Protein AF-0000000086170220 (afdb_homodimer)

Structure (mmCIF, N/CA/C/O backbone):
data_AF-0000000086170220-model_v1
#
loop_
_entity.id
_entity.type
_entity.pdbx_description
1 polymer Haptoglobin
#
loop_
_atom_site.group_PDB
_atom_site.id
_atom_site.type_symbol
_atom_site.label_atom_id
_atom_site.label_alt_id
_atom_site.label_comp_id
_atom_site.label_asym_id
_atom_site.label_entity_id
_atom_site.label_seq_id
_atom_site.pdbx_PDB_ins_code
_atom_site.Cartn_x
_atom_site.Cartn_y
_atom_site.Cartn_z
_atom_site.occupancy
_atom_site.B_iso_or_equiv
_atom_site.auth_seq_id
_atom_site.auth_comp_id
_atom_site.auth_asym_id
_atom_site.auth_atom_id
_atom_site.pdbx_PDB_model_num
ATOM 1 N N . LYS A 1 1 ? 16.344 -13.133 13.492 1 82.88 1 LYS A N 1
ATOM 2 C CA . LYS A 1 1 ? 16.422 -13.148 12.039 1 82.88 1 LYS A CA 1
ATOM 3 C C . LYS A 1 1 ? 15.195 -13.836 11.438 1 82.88 1 LYS A C 1
ATOM 5 O O . LYS A 1 1 ? 14.719 -14.836 11.961 1 82.88 1 LYS A O 1
ATOM 10 N N . PRO A 1 2 ? 14.719 -13.125 10.453 1 91.38 2 PRO A N 1
ATOM 11 C CA . PRO A 1 2 ? 13.547 -13.766 9.852 1 91.38 2 PRO A CA 1
ATOM 12 C C . PRO A 1 2 ? 13.867 -15.141 9.258 1 91.38 2 PRO A C 1
ATOM 14 O O . PRO A 1 2 ? 15.008 -15.398 8.875 1 91.38 2 PRO A O 1
ATOM 17 N N . ALA A 1 3 ? 12.961 -15.977 9.352 1 92.06 3 ALA A N 1
ATOM 18 C CA . ALA A 1 3 ? 13.117 -17.312 8.773 1 92.06 3 ALA A CA 1
ATOM 19 C C . ALA A 1 3 ? 13.281 -17.234 7.258 1 92.06 3 ALA A C 1
ATOM 21 O O . ALA A 1 3 ? 12.656 -16.406 6.602 1 92.06 3 ALA A O 1
ATOM 22 N N . GLU A 1 4 ? 14.148 -18.125 6.777 1 94 4 GLU A N 1
ATOM 23 C CA . GLU A 1 4 ? 14.266 -18.25 5.328 1 94 4 GLU A CA 1
ATOM 24 C C . GLU A 1 4 ? 13.125 -19.078 4.754 1 94 4 GLU A C 1
ATOM 26 O O . GLU A 1 4 ? 12.555 -19.922 5.453 1 94 4 GLU A O 1
ATOM 31 N N . ILE A 1 5 ? 12.781 -18.781 3.543 1 94.25 5 ILE A N 1
ATOM 32 C CA . ILE A 1 5 ? 11.727 -19.562 2.9 1 94.25 5 ILE A CA 1
ATOM 33 C C . ILE A 1 5 ? 12.242 -20.141 1.583 1 94.25 5 ILE A C 1
ATOM 35 O O . ILE A 1 5 ? 13.094 -19.531 0.925 1 94.25 5 ILE A O 1
ATOM 39 N N . GLU A 1 6 ? 11.766 -21.281 1.252 1 94.88 6 GLU A N 1
ATOM 40 C CA . GLU A 1 6 ? 12.117 -21.891 -0.026 1 94.88 6 GLU A CA 1
ATOM 41 C C . GLU A 1 6 ? 11.508 -21.125 -1.193 1 94.88 6 GLU A C 1
ATOM 43 O O . GLU A 1 6 ? 10.336 -20.734 -1.141 1 94.88 6 GLU A O 1
ATOM 48 N N . HIS A 1 7 ? 12.391 -20.875 -2.26 1 96.81 7 HIS A N 1
ATOM 49 C CA . HIS A 1 7 ? 11.969 -20.234 -3.5 1 96.81 7 HIS A CA 1
ATOM 50 C C . HIS A 1 7 ? 11.531 -18.781 -3.256 1 96.81 7 HIS A C 1
ATOM 52 O O . HIS A 1 7 ? 10.594 -18.297 -3.893 1 96.81 7 HIS A O 1
ATOM 58 N N . GLY A 1 8 ? 12.117 -18.25 -2.287 1 96.75 8 GLY A N 1
ATOM 59 C CA . GLY A 1 8 ? 11.828 -16.859 -1.966 1 96.75 8 GLY A CA 1
ATOM 60 C C . GLY A 1 8 ? 12.938 -16.172 -1.187 1 96.75 8 GLY A C 1
ATOM 61 O O . GLY A 1 8 ? 14 -16.766 -0.979 1 96.75 8 GLY A O 1
ATOM 62 N N . TYR A 1 9 ? 12.734 -14.867 -0.809 1 96.06 9 TYR A N 1
ATOM 63 C CA . TYR A 1 9 ? 13.695 -14.078 -0.049 1 96.06 9 TYR A CA 1
ATOM 64 C C . TYR A 1 9 ? 12.992 -13.062 0.843 1 96.06 9 TYR A C 1
ATOM 66 O O . TYR A 1 9 ? 11.773 -12.883 0.747 1 96.06 9 TYR A O 1
ATOM 74 N N . VAL A 1 10 ? 13.789 -12.438 1.655 1 95.25 10 VAL A N 1
ATOM 75 C CA . VAL A 1 10 ? 13.242 -11.492 2.621 1 95.25 10 VAL A CA 1
ATOM 76 C C . VAL A 1 10 ? 13.805 -10.094 2.359 1 95.25 10 VAL A C 1
ATOM 78 O O . VAL A 1 10 ? 15.008 -9.938 2.139 1 95.25 10 VAL A O 1
ATOM 81 N N . GLU A 1 11 ? 12.906 -9.148 2.281 1 94.88 11 GLU A N 1
ATOM 82 C CA . GLU A 1 11 ? 13.297 -7.742 2.26 1 94.88 11 GLU A CA 1
ATOM 83 C C . GLU A 1 11 ? 13.172 -7.113 3.645 1 94.88 11 GLU A C 1
ATOM 85 O O . GLU A 1 11 ? 12.195 -7.348 4.352 1 94.88 11 GLU A O 1
ATOM 90 N N . HIS A 1 12 ? 14.164 -6.426 3.994 1 95.19 12 HIS A N 1
ATOM 91 C CA . HIS A 1 12 ? 14.102 -5.691 5.254 1 95.19 12 HIS A CA 1
ATOM 92 C C . HIS A 1 12 ? 13.602 -4.266 5.035 1 95.19 12 HIS A C 1
ATOM 94 O O . HIS A 1 12 ? 14.164 -3.525 4.223 1 95.19 12 HIS A O 1
ATOM 100 N N . LEU A 1 13 ? 12.555 -3.918 5.758 1 95.94 13 LEU A N 1
ATOM 101 C CA . LEU A 1 13 ? 11.906 -2.619 5.609 1 95.94 13 LEU A CA 1
ATOM 102 C C . LEU A 1 13 ? 11.773 -1.919 6.957 1 95.94 13 LEU A C 1
ATOM 104 O O . LEU A 1 13 ? 11.812 -2.566 8 1 95.94 13 LEU A O 1
ATOM 108 N N . ILE A 1 14 ? 11.75 -0.675 6.867 1 95.81 14 ILE A N 1
ATOM 109 C CA . ILE A 1 14 ? 11.305 0.123 8.008 1 95.81 14 ILE A CA 1
ATOM 110 C C . ILE A 1 14 ? 10.203 1.085 7.562 1 95.81 14 ILE A C 1
ATOM 112 O O . ILE A 1 14 ? 10.109 1.429 6.383 1 95.81 14 ILE A O 1
ATOM 116 N N . LYS A 1 15 ? 9.359 1.415 8.508 1 96.12 15 LYS A N 1
ATOM 117 C CA . LYS A 1 15 ? 8.305 2.391 8.25 1 96.12 15 LYS A CA 1
ATOM 118 C C . LYS A 1 15 ? 8.25 3.453 9.344 1 96.12 15 LYS A C 1
ATOM 120 O O . LYS A 1 15 ? 8.055 3.133 10.516 1 96.12 15 LYS A O 1
ATOM 125 N N . TYR A 1 16 ? 8.484 4.648 8.922 1 96.19 16 TYR A N 1
ATOM 126 C CA . TYR A 1 16 ? 8.359 5.758 9.859 1 96.19 16 TYR A CA 1
ATOM 127 C C . TYR A 1 16 ? 6.895 6.113 10.094 1 96.19 16 TYR A C 1
ATOM 129 O O . TYR A 1 16 ? 6.098 6.133 9.156 1 96.19 16 TYR A O 1
ATOM 137 N N . ARG A 1 17 ? 6.602 6.375 11.336 1 96 17 ARG A N 1
ATOM 138 C CA . ARG A 1 17 ? 5.285 6.828 11.773 1 96 17 ARG A CA 1
ATOM 139 C C . ARG A 1 17 ? 5.391 8.086 12.625 1 96 17 ARG A C 1
ATOM 141 O O . ARG A 1 17 ? 6.375 8.273 13.344 1 96 17 ARG A O 1
ATOM 148 N N . CYS A 1 18 ? 4.391 8.859 12.5 1 97.62 18 CYS A N 1
ATOM 149 C CA . CYS A 1 18 ? 4.367 10.062 13.328 1 97.62 18 CYS A CA 1
ATOM 150 C C . CYS A 1 18 ? 3.441 9.891 14.523 1 97.62 18 CYS A C 1
ATOM 152 O O . CYS A 1 18 ? 2.49 9.109 14.469 1 97.62 18 CYS A O 1
ATOM 154 N N . ASN A 1 19 ? 3.781 10.648 15.578 1 97.56 19 ASN A N 1
ATOM 155 C CA . ASN A 1 19 ? 2.896 10.703 16.734 1 97.56 19 ASN A CA 1
ATOM 156 C C . ASN A 1 19 ? 1.54 11.305 16.375 1 97.56 19 ASN A C 1
ATOM 158 O O . ASN A 1 19 ? 1.398 11.953 15.344 1 97.56 19 ASN A O 1
ATOM 162 N N . PRO A 1 20 ? 0.573 11.016 17.281 1 97.44 20 PRO A N 1
ATOM 163 C CA . PRO A 1 20 ? -0.735 11.617 17.031 1 97.44 20 PRO A CA 1
ATOM 164 C C . PRO A 1 20 ? -0.653 13.133 16.812 1 97.44 20 PRO A C 1
ATOM 166 O O . PRO A 1 20 ? 0.122 13.812 17.5 1 97.44 20 PRO A O 1
ATOM 169 N N . TYR A 1 21 ? -1.327 13.609 15.812 1 97.94 21 TYR A N 1
ATOM 170 C CA . TYR A 1 21 ? -1.461 15.023 15.469 1 97.94 21 TYR A CA 1
ATOM 171 C C . TYR A 1 21 ? -0.218 15.523 14.742 1 97.94 21 TYR A C 1
ATOM 173 O O . TYR A 1 21 ? -0.007 16.734 14.625 1 97.94 21 TYR A O 1
ATOM 181 N N . TYR A 1 22 ? 0.603 14.648 14.422 1 98 22 TYR A N 1
ATOM 182 C CA . TYR A 1 22 ? 1.67 14.906 13.461 1 98 22 TYR A CA 1
ATOM 183 C C . TYR A 1 22 ? 1.476 14.078 12.195 1 98 22 TYR A C 1
ATOM 185 O O . TYR A 1 22 ? 0.776 13.062 12.219 1 98 22 TYR A O 1
ATOM 193 N N . GLN A 1 23 ? 2.07 14.516 11.141 1 96.56 23 GLN A N 1
ATOM 194 C CA . GLN A 1 23 ? 1.972 13.789 9.883 1 96.56 23 GLN A CA 1
ATOM 195 C C . GLN A 1 23 ? 3.291 13.836 9.117 1 96.56 23 GLN A C 1
ATOM 197 O O . GLN A 1 23 ? 4.066 14.781 9.258 1 96.56 23 GLN A O 1
ATOM 202 N N . LEU A 1 24 ? 3.43 12.781 8.312 1 94.94 24 LEU A N 1
ATOM 203 C CA . LEU A 1 24 ? 4.668 12.688 7.551 1 94.94 24 LEU A CA 1
ATOM 204 C C . LEU A 1 24 ? 4.68 13.695 6.402 1 94.94 24 LEU A C 1
ATOM 206 O O . LEU A 1 24 ? 3.67 13.867 5.715 1 94.94 24 LEU A O 1
ATOM 210 N N . ARG A 1 25 ? 5.781 14.281 6.215 1 89.44 25 ARG A N 1
ATOM 211 C CA . ARG A 1 25 ? 6.012 15.133 5.059 1 89.44 25 ARG A CA 1
ATOM 212 C C . ARG A 1 25 ? 7.094 14.547 4.152 1 89.44 25 ARG A C 1
ATOM 214 O O . ARG A 1 25 ? 8.18 14.211 4.617 1 89.44 25 ARG A O 1
ATOM 221 N N . GLY A 1 26 ? 6.855 14.43 2.793 1 74.06 26 GLY A N 1
ATOM 222 C CA . GLY A 1 26 ? 7.875 14.172 1.789 1 74.06 26 GLY A CA 1
ATOM 223 C C . GLY A 1 26 ? 8.195 12.703 1.623 1 74.06 26 GLY A C 1
ATOM 224 O O . GLY A 1 26 ? 9.109 12.336 0.887 1 74.06 26 GLY A O 1
ATOM 225 N N . SER A 1 27 ? 7.652 11.812 2.256 1 69.12 27 SER A N 1
ATOM 226 C CA . SER A 1 27 ? 8.211 10.469 2.143 1 69.12 27 SER A CA 1
ATOM 227 C C . SER A 1 27 ? 7.133 9.445 1.826 1 69.12 27 SER A C 1
ATOM 229 O O . SER A 1 27 ? 7.227 8.289 2.242 1 69.12 27 SER A O 1
ATOM 231 N N . GLY A 1 28 ? 6.188 10.023 1.126 1 83.12 28 GLY A N 1
ATOM 232 C CA . GLY A 1 28 ? 5.164 9.039 0.822 1 83.12 28 GLY A CA 1
ATOM 233 C C . GLY A 1 28 ? 4.527 8.438 2.061 1 83.12 28 GLY A C 1
ATOM 234 O O . GLY A 1 28 ? 4.059 9.164 2.939 1 83.12 28 GLY A O 1
ATOM 235 N N . ASP A 1 29 ? 4.754 7.02 2.127 1 92.06 29 ASP A N 1
ATOM 236 C CA . ASP A 1 29 ? 4.105 6.379 3.27 1 92.06 29 ASP A CA 1
ATOM 237 C C . ASP A 1 29 ? 5.109 6.109 4.391 1 92.06 29 ASP A C 1
ATOM 239 O O . ASP A 1 29 ? 4.785 5.434 5.367 1 92.06 29 ASP A O 1
ATOM 243 N N . GLY A 1 30 ? 6.289 6.602 4.176 1 94.75 30 GLY A N 1
ATOM 244 C CA . GLY A 1 30 ? 7.293 6.484 5.223 1 94.75 30 GLY A CA 1
ATOM 245 C C . GLY A 1 30 ? 8.055 5.176 5.172 1 94.75 30 GLY A C 1
ATOM 246 O O . GLY A 1 30 ? 8.812 4.859 6.09 1 94.75 30 GLY A O 1
ATOM 247 N N . THR A 1 31 ? 7.859 4.41 4.141 1 95 31 THR A N 1
ATOM 248 C CA . THR A 1 31 ? 8.492 3.1 4.059 1 95 31 THR A CA 1
ATOM 249 C C . THR A 1 31 ? 9.867 3.201 3.404 1 95 31 THR A C 1
ATOM 251 O O . THR A 1 31 ? 10.031 3.906 2.406 1 95 31 THR A O 1
ATOM 254 N N . TYR A 1 32 ? 10.828 2.514 3.977 1 95 32 TYR A N 1
ATOM 255 C CA . TYR A 1 32 ? 12.195 2.441 3.471 1 95 32 TYR A CA 1
ATOM 256 C C . TYR A 1 32 ? 12.664 0.995 3.377 1 95 32 TYR A C 1
ATOM 258 O O . TYR A 1 32 ? 12.344 0.173 4.238 1 95 32 TYR A O 1
ATOM 266 N N . LYS A 1 33 ? 13.391 0.715 2.373 1 95 33 LYS A N 1
ATOM 267 C CA . LYS A 1 33 ? 14 -0.599 2.172 1 95 33 LYS A CA 1
ATOM 268 C C . LYS A 1 33 ? 15.5 -0.553 2.412 1 95 33 LYS A C 1
ATOM 270 O O . LYS A 1 33 ? 16.172 0.405 2.018 1 95 33 LYS A O 1
ATOM 275 N N . CYS A 1 34 ? 15.992 -1.575 3.045 1 94.38 34 CYS A N 1
ATOM 276 C CA . CYS A 1 34 ? 17.438 -1.667 3.219 1 94.38 34 CYS A CA 1
ATOM 277 C C . CYS A 1 34 ? 18.125 -2.082 1.92 1 94.38 34 CYS A C 1
ATOM 279 O O . CYS A 1 34 ? 17.812 -3.145 1.369 1 94.38 34 CYS A O 1
ATOM 281 N N . ASP A 1 35 ? 19.016 -1.261 1.48 1 90.62 35 ASP A N 1
ATOM 282 C CA . ASP A 1 35 ? 19.656 -1.586 0.211 1 90.62 35 ASP A CA 1
ATOM 283 C C . ASP A 1 35 ? 20.906 -2.422 0.432 1 90.62 35 ASP A C 1
ATOM 285 O O . ASP A 1 35 ? 21.203 -2.836 1.558 1 90.62 35 ASP A O 1
ATOM 289 N N . GLU A 1 36 ? 21.625 -2.723 -0.574 1 89.5 36 GLU A N 1
ATOM 290 C CA . GLU A 1 36 ? 22.781 -3.602 -0.547 1 89.5 36 GLU A CA 1
ATOM 291 C C . GLU A 1 36 ? 23.906 -3.014 0.311 1 89.5 36 GLU A C 1
ATOM 293 O O . GLU A 1 36 ? 24.719 -3.75 0.862 1 89.5 36 GLU A O 1
ATOM 298 N N . ASP A 1 37 ? 23.938 -1.697 0.451 1 91.25 37 ASP A N 1
ATOM 299 C CA . ASP A 1 37 ? 24.953 -1.018 1.242 1 91.25 37 ASP A CA 1
ATOM 300 C C . ASP A 1 37 ? 24.484 -0.808 2.68 1 91.25 37 ASP A C 1
ATOM 302 O O . ASP A 1 37 ? 25.078 -0.01 3.418 1 91.25 37 ASP A O 1
ATOM 306 N N . HIS A 1 38 ? 23.359 -1.396 2.977 1 91.25 38 HIS A N 1
ATOM 307 C CA . HIS A 1 38 ? 22.812 -1.368 4.332 1 91.25 38 HIS A CA 1
ATOM 308 C C . HIS A 1 38 ? 22.312 0.027 4.699 1 91.25 38 HIS A C 1
ATOM 310 O O . HIS A 1 38 ? 22.469 0.466 5.84 1 91.25 38 HIS A O 1
ATOM 316 N N . MET A 1 39 ? 21.969 0.75 3.615 1 93.25 39 MET A N 1
ATOM 317 C CA . MET A 1 39 ? 21.328 2.047 3.83 1 93.25 39 MET A CA 1
ATOM 318 C C . MET A 1 39 ? 19.828 1.961 3.607 1 93.25 39 MET A C 1
ATOM 320 O O . MET A 1 39 ? 19.359 1.202 2.756 1 93.25 39 MET A O 1
ATOM 324 N N . TRP A 1 40 ? 19.125 2.754 4.355 1 94.56 40 TRP A N 1
ATOM 325 C CA . TRP A 1 40 ? 17.672 2.812 4.176 1 94.56 40 TRP A CA 1
ATOM 326 C C . TRP A 1 40 ? 17.297 3.795 3.072 1 94.56 40 TRP A C 1
ATOM 328 O O . TRP A 1 40 ? 17.656 4.973 3.135 1 94.56 40 TRP A O 1
ATOM 338 N N . VAL A 1 41 ? 16.578 3.301 2.084 1 94.38 41 VAL A N 1
ATOM 339 C CA . VAL A 1 41 ? 16.25 4.125 0.926 1 94.38 41 VAL A CA 1
ATOM 340 C C . VAL A 1 41 ? 14.758 4.047 0.64 1 94.38 41 VAL A C 1
ATOM 342 O O . VAL A 1 41 ? 14.18 2.959 0.647 1 94.38 41 VAL A O 1
ATOM 345 N N . SER A 1 42 ? 14.133 5.164 0.533 1 93.12 42 SER A N 1
ATOM 346 C CA . SER A 1 42 ? 12.727 5.25 0.13 1 93.12 42 SER A CA 1
ATOM 347 C C . SER A 1 42 ? 12.602 5.496 -1.369 1 93.12 42 SER A C 1
ATOM 349 O O . SER A 1 42 ? 13.438 6.172 -1.968 1 93.12 42 SER A O 1
ATOM 351 N N . SER A 1 43 ? 11.555 4.906 -1.953 1 89.81 43 SER A N 1
ATOM 352 C CA . SER A 1 43 ? 11.32 5.129 -3.377 1 89.81 43 SER A CA 1
ATOM 353 C C . SER A 1 43 ? 11.008 6.594 -3.664 1 89.81 43 SER A C 1
ATOM 355 O O . SER A 1 43 ? 11.328 7.102 -4.742 1 89.81 43 SER A O 1
ATOM 357 N N . GLU A 1 44 ? 10.445 7.258 -2.77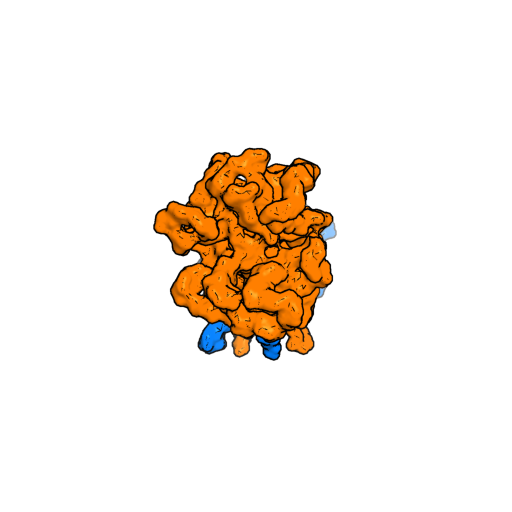7 1 88.88 44 GLU A N 1
ATOM 358 C CA . GLU A 1 44 ? 9.992 8.633 -2.973 1 88.88 44 GLU A CA 1
ATOM 359 C C . GLU A 1 44 ? 11.008 9.633 -2.439 1 88.88 44 GLU A C 1
ATOM 361 O O . GLU A 1 44 ? 11.273 10.656 -3.076 1 88.88 44 GLU A O 1
ATOM 366 N N . ALA A 1 45 ? 11.656 9.312 -1.301 1 90.75 45 ALA A N 1
ATOM 367 C CA . ALA A 1 45 ? 12.461 10.305 -0.598 1 90.75 45 ALA A CA 1
ATOM 368 C C . ALA A 1 45 ? 13.945 9.945 -0.652 1 90.75 45 ALA A C 1
ATOM 370 O O . ALA A 1 45 ? 14.781 10.664 -0.094 1 90.75 45 ALA A O 1
ATOM 371 N N . GLY A 1 46 ? 14.242 8.781 -1.381 1 91.94 46 GLY A N 1
ATOM 372 C CA . GLY A 1 46 ? 15.633 8.344 -1.355 1 91.94 46 GLY A CA 1
ATOM 373 C C . GLY A 1 46 ? 16.141 8.055 0.044 1 91.94 46 GLY A C 1
ATOM 374 O O . GLY A 1 46 ? 15.508 7.305 0.795 1 91.94 46 GLY A O 1
ATOM 375 N N . LYS A 1 47 ? 17.281 8.773 0.442 1 92 47 LYS A N 1
ATOM 376 C CA . LYS A 1 47 ? 17.891 8.484 1.735 1 92 47 LYS A CA 1
ATOM 377 C C . LYS A 1 47 ? 17.484 9.516 2.783 1 92 47 LYS A C 1
ATOM 379 O O . LYS A 1 47 ? 17.859 9.414 3.949 1 92 47 LYS A O 1
ATOM 384 N N . GLU A 1 48 ? 16.719 10.5 2.379 1 92.75 48 GLU A N 1
ATOM 385 C CA . GLU A 1 48 ? 16.297 11.547 3.301 1 92.75 48 GLU A CA 1
ATOM 386 C C . GLU A 1 48 ? 15.328 11.008 4.352 1 92.75 48 GLU A C 1
ATOM 388 O O . GLU A 1 48 ? 14.398 10.266 4.023 1 92.75 48 GLU A O 1
ATOM 393 N N . VAL A 1 49 ? 15.625 11.406 5.559 1 92.88 49 VAL A N 1
ATOM 394 C CA . VAL A 1 49 ? 14.758 10.992 6.656 1 92.88 49 VAL A CA 1
ATOM 395 C C . VAL A 1 49 ? 13.484 11.836 6.656 1 92.88 49 VAL A C 1
ATOM 397 O O . VAL A 1 49 ? 13.547 13.055 6.449 1 92.88 49 VAL A O 1
ATOM 400 N N . PRO A 1 50 ? 12.391 11.195 6.832 1 94 50 PRO A N 1
ATOM 401 C CA . PRO A 1 50 ? 11.148 11.977 6.812 1 94 50 PRO A CA 1
ATOM 402 C C . PRO A 1 50 ? 10.992 12.859 8.047 1 94 50 PRO A C 1
ATOM 404 O O . PRO A 1 50 ? 11.711 12.688 9.031 1 94 50 PRO A O 1
ATOM 407 N N . ILE A 1 51 ? 10.141 13.859 7.895 1 94.12 51 ILE A N 1
ATOM 408 C CA . ILE A 1 51 ? 9.852 14.805 8.969 1 94.12 51 ILE A CA 1
ATOM 409 C C . ILE A 1 51 ? 8.391 14.672 9.391 1 94.12 51 ILE A C 1
ATOM 411 O O . ILE A 1 51 ? 7.504 14.547 8.539 1 94.12 51 ILE A O 1
ATOM 415 N N . CYS A 1 52 ? 8.227 14.672 10.703 1 96.69 52 CYS A N 1
ATOM 416 C CA . CYS A 1 52 ? 6.871 14.758 11.234 1 96.69 52 CYS A CA 1
ATOM 417 C C . CYS A 1 52 ? 6.496 16.203 11.547 1 96.69 52 CYS A C 1
ATOM 419 O O . CYS A 1 52 ? 7.059 16.812 12.461 1 96.69 52 CYS A O 1
ATOM 421 N N . GLU A 1 53 ? 5.555 16.672 10.789 1 96.5 53 GLU A N 1
ATOM 422 C CA . GLU A 1 53 ? 5.094 18.047 11.016 1 96.5 53 GLU A CA 1
ATOM 423 C C . GLU A 1 53 ? 3.705 18.062 11.648 1 96.5 53 GLU A C 1
ATOM 425 O O . GLU A 1 53 ? 2.938 17.109 11.5 1 96.5 53 GLU A O 1
ATOM 430 N N . PRO A 1 54 ? 3.43 19.141 12.375 1 97.94 54 PRO A N 1
ATOM 431 C CA . PRO A 1 54 ? 2.105 19.219 13 1 97.94 54 PRO A CA 1
ATOM 432 C C . PRO A 1 54 ? 0.97 19.188 11.977 1 97.94 54 PRO A C 1
ATOM 434 O O . PRO A 1 54 ? 1.059 19.828 10.93 1 97.94 54 PRO A O 1
ATOM 437 N N . VAL A 1 55 ? -0.033 18.391 12.328 1 98 55 VAL A N 1
ATOM 438 C CA . VAL A 1 55 ? -1.278 18.5 11.578 1 98 55 VAL A CA 1
ATOM 439 C C . VAL A 1 55 ? -1.896 19.875 11.812 1 98 55 VAL A C 1
ATOM 441 O O . VAL A 1 55 ? -1.964 20.344 12.945 1 98 55 VAL A O 1
ATOM 444 N N . CYS A 1 56 ? -2.387 20.469 10.773 1 98.38 56 CYS A N 1
ATOM 445 C CA . CYS A 1 56 ? -2.939 21.812 10.922 1 98.38 56 CYS A CA 1
ATOM 446 C C . CYS A 1 56 ? -4.309 21.922 10.258 1 98.38 56 CYS A C 1
ATOM 448 O O . CYS A 1 56 ? -4.609 21.172 9.328 1 98.38 56 CYS A O 1
ATOM 450 N N . GLY A 1 57 ? -5.145 22.844 10.828 1 98.56 57 GLY A N 1
ATOM 451 C CA . GLY A 1 57 ? -6.395 23.25 10.195 1 98.56 57 GLY A CA 1
ATOM 452 C C . GLY A 1 57 ? -7.402 22.109 10.102 1 98.56 57 GLY A C 1
ATOM 453 O O . GLY A 1 57 ? -8.141 22.016 9.125 1 98.56 57 GLY A O 1
ATOM 454 N N . LYS A 1 58 ? -7.293 21.266 11.039 1 98.19 58 LYS A N 1
ATOM 455 C CA . LYS A 1 58 ? -8.219 20.125 11.047 1 98.19 58 LYS A CA 1
ATOM 456 C C . LYS A 1 58 ? -8.945 20.016 12.383 1 98.19 58 LYS A C 1
ATOM 458 O O . LYS A 1 58 ? -8.781 19.031 13.109 1 98.19 58 LYS A O 1
ATOM 463 N N . PRO A 1 59 ? -9.789 20.984 12.711 1 97.25 59 PRO A N 1
ATOM 464 C CA . PRO A 1 59 ? -10.492 20.906 13.992 1 97.25 59 PRO A CA 1
ATOM 465 C C . PRO A 1 59 ? -11.461 19.734 14.062 1 97.25 59 PRO A C 1
ATOM 467 O O . PRO A 1 59 ? -12.109 19.406 13.07 1 97.25 59 PRO A O 1
ATOM 470 N N . LYS A 1 60 ? -11.547 19.172 15.203 1 95.44 60 LYS A N 1
ATOM 471 C CA . LYS A 1 60 ? -12.445 18.047 15.43 1 95.44 60 LYS A CA 1
ATOM 472 C C . LYS A 1 60 ? -13.906 18.469 15.273 1 95.44 60 LYS A C 1
ATOM 474 O O . LYS A 1 60 ? -14.719 17.703 14.758 1 95.44 60 LYS A O 1
ATOM 479 N N . ASN A 1 61 ? -14.195 19.656 15.727 1 93.31 61 ASN A N 1
ATOM 480 C CA . ASN A 1 61 ? -15.539 20.219 15.664 1 93.31 61 ASN A CA 1
ATOM 481 C C . ASN A 1 61 ? -15.562 21.531 14.898 1 93.31 61 ASN A C 1
ATOM 483 O O . ASN A 1 61 ? -15.695 22.609 15.492 1 93.31 61 ASN A O 1
ATOM 487 N N . PRO A 1 62 ? -15.477 21.422 13.609 1 93.75 62 PRO A N 1
ATOM 488 C CA . PRO A 1 62 ? -15.438 22.656 12.828 1 93.75 62 PRO A CA 1
ATOM 489 C C . PRO A 1 62 ? -16.688 23.531 13.016 1 93.75 62 PRO A C 1
ATOM 491 O O . PRO A 1 62 ? -17.781 23 13.234 1 93.75 62 PRO A O 1
ATOM 494 N N . PRO A 1 63 ? -16.453 24.812 12.953 1 88.69 63 PRO A N 1
ATOM 495 C CA . PRO A 1 63 ? -17.641 25.672 13.094 1 88.69 63 PRO A CA 1
ATOM 496 C C . PRO A 1 63 ? -18.625 25.516 11.93 1 88.69 63 PRO A C 1
ATOM 498 O O . PRO A 1 63 ? -18.203 25.266 10.797 1 88.69 63 PRO A O 1
ATOM 501 N N . ARG A 1 64 ? -19.891 25.516 12.227 1 77.5 64 ARG A N 1
ATOM 502 C CA . ARG A 1 64 ? -20.953 25.344 11.242 1 77.5 64 ARG A CA 1
ATOM 503 C C . ARG A 1 64 ? -21.406 26.688 10.688 1 77.5 64 ARG A C 1
ATOM 505 O O . ARG A 1 64 ? -21.438 27.688 11.406 1 77.5 64 ARG A O 1
ATOM 512 N N . GLN A 1 65 ? -21.469 26.578 9.328 1 69.5 65 GLN A N 1
ATOM 513 C CA . GLN A 1 65 ? -22.016 27.781 8.688 1 69.5 65 GLN A CA 1
ATOM 514 C C . GLN A 1 65 ? -23.516 27.906 8.953 1 69.5 65 GLN A C 1
ATOM 516 O O . GLN A 1 65 ? -24.266 26.969 8.727 1 69.5 65 GLN A O 1
ATOM 521 N N . LEU A 1 66 ? -23.875 28.734 9.805 1 58.44 66 LEU A N 1
ATOM 522 C CA . LEU A 1 66 ? -25.312 28.969 9.914 1 58.44 66 LEU A CA 1
ATOM 523 C C . LEU A 1 66 ? -25.766 30.031 8.922 1 58.44 66 LEU A C 1
ATOM 525 O O . LEU A 1 66 ? -24.953 30.828 8.445 1 58.44 66 LEU A O 1
ATOM 529 N N . GLN A 1 67 ? -26.969 29.844 8.195 1 50.62 67 GLN A N 1
ATOM 530 C CA . GLN A 1 67 ? -27.531 30.672 7.137 1 50.62 67 GLN A CA 1
ATOM 531 C C . GLN A 1 67 ? -27.203 32.156 7.352 1 50.62 67 GLN A C 1
ATOM 533 O O . GLN A 1 67 ? -26.969 32.875 6.391 1 50.62 67 GLN A O 1
ATOM 538 N N . ARG A 1 68 ? -27.562 32.719 8.445 1 48.31 68 ARG A N 1
ATOM 539 C CA . ARG A 1 68 ? -27.438 34.156 8.523 1 48.31 68 ARG A CA 1
ATOM 540 C C . ARG A 1 68 ? -26.219 34.562 9.359 1 48.31 68 ARG A C 1
ATOM 542 O O . ARG A 1 68 ? -25.781 33.812 10.227 1 48.31 68 ARG A O 1
ATOM 549 N N . ILE A 1 69 ? -25.484 35.5 8.758 1 48.88 69 ILE A N 1
ATOM 550 C CA . ILE A 1 69 ? -24.422 36.188 9.484 1 48.88 69 ILE A CA 1
ATOM 551 C C . ILE A 1 69 ? -24.891 36.531 10.906 1 48.88 69 ILE A C 1
ATOM 553 O O . ILE A 1 69 ? -25.844 37.281 11.094 1 48.88 69 ILE A O 1
ATOM 557 N N . ILE A 1 70 ? -25.047 35.438 11.844 1 52.75 70 ILE A N 1
ATOM 558 C CA . ILE A 1 70 ? -25.547 35.75 13.18 1 52.75 70 ILE A CA 1
ATOM 559 C C . ILE A 1 70 ? -24.359 36.062 14.109 1 52.75 70 ILE A C 1
ATOM 561 O O . ILE A 1 70 ? -23.297 35.438 13.984 1 52.75 70 ILE A O 1
ATOM 565 N N . GLY A 1 71 ? -24.219 37.281 14.594 1 57.06 71 GLY A N 1
ATOM 566 C CA . GLY A 1 71 ? -23.328 37.719 15.656 1 57.06 71 GLY A CA 1
ATOM 567 C C . GLY A 1 71 ? -23.234 36.719 16.797 1 57.06 71 GLY A C 1
ATOM 568 O O . GLY A 1 71 ? -24.25 36.188 17.234 1 57.06 71 GLY A O 1
ATOM 569 N N . GLY A 1 72 ? -22.078 36.375 17.25 1 69 72 GLY A N 1
ATOM 570 C CA . GLY A 1 72 ? -21.5 35.844 18.469 1 69 72 GLY A CA 1
ATOM 571 C C . GLY A 1 72 ? -21.984 34.438 18.812 1 69 72 GLY A C 1
ATOM 572 O O . GLY A 1 72 ? -22.625 34.25 19.859 1 69 72 GLY A O 1
ATOM 573 N N . LEU A 1 73 ? -21.797 33.562 17.906 1 77.88 73 LEU A N 1
ATOM 574 C CA . LEU A 1 73 ? -22.141 32.188 18.219 1 77.88 73 LEU A CA 1
ATOM 575 C C . LEU A 1 73 ? -21.109 31.562 19.141 1 77.88 73 LEU A C 1
ATOM 577 O O . LEU A 1 73 ? -19.906 31.859 19.047 1 77.88 73 LEU A O 1
ATOM 581 N N . LEU A 1 74 ? -21.703 30.828 20.047 1 83.25 74 LEU A N 1
ATOM 582 C CA . LEU A 1 74 ? -20.781 30.109 20.922 1 83.25 74 LEU A CA 1
ATOM 583 C C . LEU A 1 74 ? -19.984 29.062 20.141 1 83.25 74 LEU A C 1
ATOM 585 O O . LEU A 1 74 ? -20.562 28.312 19.328 1 83.25 74 LEU A O 1
ATOM 589 N N . ALA A 1 75 ? -18.75 29.109 20.344 1 86.81 75 ALA A N 1
ATOM 590 C CA . ALA A 1 75 ? -17.906 28.109 19.703 1 86.81 75 ALA A CA 1
ATOM 591 C C . ALA A 1 75 ? -17.906 26.797 20.484 1 86.81 75 ALA A C 1
ATOM 593 O O . ALA A 1 75 ? -17.875 26.812 21.719 1 86.81 75 ALA A O 1
ATOM 594 N N . GLY A 1 76 ? -18.016 25.75 19.734 1 85.69 76 GLY A N 1
ATOM 595 C CA . GLY A 1 76 ? -17.844 24.453 20.391 1 85.69 76 GLY A CA 1
ATOM 596 C C . GLY A 1 76 ? -16.406 24.172 20.781 1 85.69 76 GLY A C 1
ATOM 597 O O . GLY A 1 76 ? -15.484 24.812 20.281 1 85.69 76 GLY A O 1
ATOM 598 N N . LYS A 1 77 ? -16.297 23.203 21.719 1 87.75 77 LYS A N 1
ATOM 599 C CA . LYS A 1 77 ? -14.961 22.766 22.094 1 87.75 77 LYS A CA 1
ATOM 600 C C . LYS A 1 77 ? -14.195 22.25 20.875 1 87.75 77 LYS A C 1
ATOM 602 O O . LYS A 1 77 ? -14.711 21.422 20.109 1 87.75 77 LYS A O 1
ATOM 607 N N . GLY A 1 78 ? -13.008 22.844 20.625 1 91.69 78 GLY A N 1
ATOM 608 C CA . GLY A 1 78 ? -12.18 22.344 19.531 1 91.69 78 GLY A CA 1
ATOM 609 C C . GLY A 1 78 ? -12.547 22.938 18.188 1 91.69 78 GLY A C 1
ATOM 610 O O . GLY A 1 78 ? -12.047 22.516 17.156 1 91.69 78 GLY A O 1
ATOM 611 N N . SER A 1 79 ? -13.375 23.922 18.172 1 93.75 79 SER A N 1
ATOM 612 C CA . SER A 1 79 ? -13.773 24.531 16.906 1 93.75 79 SER A CA 1
ATOM 613 C C . SER A 1 79 ? -12.68 25.453 16.359 1 93.75 79 SER A C 1
ATOM 615 O O . SER A 1 79 ? -12.516 25.578 15.148 1 93.75 79 SER A O 1
ATOM 617 N N . PHE A 1 80 ? -12.016 26.062 17.297 1 95.06 80 PHE A N 1
ATOM 618 C CA . PHE A 1 80 ? -10.914 26.953 16.953 1 95.06 80 PHE A CA 1
ATOM 619 C C . PHE A 1 80 ? -9.688 26.656 17.812 1 95.06 80 PHE A C 1
ATOM 621 O O . PHE A 1 80 ? -9.25 27.516 18.594 1 95.06 80 PHE A O 1
ATOM 628 N N . PRO A 1 81 ? -9.148 25.531 17.578 1 96.88 81 PRO A N 1
ATOM 629 C CA . PRO A 1 81 ? -8.07 25.078 18.469 1 96.88 81 PRO A CA 1
ATOM 630 C C . PRO A 1 81 ? -6.789 25.891 18.312 1 96.88 81 PRO A C 1
ATOM 632 O O . PRO A 1 81 ? -5.852 25.734 19.094 1 96.88 81 PRO A O 1
ATOM 635 N N . TRP A 1 82 ? -6.734 26.797 17.359 1 98.12 82 TRP A N 1
ATOM 636 C CA . TRP A 1 82 ? -5.555 27.609 17.109 1 98.12 82 TRP A CA 1
ATOM 637 C C . TRP A 1 82 ? -5.648 28.938 17.859 1 98.12 82 TRP A C 1
ATOM 639 O O . TRP A 1 82 ? -4.691 29.719 17.859 1 98.12 82 TRP A O 1
ATOM 649 N N . GLN A 1 83 ? -6.785 29.25 18.406 1 95.25 83 GLN A N 1
ATOM 650 C CA . GLN A 1 83 ? -7.004 30.516 19.094 1 95.25 83 GLN A CA 1
ATOM 651 C C . GLN A 1 83 ? -6.316 30.531 20.453 1 95.25 83 GLN A C 1
ATOM 653 O O . GLN A 1 83 ? -6.539 29.641 21.281 1 95.25 83 GLN A O 1
ATOM 658 N N . GLY A 1 84 ? -5.488 31.531 20.672 1 94.69 84 GLY A N 1
ATOM 659 C CA . GLY A 1 84 ? -4.809 31.672 21.953 1 94.69 84 GLY A CA 1
ATOM 660 C C . GLY A 1 84 ? -5.156 32.969 22.672 1 94.69 84 GLY A C 1
ATOM 661 O O . GLY A 1 84 ? -5.496 33.969 22.047 1 94.69 84 GLY A O 1
ATOM 662 N N . ARG A 1 85 ? -5.086 32.906 24.016 1 93 85 ARG A N 1
ATOM 663 C CA . ARG A 1 85 ? -5.145 34.062 24.875 1 93 85 ARG A CA 1
ATOM 664 C C . ARG A 1 85 ? -3.748 34.5 25.312 1 93 85 ARG A C 1
ATOM 666 O O . ARG A 1 85 ? -3.068 33.781 26.031 1 93 85 ARG A O 1
ATOM 673 N N . LEU A 1 86 ? -3.422 35.594 24.828 1 94.31 86 LEU A N 1
ATOM 674 C CA . LEU A 1 86 ? -2.133 36.156 25.203 1 94.31 86 LEU A CA 1
ATOM 675 C C . LEU A 1 86 ? -2.297 37.188 26.312 1 94.31 86 LEU A C 1
ATOM 677 O O . LEU A 1 86 ? -2.994 38.219 26.125 1 94.31 86 LEU A O 1
ATOM 681 N N . VAL A 1 87 ? -1.677 36.938 27.40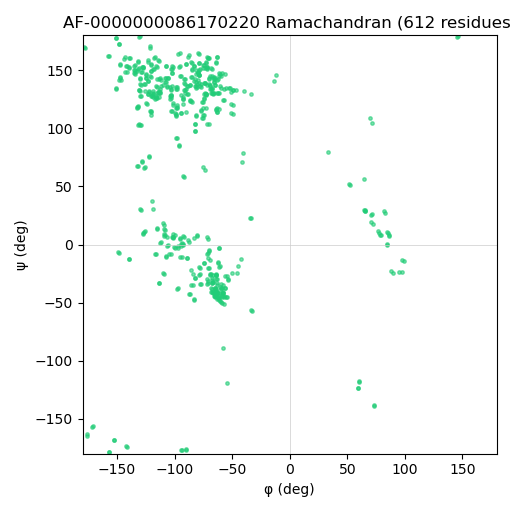6 1 93.62 87 VAL A N 1
ATOM 682 C CA . VAL A 1 87 ? -1.736 37.844 28.531 1 93.62 87 VAL A CA 1
ATOM 683 C C . VAL A 1 87 ? -0.474 38.719 28.562 1 93.62 87 VAL A C 1
ATOM 685 O O . VAL A 1 87 ? 0.641 38.188 28.594 1 93.62 87 VAL A O 1
ATOM 688 N N . THR A 1 88 ? -0.716 40 28.422 1 92.81 88 THR A N 1
ATOM 689 C CA . THR A 1 88 ? 0.385 40.938 28.359 1 92.81 88 THR A CA 1
ATOM 690 C C . THR A 1 88 ? 0.688 41.531 29.75 1 92.81 88 THR A C 1
ATOM 692 O O . THR A 1 88 ? 0.085 41.094 30.734 1 92.81 88 THR A O 1
ATOM 695 N N . ARG A 1 89 ? 1.616 42.406 29.672 1 88.62 89 ARG A N 1
ATOM 696 C CA . ARG A 1 89 ? 1.971 43.094 30.922 1 88.62 89 ARG A CA 1
ATOM 697 C C . ARG A 1 89 ? 0.752 43.75 31.547 1 88.62 89 ARG A C 1
ATOM 699 O O . ARG A 1 89 ? -0.088 44.312 30.844 1 88.62 89 ARG A O 1
ATOM 706 N N . HIS A 1 90 ? 0.476 43.656 32.812 1 90.25 90 HIS A N 1
ATOM 707 C CA . HIS A 1 90 ? -0.624 44.219 33.594 1 90.25 90 HIS A CA 1
ATOM 708 C C . HIS A 1 90 ? -1.911 43.438 33.375 1 90.25 90 HIS A C 1
ATOM 710 O O . HIS A 1 90 ? -3.006 44 33.406 1 90.25 90 HIS A O 1
ATOM 716 N N . ASN A 1 91 ? -1.863 42.344 32.781 1 88.19 91 ASN A N 1
ATOM 717 C CA . ASN A 1 91 ? -2.9 41.312 32.75 1 88.19 91 ASN A CA 1
ATOM 718 C C . ASN A 1 91 ? -3.984 41.625 31.719 1 88.19 91 ASN A C 1
ATOM 720 O O . ASN A 1 91 ? -5.16 41.344 31.953 1 88.19 91 ASN A O 1
ATOM 724 N N . LEU A 1 92 ? -3.541 42.344 30.688 1 87.88 92 LEU A N 1
ATOM 725 C CA . LEU A 1 92 ? -4.465 42.531 29.578 1 87.88 92 LEU A CA 1
ATOM 726 C C . LEU A 1 92 ? -4.426 41.312 28.656 1 87.88 92 LEU A C 1
ATOM 728 O O . LEU A 1 92 ? -3.354 40.781 28.375 1 87.88 92 LEU A O 1
ATOM 732 N N . THR A 1 93 ? -5.621 40.906 28.266 1 88.88 93 THR A N 1
ATOM 733 C CA . THR A 1 93 ? -5.715 39.719 27.422 1 88.88 93 THR A CA 1
ATOM 734 C C . THR A 1 93 ? -5.973 40.125 25.969 1 88.88 93 THR A C 1
ATOM 736 O O . THR A 1 93 ? -6.871 40.906 25.672 1 88.88 93 THR A O 1
ATOM 739 N N . VAL A 1 94 ? -5.145 39.594 25.094 1 90.88 94 VAL A N 1
ATOM 740 C CA . VAL A 1 94 ? -5.285 39.844 23.672 1 90.88 94 VAL A CA 1
ATOM 741 C C . VAL A 1 94 ? -5.23 38.5 22.922 1 90.88 94 VAL A C 1
ATOM 743 O O . VAL A 1 94 ? -5.121 37.438 23.531 1 90.88 94 VAL A O 1
ATOM 746 N N . GLY A 1 95 ? -5.371 38.562 21.562 1 93.5 95 GLY A N 1
ATOM 747 C CA . GLY A 1 95 ? -5.426 37.344 20.781 1 93.5 95 GLY A CA 1
ATOM 748 C C . GLY A 1 95 ? -4.082 36.938 20.203 1 93.5 95 GLY A C 1
ATOM 749 O O . GLY A 1 95 ? -3.209 37.812 20 1 93.5 95 GLY A O 1
ATOM 750 N N . ALA A 1 96 ? -3.926 35.719 19.984 1 97.06 96 ALA A N 1
ATOM 751 C CA . ALA A 1 96 ? -2.811 35.125 19.25 1 97.06 96 ALA A CA 1
ATOM 752 C C . ALA A 1 96 ? -3.256 33.875 18.5 1 97.06 96 ALA A C 1
ATOM 754 O O . ALA A 1 96 ? -4.242 33.25 18.875 1 97.06 96 ALA A O 1
ATOM 755 N N . THR A 1 97 ? -2.555 33.531 17.438 1 98.44 97 THR A N 1
ATOM 756 C CA . THR A 1 97 ? -2.936 32.406 16.562 1 98.44 97 THR A CA 1
ATOM 757 C C . THR A 1 97 ? -1.795 31.406 16.438 1 98.44 97 THR A C 1
ATOM 759 O O . THR A 1 97 ? -0.702 31.75 15.984 1 98.44 97 THR A O 1
ATOM 762 N N . LEU A 1 98 ? -2.1 30.203 16.828 1 98.75 98 LEU A N 1
ATOM 763 C CA . LEU A 1 98 ? -1.107 29.141 16.719 1 98.75 98 LEU A CA 1
ATOM 764 C C . LEU A 1 98 ? -0.919 28.703 15.273 1 98.75 98 LEU A C 1
ATOM 766 O O . LEU A 1 98 ? -1.892 28.391 14.586 1 98.75 98 LEU A O 1
ATOM 770 N N . ILE A 1 99 ? 0.378 28.625 14.758 1 98.88 99 ILE A N 1
ATOM 771 C CA . ILE A 1 99 ? 0.609 28.297 13.352 1 98.88 99 ILE A CA 1
ATOM 772 C C . ILE A 1 99 ? 1.587 27.125 13.25 1 98.88 99 ILE A C 1
ATOM 774 O O . ILE A 1 99 ? 2.059 26.797 12.164 1 98.88 99 ILE A O 1
ATOM 778 N N . GLY A 1 100 ? 1.891 26.531 14.258 1 98.19 100 GLY A N 1
ATOM 779 C CA . GLY A 1 100 ? 2.746 25.359 14.438 1 98.19 100 GLY A CA 1
ATOM 780 C C . GLY A 1 100 ? 2.684 24.797 15.844 1 98.19 100 GLY A C 1
ATOM 781 O O . GLY A 1 100 ? 1.692 24.984 16.547 1 98.19 100 GLY A O 1
ATOM 782 N N . ASP A 1 101 ? 3.738 24.109 16.188 1 98.12 101 ASP A N 1
ATOM 783 C CA . ASP A 1 101 ? 3.705 23.578 17.547 1 98.12 101 ASP A CA 1
ATOM 784 C C . ASP A 1 101 ? 4.555 24.438 18.484 1 98.12 101 ASP A C 1
ATOM 786 O O . ASP A 1 101 ? 4.723 24.094 19.656 1 98.12 101 ASP A O 1
ATOM 790 N N . GLN A 1 102 ? 5.059 25.547 17.938 1 98.31 102 GLN A N 1
ATOM 791 C CA . GLN A 1 102 ? 5.871 26.375 18.828 1 98.31 102 GLN A CA 1
ATOM 792 C C . GLN A 1 102 ? 5.758 27.844 18.469 1 98.31 102 GLN A C 1
ATOM 794 O O . GLN A 1 102 ? 6.242 28.703 19.203 1 98.31 102 GLN A O 1
ATOM 799 N N . TRP A 1 103 ? 5.113 28.141 17.391 1 98.75 103 TRP A N 1
ATOM 800 C CA . TRP A 1 103 ? 5.074 29.516 16.891 1 98.75 103 TRP A CA 1
ATOM 801 C C . TRP A 1 103 ? 3.641 30.031 16.812 1 98.75 103 TRP A C 1
ATOM 803 O O . TRP A 1 103 ? 2.725 29.281 16.469 1 98.75 103 TRP A O 1
ATOM 813 N N . LEU A 1 104 ? 3.492 31.297 17.094 1 98.81 104 LEU A N 1
ATOM 814 C CA . LEU A 1 104 ? 2.205 31.984 17 1 98.81 104 LEU A CA 1
ATOM 815 C C . LEU A 1 104 ? 2.34 33.312 16.234 1 98.81 104 LEU A C 1
ATOM 817 O O . LEU A 1 104 ? 3.426 33.875 16.172 1 98.81 104 LEU A O 1
ATOM 821 N N . LEU A 1 105 ? 1.189 33.719 15.719 1 98.88 105 LEU A N 1
ATOM 822 C CA . LEU A 1 105 ? 1.053 35.062 15.195 1 98.88 105 LEU A CA 1
ATOM 823 C C . LEU A 1 105 ? 0.237 35.938 16.141 1 98.88 105 LEU A C 1
ATOM 825 O O . LEU A 1 105 ? -0.729 35.469 16.75 1 98.88 105 LEU A O 1
ATOM 829 N N . THR A 1 106 ? 0.56 37.156 16.281 1 98.19 106 THR A N 1
ATOM 830 C CA . THR A 1 106 ? -0.177 38.25 16.938 1 98.19 106 THR A CA 1
ATOM 831 C C . THR A 1 106 ? 0.197 39.594 16.344 1 98.19 106 THR A C 1
ATOM 833 O O . THR A 1 106 ? 0.74 39.656 15.242 1 98.19 106 THR A O 1
ATOM 836 N N . THR A 1 107 ? -0.206 40.75 17 1 97.25 107 THR A N 1
ATOM 837 C CA . THR A 1 107 ? 0.158 42.062 16.469 1 97.25 107 THR A CA 1
ATOM 838 C C . THR A 1 107 ? 1.31 42.656 17.266 1 97.25 107 THR A C 1
ATOM 840 O O . THR A 1 107 ? 1.505 42.344 18.438 1 97.25 107 THR A O 1
ATOM 843 N N . GLY A 1 108 ? 2.107 43.5 16.547 1 96.88 108 GLY A N 1
ATOM 844 C CA . GLY A 1 108 ? 3.105 44.281 17.266 1 96.88 108 GLY A CA 1
ATOM 845 C C . GLY A 1 108 ? 2.512 45.125 18.375 1 96.88 108 GLY A C 1
ATOM 846 O O . GLY A 1 108 ? 3.076 45.219 19.469 1 96.88 108 GLY A O 1
ATOM 847 N N . ARG A 1 109 ? 1.361 45.656 18.156 1 93.81 109 ARG A N 1
ATOM 848 C CA . ARG A 1 109 ? 0.68 46.5 19.125 1 93.81 109 ARG A CA 1
ATOM 849 C C . ARG A 1 109 ? 0.325 45.719 20.375 1 93.81 109 ARG A C 1
ATOM 851 O O . ARG A 1 109 ? 0.437 46.219 21.5 1 93.81 109 ARG A O 1
ATOM 858 N N . ASN A 1 110 ? -0.138 44.5 20.219 1 94.69 110 ASN A N 1
ATOM 859 C CA . ASN A 1 110 ? -0.397 43.625 21.359 1 94.69 110 ASN A CA 1
ATOM 860 C C . ASN A 1 110 ? 0.86 43.406 22.203 1 94.69 110 ASN A C 1
ATOM 862 O O . ASN A 1 110 ? 0.812 43.5 23.422 1 94.69 110 ASN A O 1
ATOM 866 N N . VAL A 1 111 ? 1.984 43.219 21.531 1 96.31 111 VAL A N 1
ATOM 867 C CA . VAL A 1 111 ? 3.262 42.938 22.188 1 96.31 111 VAL A CA 1
ATOM 868 C C . VAL A 1 111 ? 3.682 44.156 23.016 1 96.31 111 VAL A C 1
ATOM 870 O O . VAL A 1 111 ? 4.133 44.031 24.156 1 96.31 111 VAL A O 1
ATOM 873 N N . TYR A 1 112 ? 3.43 45.312 22.531 1 95.25 112 TYR A N 1
ATOM 874 C CA . TYR A 1 112 ? 3.949 46.531 23.156 1 95.25 112 TYR A CA 1
ATOM 875 C C . TYR A 1 112 ? 2.918 47.125 24.109 1 95.25 112 TYR A C 1
ATOM 877 O O . TYR A 1 112 ? 3.137 48.219 24.672 1 95.25 112 TYR A O 1
ATOM 885 N N . LEU A 1 113 ? 1.744 46.469 24.188 1 92.5 113 LEU A N 1
ATOM 886 C CA . LEU A 1 113 ? 0.755 46.969 25.141 1 92.5 113 LEU A CA 1
ATOM 887 C C . LEU A 1 113 ? 1.373 47.188 26.516 1 92.5 113 LEU A C 1
ATOM 889 O O . LEU A 1 113 ? 1.997 46.25 27.062 1 92.5 113 LEU A O 1
ATOM 893 N N . ASN A 1 114 ? 1.336 48.406 27.031 1 91.69 114 ASN A N 1
ATOM 894 C CA . ASN A 1 114 ? 1.818 48.781 28.344 1 91.69 114 ASN A CA 1
ATOM 895 C C . ASN A 1 114 ? 3.344 48.781 28.422 1 91.69 114 ASN A C 1
ATOM 897 O O . ASN A 1 114 ? 3.922 48.5 29.469 1 91.69 114 ASN A O 1
ATOM 901 N N . HIS A 1 115 ? 3.971 48.812 27.344 1 94.75 115 HIS A N 1
ATOM 902 C CA . HIS A 1 115 ? 5.41 49.031 27.25 1 94.75 115 HIS A CA 1
ATOM 903 C C . HIS A 1 115 ? 5.734 50.344 26.516 1 94.75 115 HIS A C 1
ATOM 905 O O . HIS A 1 115 ? 4.926 50.812 25.719 1 94.75 115 HIS A O 1
ATOM 911 N N . SER A 1 116 ? 6.859 50.844 26.875 1 93.06 116 SER A N 1
ATOM 912 C CA . SER A 1 116 ? 7.344 51.969 26.078 1 93.06 116 SER A CA 1
ATOM 913 C C . SER A 1 116 ? 7.711 51.531 24.672 1 93.06 116 SER A C 1
ATOM 915 O O . SER A 1 116 ? 8.078 50.406 24.438 1 93.06 116 SER A O 1
ATOM 917 N N . GLU A 1 117 ? 7.57 52.469 23.797 1 89.38 117 GLU A N 1
ATOM 918 C CA . GLU A 1 117 ? 7.879 52.219 22.391 1 89.38 117 GLU A CA 1
ATOM 919 C C . GLU A 1 117 ? 9.344 51.844 22.219 1 89.38 117 GLU A C 1
ATOM 921 O O . GLU A 1 117 ? 9.703 51.188 21.234 1 89.38 117 GLU A O 1
ATOM 926 N N . ASN A 1 118 ? 10.133 52.156 23.172 1 93.19 118 ASN A N 1
ATOM 927 C CA . ASN A 1 118 ? 11.57 51.938 23.047 1 93.19 118 ASN A CA 1
ATOM 928 C C . ASN A 1 118 ? 12 50.625 23.703 1 93.19 118 ASN A C 1
ATOM 930 O O . ASN A 1 118 ? 13.172 50.25 23.641 1 93.19 118 ASN A O 1
ATOM 934 N N . THR A 1 119 ? 11.047 49.938 24.281 1 96.44 119 THR A N 1
ATOM 935 C CA . THR A 1 119 ? 11.383 48.656 24.922 1 96.44 119 THR A CA 1
ATOM 936 C C . THR A 1 119 ? 11.758 47.625 23.859 1 96.44 119 THR A C 1
ATOM 938 O O . THR A 1 119 ? 11.109 47.5 22.828 1 96.44 119 THR A O 1
ATOM 941 N N . LYS A 1 120 ? 12.844 46.844 24.156 1 96.94 120 LYS A N 1
ATOM 942 C CA . LYS A 1 120 ? 13.281 45.844 23.203 1 96.94 120 LYS A CA 1
ATOM 943 C C . LYS A 1 120 ? 12.43 44.562 23.328 1 96.94 120 LYS A C 1
ATOM 945 O O . LYS A 1 120 ? 12.016 44.188 24.422 1 96.94 120 LYS A O 1
ATOM 950 N N . PRO A 1 121 ? 12.227 43.906 22.172 1 96.88 121 PRO A N 1
ATOM 951 C CA . PRO A 1 121 ? 11.43 42.688 22.172 1 96.88 121 PRO A CA 1
ATOM 952 C C . PRO A 1 121 ? 11.93 41.656 23.188 1 96.88 121 PRO A C 1
ATOM 954 O O . PRO A 1 121 ? 11.133 40.938 23.812 1 96.88 121 PRO A O 1
ATOM 957 N N . GLU A 1 122 ? 13.227 41.625 23.469 1 97.31 122 GLU A N 1
ATOM 958 C CA . GLU A 1 122 ? 13.828 40.656 24.391 1 97.31 122 GLU A CA 1
ATOM 959 C C . GLU A 1 122 ? 13.406 40.938 25.828 1 97.31 122 GLU A C 1
ATOM 961 O O . GLU A 1 122 ? 13.336 40.031 26.656 1 97.31 122 GLU A O 1
ATOM 966 N N . GLU A 1 123 ? 13.086 42.156 26.047 1 97.38 123 GLU A N 1
ATOM 967 C CA . GLU A 1 123 ? 12.641 42.531 27.391 1 97.38 123 GLU A CA 1
ATOM 968 C C . GLU A 1 123 ? 11.148 42.281 27.578 1 97.38 123 GLU A C 1
ATOM 970 O O . GLU A 1 123 ? 10.68 42.125 28.703 1 97.38 123 GLU A O 1
ATOM 975 N N . ILE A 1 124 ? 10.445 42.219 26.5 1 97.94 124 ILE A N 1
ATOM 976 C CA . ILE A 1 124 ? 8.992 42.062 26.531 1 97.94 124 ILE A CA 1
ATOM 977 C C . ILE A 1 124 ? 8.648 40.594 26.625 1 97.94 124 ILE A C 1
ATOM 979 O O . ILE A 1 124 ? 7.711 40.188 27.328 1 97.94 124 ILE A O 1
ATOM 983 N N . ALA A 1 125 ? 9.422 39.719 26 1 97.94 125 ALA A N 1
ATOM 984 C CA . ALA A 1 125 ? 9.102 38.312 25.812 1 97.94 125 ALA A CA 1
ATOM 985 C C . ALA A 1 125 ? 8.805 37.625 27.156 1 97.94 125 ALA A C 1
ATOM 987 O O . ALA A 1 125 ? 7.766 37 27.312 1 97.94 125 ALA A O 1
ATOM 988 N N . PRO A 1 126 ? 9.625 37.875 28.172 1 97.44 126 PRO A N 1
ATOM 989 C CA . PRO A 1 126 ? 9.391 37.188 29.438 1 97.44 126 PRO A CA 1
ATOM 990 C C . PRO A 1 126 ? 8.125 37.656 30.156 1 97.44 126 PRO A C 1
ATOM 992 O O . PRO A 1 126 ? 7.656 37 31.094 1 97.44 126 PRO A O 1
ATOM 995 N N . THR A 1 127 ? 7.574 38.75 29.719 1 97.38 127 THR A N 1
ATOM 996 C CA . THR A 1 127 ? 6.41 39.312 30.406 1 97.38 127 THR A CA 1
ATOM 997 C C . THR A 1 127 ? 5.121 38.719 29.812 1 97.38 127 THR A C 1
ATOM 999 O O . THR A 1 127 ? 4.039 38.906 30.375 1 97.38 127 THR A O 1
ATOM 1002 N N . LEU A 1 128 ? 5.207 38.062 28.75 1 97.56 128 LEU A N 1
ATOM 1003 C CA . LEU A 1 128 ? 4.039 37.5 28.047 1 97.56 128 LEU A CA 1
ATOM 1004 C C . LEU A 1 128 ? 3.732 36.094 28.516 1 97.56 128 LEU A C 1
ATOM 1006 O O . LEU A 1 128 ? 4.648 35.312 28.781 1 97.56 128 LEU A O 1
ATOM 1010 N N . GLN A 1 129 ? 2.422 35.812 28.609 1 96.25 129 GLN A N 1
ATOM 1011 C CA . GLN A 1 129 ? 1.941 34.469 28.922 1 96.25 129 GLN A CA 1
ATOM 1012 C C . GLN A 1 129 ? 0.851 34.031 27.953 1 96.25 129 GLN A C 1
ATOM 1014 O O . GLN A 1 129 ? -0.09 34.781 27.688 1 96.25 129 GLN A O 1
ATOM 1019 N N . LEU A 1 130 ? 1.03 32.812 27.484 1 96.25 130 LEU A N 1
ATOM 1020 C CA . LEU A 1 130 ? 0.066 32.281 26.516 1 96.25 130 LEU A CA 1
ATOM 1021 C C . LEU A 1 130 ? -0.758 31.172 27.141 1 96.25 130 LEU A C 1
ATOM 1023 O O . LEU A 1 130 ? -0.217 30.312 27.828 1 96.25 130 LEU A O 1
ATOM 1027 N N . PHE A 1 131 ? -2.033 31.234 26.844 1 94.19 131 PHE A N 1
ATOM 1028 C CA . PHE A 1 131 ? -2.943 30.156 27.188 1 94.19 131 PHE A CA 1
ATOM 1029 C C . PHE A 1 131 ? -3.609 29.578 25.953 1 94.19 131 PHE A C 1
ATOM 1031 O O . PHE A 1 131 ? -4.137 30.328 25.125 1 94.19 131 PHE A O 1
ATOM 1038 N N . LEU A 1 132 ? -3.52 28.297 25.828 1 94.5 132 LEU A N 1
ATOM 1039 C CA . LEU A 1 132 ? -4.156 27.578 24.734 1 94.5 132 LEU A CA 1
ATOM 1040 C C . LEU A 1 132 ? -5.148 26.547 25.266 1 94.5 132 LEU A C 1
ATOM 1042 O O . LEU A 1 132 ? -4.914 25.938 26.312 1 94.5 132 LEU A O 1
ATOM 1046 N N . GLY A 1 133 ? -6.207 26.328 24.422 1 88.88 133 GLY A N 1
ATOM 1047 C CA . GLY A 1 133 ? -7.172 25.312 24.797 1 88.88 133 GLY A CA 1
ATOM 1048 C C . GLY A 1 133 ? -8.07 25.734 25.938 1 88.88 133 GLY A C 1
ATOM 1049 O O . GLY A 1 133 ? -8.555 26.859 25.969 1 88.88 133 GLY A O 1
ATOM 1050 N N . SER A 1 134 ? -8.297 24.75 26.859 1 77.44 134 SER A N 1
ATOM 1051 C CA . SER A 1 134 ? -9.203 25.016 27.969 1 77.44 134 SER A CA 1
ATOM 1052 C C . SER A 1 134 ? -8.523 25.844 29.062 1 77.44 134 SER A C 1
ATOM 1054 O O . SER A 1 134 ? -7.293 25.891 29.125 1 77.44 134 SER A O 1
ATOM 1056 N N . ARG A 1 135 ? -9.211 26.516 29.812 1 67.19 135 ARG A N 1
ATOM 1057 C CA . ARG A 1 135 ? -8.75 27.469 30.812 1 67.19 135 ARG A CA 1
ATOM 1058 C C . ARG A 1 135 ? -7.902 26.766 31.875 1 67.19 135 ARG A C 1
ATOM 1060 O O . ARG A 1 135 ? -7.098 27.391 32.562 1 67.19 135 ARG A O 1
ATOM 1067 N N . GLU A 1 136 ? -8.023 25.5 31.875 1 74.31 136 GLU A N 1
ATOM 1068 C CA . GLU A 1 136 ? -7.316 24.781 32.938 1 74.31 136 GLU A CA 1
ATOM 1069 C C . GLU A 1 136 ? -5.887 24.453 32.531 1 74.31 136 GLU A C 1
ATOM 1071 O O . GLU A 1 136 ? -5.094 23.969 33.344 1 74.31 136 GLU A O 1
ATOM 1076 N N . GLN A 1 137 ? -5.535 24.891 31.375 1 81.31 137 GLN A N 1
ATOM 1077 C CA . GLN A 1 137 ? -4.191 24.578 30.906 1 81.31 137 GLN A CA 1
ATOM 1078 C C . GLN A 1 137 ? -3.172 25.578 31.438 1 81.31 137 GLN A C 1
ATOM 1080 O O . GLN A 1 137 ? -3.492 26.766 31.625 1 81.31 137 GLN A O 1
ATOM 1085 N N . PRO A 1 138 ? -2.043 25.094 31.719 1 89.38 138 PRO A N 1
ATOM 1086 C CA . PRO A 1 138 ? -1.014 26 32.219 1 89.38 138 PRO A CA 1
ATOM 1087 C C . PRO A 1 138 ? -0.583 27.047 31.219 1 89.38 138 PRO A C 1
ATOM 1089 O O . PRO A 1 138 ? -0.719 26.844 30 1 89.38 138 PRO A O 1
ATOM 1092 N N . ALA A 1 139 ? -0.047 28.109 31.797 1 94.38 139 ALA A N 1
ATOM 1093 C CA . ALA A 1 139 ? 0.492 29.188 30.953 1 94.38 139 ALA A CA 1
ATOM 1094 C C . ALA A 1 139 ? 1.768 28.734 30.25 1 94.38 139 ALA A C 1
ATOM 1096 O O . ALA A 1 139 ? 2.578 28 30.828 1 94.38 139 ALA A O 1
ATOM 1097 N N . LEU A 1 140 ? 1.882 29.172 29.062 1 97.12 140 LEU A N 1
ATOM 1098 C CA . LEU A 1 140 ? 3.084 28.891 28.281 1 97.12 140 LEU A CA 1
ATOM 1099 C C . LEU A 1 140 ? 3.936 30.156 28.156 1 97.12 140 LEU A C 1
ATOM 1101 O O . LEU A 1 140 ? 3.416 31.234 27.844 1 97.12 140 LEU A O 1
ATOM 1105 N N . GLY A 1 141 ? 5.23 30 28.328 1 97.75 141 GLY A N 1
ATOM 1106 C CA . GLY A 1 141 ? 6.133 31.141 28.234 1 97.75 141 GLY A CA 1
ATOM 1107 C C . GLY A 1 141 ? 6.578 31.438 26.828 1 97.75 141 GLY A C 1
ATOM 1108 O O . GLY A 1 141 ? 6.57 30.547 25.969 1 97.75 141 GLY A O 1
ATOM 1109 N N . ILE A 1 142 ? 6.965 32.656 26.688 1 98.56 142 ILE A N 1
ATOM 1110 C CA . ILE A 1 142 ? 7.457 33.125 25.391 1 98.56 142 ILE A CA 1
ATOM 1111 C C . ILE A 1 142 ? 8.977 33.219 25.422 1 98.56 142 ILE A C 1
ATOM 1113 O O . ILE A 1 142 ? 9.539 33.844 26.328 1 98.56 142 ILE A O 1
ATOM 1117 N N . GLU A 1 143 ? 9.57 32.625 24.469 1 98.38 143 GLU A N 1
ATOM 1118 C CA . GLU A 1 143 ? 11.023 32.656 24.344 1 98.38 143 GLU A CA 1
ATOM 1119 C C . GLU A 1 143 ? 11.484 33.875 23.547 1 98.38 143 GLU A C 1
ATOM 1121 O O . GLU A 1 143 ? 12.477 34.531 23.891 1 98.38 143 GLU A O 1
ATOM 1126 N N . ARG A 1 144 ? 10.719 34.125 22.438 1 98.25 144 ARG A N 1
ATOM 1127 C CA . ARG A 1 144 ? 11.172 35.125 21.484 1 98.25 144 ARG A CA 1
ATOM 1128 C C . ARG A 1 144 ? 9.992 35.844 20.844 1 98.25 144 ARG A C 1
ATOM 1130 O O . ARG A 1 144 ? 8.961 35.219 20.578 1 98.25 144 ARG A O 1
ATOM 1137 N N . VAL A 1 145 ? 10.242 37.188 20.672 1 98.5 145 VAL A N 1
ATOM 1138 C CA . VAL A 1 145 ? 9.32 38 19.906 1 98.5 145 VAL A CA 1
ATOM 1139 C C . VAL A 1 145 ? 10.008 38.531 18.656 1 98.5 145 VAL A C 1
ATOM 1141 O O . VAL A 1 145 ? 11.117 39.062 18.719 1 98.5 145 VAL A O 1
ATOM 1144 N N . VAL A 1 146 ? 9.391 38.312 17.531 1 98.75 146 VAL A N 1
ATOM 1145 C CA . VAL A 1 146 ? 9.922 38.844 16.281 1 98.75 146 VAL A CA 1
ATOM 1146 C C . VAL A 1 146 ? 8.898 39.781 15.617 1 98.75 146 VAL A C 1
ATOM 1148 O O . VAL A 1 146 ? 7.828 39.312 15.195 1 98.75 146 VAL A O 1
ATOM 1151 N N . LEU A 1 147 ? 9.234 41.031 15.516 1 98.25 147 LEU A N 1
ATOM 1152 C CA . LEU A 1 147 ? 8.352 42 14.867 1 98.25 147 LEU A CA 1
ATOM 1153 C C . LEU A 1 147 ? 8.531 41.969 13.352 1 98.25 147 LEU A C 1
ATOM 1155 O O . LEU A 1 147 ? 9.648 41.812 12.859 1 98.25 147 LEU A O 1
ATOM 1159 N N . HIS A 1 148 ? 7.441 42.094 12.664 1 98.25 148 HIS A N 1
ATOM 1160 C CA . HIS A 1 148 ? 7.578 42.25 11.219 1 98.25 148 HIS A CA 1
ATOM 1161 C C . HIS A 1 148 ? 8.469 43.438 10.859 1 98.25 148 HIS A C 1
ATOM 1163 O O . HIS A 1 148 ? 8.398 44.469 11.508 1 98.25 148 HIS A O 1
ATOM 1169 N N . PRO A 1 149 ? 9.195 43.312 9.773 1 97.81 149 PRO A N 1
ATOM 1170 C CA . PRO A 1 149 ? 10.133 44.375 9.43 1 97.81 149 PRO A CA 1
ATOM 1171 C C . PRO A 1 149 ? 9.438 45.688 9.125 1 97.81 149 PRO A C 1
ATOM 1173 O O . PRO A 1 149 ? 10.031 46.75 9.32 1 97.81 149 PRO A O 1
ATOM 1176 N N . SER A 1 150 ? 8.203 45.688 8.68 1 97.19 150 SER A N 1
ATOM 1177 C CA . SER A 1 150 ? 7.484 46.906 8.312 1 97.19 150 SER A CA 1
ATOM 1178 C C . SER A 1 150 ? 6.641 47.406 9.477 1 97.19 150 SER A C 1
ATOM 1180 O O . SER A 1 150 ? 5.762 48.25 9.281 1 97.19 150 SER A O 1
ATOM 1182 N N . TYR A 1 151 ? 6.711 46.844 10.617 1 95.06 151 TYR A N 1
ATOM 1183 C CA . TYR A 1 151 ? 6.051 47.375 11.805 1 95.06 151 TYR A CA 1
ATOM 1184 C C . TYR A 1 151 ? 6.734 48.625 12.297 1 95.06 151 TYR A C 1
ATOM 1186 O O . TYR A 1 151 ? 7.965 48.688 12.367 1 95.06 151 TYR A O 1
ATOM 1194 N N . PRO A 1 152 ? 6.059 49.656 12.695 1 93.5 152 PRO A N 1
ATOM 1195 C CA . PRO A 1 152 ? 4.609 49.75 12.891 1 93.5 152 PRO A CA 1
ATOM 1196 C C . PRO A 1 152 ? 3.91 50.469 11.734 1 93.5 152 PRO A C 1
ATOM 1198 O O . PRO A 1 152 ? 2.689 50.656 11.766 1 93.5 152 PRO A O 1
ATOM 1201 N N . GLU A 1 153 ? 4.527 50.781 10.641 1 92.56 153 GLU A N 1
ATOM 1202 C CA . GLU A 1 153 ? 3.977 51.719 9.648 1 92.56 153 GLU A CA 1
ATOM 1203 C C . GLU A 1 153 ? 3.006 51 8.711 1 92.56 153 GLU A C 1
ATOM 1205 O O . GLU A 1 153 ? 1.88 51.469 8.516 1 92.56 153 GLU A O 1
ATOM 1210 N N . ALA A 1 154 ? 3.471 49.844 8.234 1 95 154 ALA A N 1
ATOM 1211 C CA . ALA A 1 154 ? 2.688 49.25 7.16 1 95 154 ALA A CA 1
ATOM 1212 C C . ALA A 1 154 ? 2.049 47.938 7.609 1 95 154 ALA A C 1
ATOM 1214 O O . ALA A 1 154 ? 0.985 47.562 7.113 1 95 154 ALA A O 1
ATOM 1215 N N . VAL A 1 155 ? 2.74 47.25 8.453 1 97.19 155 VAL A N 1
ATOM 1216 C CA . VAL A 1 155 ? 2.275 45.938 8.867 1 97.19 155 VAL A CA 1
ATOM 1217 C C . VAL A 1 155 ? 2.355 45.812 10.391 1 97.19 155 VAL A C 1
ATOM 1219 O O . VAL A 1 155 ? 3.432 45.938 10.977 1 97.19 155 VAL A O 1
ATOM 1222 N N . ASP A 1 156 ? 1.261 45.625 11.047 1 97.06 156 ASP A N 1
ATOM 1223 C CA . ASP A 1 156 ? 1.211 45.344 12.477 1 97.06 156 ASP A CA 1
ATOM 1224 C C . ASP A 1 156 ? 1.121 43.844 12.75 1 97.06 156 ASP A C 1
ATOM 1226 O O . ASP A 1 156 ? 0.027 43.312 12.93 1 97.06 156 ASP A O 1
ATOM 1230 N N . LEU A 1 157 ? 2.271 43.219 12.773 1 98.38 157 LEU A N 1
ATOM 1231 C CA . LEU A 1 157 ? 2.35 41.781 12.93 1 98.38 157 LEU A CA 1
ATOM 1232 C C . LEU A 1 157 ? 3.609 41.375 13.695 1 98.38 157 LEU A C 1
ATOM 1234 O O . LEU A 1 157 ? 4.664 42 13.523 1 98.38 157 LEU A O 1
ATOM 1238 N N . ALA A 1 158 ? 3.469 40.375 14.484 1 98.75 158 ALA A N 1
ATOM 1239 C CA . ALA A 1 158 ? 4.594 39.812 15.227 1 98.75 158 ALA A CA 1
ATOM 1240 C C . ALA A 1 158 ? 4.484 38.312 15.312 1 98.75 158 ALA A C 1
ATOM 1242 O O . ALA A 1 158 ? 3.381 37.75 15.32 1 98.75 158 ALA A O 1
ATOM 1243 N N . LEU A 1 159 ? 5.637 37.656 15.352 1 98.88 159 LEU A N 1
ATOM 1244 C CA . LEU A 1 159 ? 5.746 36.219 15.633 1 98.88 159 LEU A CA 1
ATOM 1245 C C . LEU A 1 159 ? 6.23 36 17.062 1 98.88 159 LEU A C 1
ATOM 1247 O O . LEU A 1 159 ? 7.113 36.719 17.547 1 98.88 159 LEU A O 1
ATOM 1251 N N . LEU A 1 160 ? 5.582 35.062 17.719 1 98.81 160 LEU A N 1
ATOM 1252 C CA . LEU A 1 160 ? 5.996 34.625 19.047 1 98.81 160 LEU A CA 1
ATOM 1253 C C . LEU A 1 160 ? 6.504 33.188 19.016 1 98.81 160 LEU A C 1
ATOM 1255 O O . LEU A 1 160 ? 5.848 32.312 18.453 1 98.81 160 LEU A O 1
ATOM 1259 N N . LYS A 1 161 ? 7.652 32.969 19.594 1 98.81 161 LYS A N 1
ATOM 1260 C CA . LYS A 1 161 ? 8.156 31.609 19.781 1 98.81 161 LYS A CA 1
ATOM 1261 C C . LYS A 1 161 ? 7.996 31.156 21.234 1 98.81 161 LYS A C 1
ATOM 1263 O O . LYS A 1 161 ? 8.453 31.844 22.156 1 98.81 161 LYS A O 1
ATOM 1268 N N . LEU A 1 162 ? 7.375 30.078 21.406 1 98.62 162 LEU A N 1
ATOM 1269 C CA . LEU A 1 162 ? 7.211 29.531 22.75 1 98.62 162 LEU A CA 1
ATOM 1270 C C . LEU A 1 162 ? 8.516 28.906 23.25 1 98.62 162 LEU A C 1
ATOM 1272 O O . LEU A 1 162 ? 9.344 28.469 22.453 1 98.62 162 LEU A O 1
ATOM 1276 N N . LYS A 1 163 ? 8.641 28.875 24.547 1 98.25 163 LYS A N 1
ATOM 1277 C CA . LYS A 1 163 ? 9.805 28.25 25.156 1 98.25 163 LYS A CA 1
ATOM 1278 C C . LYS A 1 163 ? 9.812 26.75 24.906 1 98.25 163 LYS A C 1
ATOM 1280 O O . LYS A 1 163 ? 10.883 26.141 24.797 1 98.25 163 LYS A O 1
ATOM 1285 N N . GLN A 1 164 ? 8.672 26.203 24.844 1 96.81 164 GLN A N 1
ATOM 1286 C CA . GLN A 1 164 ? 8.516 24.766 24.609 1 96.81 164 GLN A CA 1
ATOM 1287 C C . GLN A 1 164 ? 7.438 24.484 23.562 1 96.81 164 GLN A C 1
ATOM 1289 O O . GLN A 1 164 ? 6.504 25.281 23.406 1 96.81 164 GLN A O 1
ATOM 1294 N N . LYS A 1 165 ? 7.594 23.375 22.953 1 97.12 165 LYS A N 1
ATOM 1295 C CA . LYS A 1 165 ? 6.551 22.953 22.016 1 97.12 165 LYS A CA 1
ATOM 1296 C C . LYS A 1 165 ? 5.27 22.594 22.75 1 97.12 165 LYS A C 1
ATOM 1298 O O . LYS A 1 165 ? 5.312 22.016 23.844 1 97.12 165 LYS A O 1
ATOM 1303 N N . VAL A 1 166 ? 4.23 22.875 22.156 1 97.12 166 VAL A N 1
ATOM 1304 C CA . VAL A 1 166 ? 2.943 22.594 22.781 1 97.12 166 VAL A CA 1
ATOM 1305 C C . VAL A 1 166 ? 2.57 21.125 22.531 1 97.12 166 VAL A C 1
ATOM 1307 O O . VAL A 1 166 ? 3.006 20.531 21.547 1 97.12 166 VAL A O 1
ATOM 1310 N N . LEU A 1 167 ? 1.784 20.625 23.453 1 94.62 167 LEU A N 1
ATOM 1311 C CA . LEU A 1 167 ? 1.176 19.312 23.219 1 94.62 167 LEU A CA 1
ATOM 1312 C C . LEU A 1 167 ? -0.058 19.438 22.328 1 94.62 167 LEU A C 1
ATOM 1314 O O . LEU A 1 167 ? -1.086 19.969 22.75 1 94.62 167 LEU A O 1
ATOM 1318 N N . LEU A 1 168 ? 0.044 18.969 21.172 1 97.19 168 LEU A N 1
ATOM 1319 C CA . LEU A 1 168 ? -1.046 19.078 20.219 1 97.19 168 LEU A CA 1
ATOM 1320 C C . LEU A 1 168 ? -2.18 18.125 20.562 1 97.19 168 LEU A C 1
ATOM 1322 O O . LEU A 1 168 ? -1.951 17.078 21.172 1 97.19 168 LEU A O 1
ATOM 1326 N N . GLY A 1 169 ? -3.365 18.547 20.156 1 96.31 169 GLY A N 1
ATOM 1327 C CA . GLY A 1 169 ? -4.582 17.797 20.406 1 96.31 169 GLY A CA 1
ATOM 1328 C C . GLY A 1 169 ? -5.812 18.422 19.781 1 96.31 169 GLY A C 1
ATOM 1329 O O . GLY A 1 169 ? -5.695 19.297 18.922 1 96.31 169 GLY A O 1
ATOM 1330 N N . GLU A 1 170 ? -6.938 17.938 20.266 1 95.12 170 GLU A N 1
ATOM 1331 C CA . GLU A 1 170 ? -8.203 18.406 19.703 1 95.12 170 GLU A CA 1
ATOM 1332 C C . GLU A 1 170 ? -8.438 19.875 20.031 1 95.12 170 GLU A C 1
ATOM 1334 O O . GLU A 1 170 ? -9.039 20.609 19.25 1 95.12 170 GLU A O 1
ATOM 1339 N N . GLU A 1 171 ? -7.91 20.25 21.109 1 95.06 171 GLU A N 1
ATOM 1340 C CA . GLU A 1 171 ? -8.18 21.625 21.547 1 95.06 171 GLU A CA 1
ATOM 1341 C C . GLU A 1 171 ? -6.977 22.531 21.312 1 95.06 171 GLU A C 1
ATOM 1343 O O . GLU A 1 171 ? -7.039 23.734 21.562 1 95.06 171 GLU A O 1
ATOM 1348 N N . VAL A 1 172 ? -5.91 21.953 20.938 1 96.94 172 VAL A N 1
ATOM 1349 C CA . VAL A 1 172 ? -4.703 22.688 20.594 1 96.94 172 VAL A CA 1
ATOM 1350 C C . VAL A 1 172 ? -4.152 22.188 19.266 1 96.94 172 VAL A C 1
ATOM 1352 O O . VAL A 1 172 ? -3.527 21.125 19.203 1 96.94 172 VAL A O 1
ATOM 1355 N N . MET A 1 173 ? -4.367 22.922 18.266 1 98.25 173 MET A N 1
ATOM 1356 C CA . MET A 1 173 ? -3.936 22.594 16.906 1 98.25 173 MET A CA 1
ATOM 1357 C C . MET A 1 173 ? -3.684 23.875 16.109 1 98.25 173 MET A C 1
ATOM 1359 O O . MET A 1 173 ? -4.469 24.828 16.172 1 98.25 173 MET A O 1
ATOM 1363 N N . PRO A 1 174 ? -2.613 23.891 15.422 1 98.75 174 PRO A N 1
ATOM 1364 C CA . PRO A 1 174 ? -2.369 25.094 14.617 1 98.75 174 PRO A CA 1
ATOM 1365 C C . PRO A 1 174 ? -3.295 25.203 13.406 1 98.75 174 PRO A C 1
ATOM 1367 O O . PRO A 1 174 ? -3.822 24.188 12.945 1 98.75 174 PRO A O 1
ATOM 1370 N N . ILE A 1 175 ? -3.533 26.375 12.992 1 98.81 175 ILE A N 1
ATOM 1371 C CA . ILE A 1 175 ? -4.164 26.625 11.703 1 98.81 175 ILE A CA 1
ATOM 1372 C C . ILE A 1 175 ? -3.107 26.625 10.602 1 98.81 175 ILE A C 1
ATOM 1374 O O . ILE A 1 175 ? -1.938 26.922 10.859 1 98.81 175 ILE A O 1
ATOM 1378 N N . CYS A 1 176 ? -3.5 26.25 9.414 1 98.81 176 CYS A N 1
ATOM 1379 C CA . CYS A 1 176 ? -2.537 26.188 8.32 1 98.81 176 CYS A CA 1
ATOM 1380 C C . CYS A 1 176 ? -2.271 27.578 7.742 1 98.81 176 CYS A C 1
ATOM 1382 O O . CYS A 1 176 ? -3.166 28.422 7.707 1 98.81 176 CYS A O 1
ATOM 1384 N N . LEU A 1 177 ? -1.057 27.766 7.281 1 98.81 177 LEU A N 1
ATOM 1385 C CA . LEU A 1 177 ? -0.731 28.938 6.48 1 98.81 177 LEU A CA 1
ATOM 1386 C C . LEU A 1 177 ? -1.347 28.828 5.09 1 98.81 177 LEU A C 1
ATOM 1388 O O . LEU A 1 177 ? -1.562 27.734 4.582 1 98.81 177 LEU A O 1
ATOM 1392 N N . PRO A 1 178 ? -1.637 29.938 4.508 1 98.69 178 PRO A N 1
ATOM 1393 C CA . PRO A 1 178 ? -2.33 29.891 3.219 1 98.69 178 PRO A CA 1
ATOM 1394 C C . PRO A 1 178 ? -1.477 29.281 2.113 1 98.69 178 PRO A C 1
ATOM 1396 O O . PRO A 1 178 ? -0.261 29.484 2.078 1 98.69 178 PRO A O 1
ATOM 1399 N N . GLN A 1 179 ? -2.158 28.562 1.317 1 97.12 179 GLN A N 1
ATOM 1400 C CA . GLN A 1 179 ? -1.491 27.969 0.156 1 97.12 179 GLN A CA 1
ATOM 1401 C C . GLN A 1 179 ? -1.918 28.672 -1.131 1 97.12 179 GLN A C 1
ATOM 1403 O O . GLN A 1 179 ? -1.336 28.453 -2.191 1 97.12 179 GLN A O 1
ATOM 1408 N N . LYS A 1 180 ? -2.869 29.469 -1.085 1 97.75 180 LYS A N 1
ATOM 1409 C CA . LYS A 1 180 ? -3.359 30.312 -2.164 1 97.75 180 LYS A CA 1
ATOM 1410 C C . LYS A 1 180 ? -3.984 31.594 -1.614 1 97.75 180 LYS A C 1
ATOM 1412 O O . LYS A 1 180 ? -3.965 31.828 -0.404 1 97.75 180 LYS A O 1
ATOM 1417 N N . ASP A 1 181 ? -4.395 32.406 -2.539 1 97.5 181 ASP A N 1
ATOM 1418 C CA . ASP A 1 181 ? -5.035 33.656 -2.109 1 97.5 181 ASP A CA 1
ATOM 1419 C C . ASP A 1 181 ? -6.473 33.406 -1.658 1 97.5 181 ASP A C 1
ATOM 1421 O O . ASP A 1 181 ? -7.332 33.031 -2.469 1 97.5 181 ASP A O 1
ATOM 1425 N N . TYR A 1 182 ? -6.707 33.656 -0.403 1 98.06 182 TYR A N 1
ATOM 1426 C CA . TYR A 1 182 ? -8.039 33.406 0.151 1 98.06 182 TYR A CA 1
ATOM 1427 C C . TYR A 1 182 ? -8.766 34.719 0.392 1 98.06 182 TYR A C 1
ATOM 1429 O O . TYR A 1 182 ? -9.883 34.75 0.917 1 98.06 182 TYR A O 1
ATOM 1437 N N . VAL A 1 183 ? -8.148 35.812 0.113 1 98.06 183 VAL A N 1
ATOM 1438 C CA . VAL A 1 183 ? -8.719 37.125 0.408 1 98.06 183 VAL A CA 1
ATOM 1439 C C . VAL A 1 183 ? -9.359 37.688 -0.849 1 98.06 183 VAL A C 1
ATOM 1441 O O . VAL A 1 183 ? -8.68 38.312 -1.679 1 98.06 183 VAL A O 1
ATOM 1444 N N . ARG A 1 184 ? -10.609 37.438 -1.03 1 96 184 ARG A N 1
ATOM 1445 C CA . ARG A 1 184 ? -11.438 38 -2.102 1 96 184 ARG A CA 1
ATOM 1446 C C . ARG A 1 184 ? -12.719 38.594 -1.549 1 96 184 ARG A C 1
ATOM 1448 O O . ARG A 1 184 ? -13.344 38.031 -0.648 1 96 184 ARG A O 1
ATOM 1455 N N . PRO A 1 185 ? -13 39.75 -2.102 1 95.38 185 PRO A N 1
ATOM 1456 C CA . PRO A 1 185 ? -14.25 40.344 -1.621 1 95.38 185 PRO A CA 1
ATOM 1457 C C . PRO A 1 185 ? -15.422 39.344 -1.651 1 95.38 185 PRO A C 1
ATOM 1459 O O . PRO A 1 185 ? -15.594 38.625 -2.627 1 95.38 185 PRO A O 1
ATOM 1462 N N . GLY A 1 186 ? -16.125 39.344 -0.514 1 92.94 186 GLY A N 1
ATOM 1463 C CA . GLY A 1 186 ? -17.281 38.469 -0.428 1 92.94 186 GLY A CA 1
ATOM 1464 C C . GLY A 1 186 ? -16.984 37.125 0.219 1 92.94 186 GLY A C 1
ATOM 1465 O O . GLY A 1 186 ? -17.906 36.438 0.69 1 92.94 186 GLY A O 1
ATOM 1466 N N . ARG A 1 187 ? -15.781 36.719 0.181 1 94.06 187 ARG A N 1
ATOM 1467 C CA . ARG A 1 187 ? -15.43 35.469 0.816 1 94.06 187 ARG A CA 1
ATOM 1468 C C . ARG A 1 187 ? -15.688 35.5 2.318 1 94.06 187 ARG A C 1
ATOM 1470 O O . ARG A 1 187 ? -15.242 36.438 3 1 94.06 187 ARG A O 1
ATOM 1477 N N . VAL A 1 188 ? -16.344 34.531 2.768 1 91.19 188 VAL A N 1
ATOM 1478 C CA . VAL A 1 188 ? -16.719 34.469 4.18 1 91.19 188 VAL A CA 1
ATOM 1479 C C . VAL A 1 188 ? -15.602 33.781 4.977 1 91.19 188 VAL A C 1
ATOM 1481 O O . VAL A 1 188 ? -15.086 32.75 4.562 1 91.19 188 VAL A O 1
ATOM 1484 N N . GLY A 1 189 ? -15.203 34.438 6.051 1 93.81 189 GLY A N 1
ATOM 1485 C CA . GLY A 1 189 ? -14.289 33.875 7.023 1 93.81 189 GLY A CA 1
ATOM 1486 C C . GLY A 1 189 ? -14.859 33.812 8.43 1 93.81 189 GLY A C 1
ATOM 1487 O O . GLY A 1 189 ? -15.953 34.344 8.672 1 93.81 189 GLY A O 1
ATOM 1488 N N . TYR A 1 190 ? -14.156 33.156 9.266 1 92.31 190 TYR A N 1
ATOM 1489 C CA . TYR A 1 190 ? -14.57 32.938 10.648 1 92.31 190 TYR A CA 1
ATOM 1490 C C . TYR A 1 190 ? -13.609 33.625 11.609 1 92.31 190 TYR A C 1
ATOM 1492 O O . TYR A 1 190 ? -12.398 33.438 11.531 1 92.31 190 TYR A O 1
ATOM 1500 N N . VAL A 1 191 ? -14.219 34.438 12.445 1 90.94 191 VAL A N 1
ATOM 1501 C CA . VAL A 1 191 ? -13.438 35.188 13.43 1 90.94 191 VAL A CA 1
ATOM 1502 C C . VAL A 1 191 ? -13.906 34.812 14.836 1 90.94 191 VAL A C 1
ATOM 1504 O O . VAL A 1 191 ? -15.102 34.875 15.133 1 90.94 191 VAL A O 1
ATOM 1507 N N . SER A 1 192 ? -12.922 34.438 15.656 1 88.94 192 SER A N 1
ATOM 1508 C CA . SER A 1 192 ? -13.281 34.031 17 1 88.94 192 SER A CA 1
ATOM 1509 C C . SER A 1 192 ? -12.617 34.906 18.062 1 88.94 192 SER A C 1
ATOM 1511 O O . SER A 1 192 ? -11.617 35.562 17.766 1 88.94 192 SER A O 1
ATOM 1513 N N . GLY A 1 193 ? -13.242 34.969 19.25 1 86.12 193 GLY A N 1
ATOM 1514 C CA . GLY A 1 193 ? -12.711 35.719 20.375 1 86.12 193 GLY A CA 1
ATOM 1515 C C . GLY A 1 193 ? -13.562 35.625 21.625 1 86.12 193 GLY A C 1
ATOM 1516 O O . GLY A 1 193 ? -14.648 35.062 21.594 1 86.12 193 GLY A O 1
ATOM 1517 N N . TRP A 1 194 ? -13.102 36.062 22.641 1 80.5 194 TRP A N 1
ATOM 1518 C CA . TRP A 1 194 ? -13.789 36 23.938 1 80.5 194 TRP A CA 1
ATOM 1519 C C . TRP A 1 194 ? -14.602 37.281 24.156 1 80.5 194 TRP A C 1
ATOM 1521 O O . TRP A 1 194 ? -15.414 37.344 25.094 1 80.5 194 TRP A O 1
ATOM 1531 N N . GLY A 1 195 ? -14.586 38.281 23.172 1 67.31 195 GLY A N 1
ATOM 1532 C CA . GLY A 1 195 ? -15.398 39.469 23.203 1 67.31 195 GLY A CA 1
ATOM 1533 C C . GLY A 1 195 ? -14.984 40.438 24.297 1 67.31 195 GLY A C 1
ATOM 1534 O O . GLY A 1 195 ? -14.516 40.031 25.359 1 67.31 195 GLY A O 1
ATOM 1535 N N . ARG A 1 196 ? -14.328 41.688 23.875 1 57 196 ARG A N 1
ATOM 1536 C CA . ARG A 1 196 ? -14.117 42.781 24.844 1 57 196 ARG A CA 1
ATOM 1537 C C . ARG A 1 196 ? -15.414 43.5 25.125 1 57 196 ARG A C 1
ATOM 1539 O O . ARG A 1 196 ? -16.156 43.844 24.219 1 57 196 ARG A O 1
ATOM 1546 N N . GLY A 1 197 ? -15.93 43.5 26.344 1 48 197 GLY A N 1
ATOM 1547 C CA . GLY A 1 197 ? -16.969 44.406 26.828 1 48 197 GLY A CA 1
ATOM 1548 C C . GLY A 1 197 ? -18.375 43.906 26.578 1 48 197 GLY A C 1
ATOM 1549 O O . GLY A 1 197 ? -19.344 44.5 27 1 48 197 GLY A O 1
ATOM 1550 N N . ALA A 1 198 ? -18.391 43.031 25.578 1 44.19 198 ALA A N 1
ATOM 1551 C CA . ALA A 1 198 ? -19.812 42.781 25.328 1 44.19 198 ALA A CA 1
ATOM 1552 C C . ALA A 1 198 ? -20.469 42.156 26.531 1 44.19 198 ALA A C 1
ATOM 1554 O O . ALA A 1 198 ? -19.859 41.344 27.234 1 44.19 198 ALA A O 1
ATOM 1555 N N . THR A 1 199 ? -21.297 42.875 27.047 1 42 199 THR A N 1
ATOM 1556 C CA . THR A 1 199 ? -22.25 42.531 28.094 1 42 199 THR A CA 1
ATOM 1557 C C . THR A 1 199 ? -22.703 41.094 27.953 1 42 199 THR A C 1
ATOM 1559 O O . THR A 1 199 ? -23.891 40.812 28.125 1 42 199 THR A O 1
ATOM 1562 N N . PHE A 1 200 ? -21.891 40.375 27.312 1 49.59 200 PHE A N 1
ATOM 1563 C CA . PHE A 1 200 ? -22.547 39.062 27.219 1 49.59 200 PHE A CA 1
ATOM 1564 C C . PHE A 1 200 ? -22.344 38.25 28.5 1 49.59 200 PHE A C 1
ATOM 1566 O O . PHE A 1 200 ? -21.344 38.438 29.188 1 49.59 200 PHE A O 1
ATOM 1573 N N . ALA A 1 201 ? -23.344 37.594 28.891 1 48.31 201 ALA A N 1
ATOM 1574 C CA . ALA A 1 201 ? -23.547 36.75 30.078 1 48.31 201 ALA A CA 1
ATOM 1575 C C . ALA A 1 201 ? -22.375 35.812 30.297 1 48.31 201 ALA A C 1
ATOM 1577 O O . ALA A 1 201 ? -22.109 35.375 31.422 1 48.31 201 ALA A O 1
ATOM 1578 N N . PHE A 1 202 ? -21.609 35.5 29.125 1 49.28 202 PHE A N 1
ATOM 1579 C CA . PHE A 1 202 ? -20.609 34.469 29.375 1 49.28 202 PHE A CA 1
ATOM 1580 C C . PHE A 1 202 ? -19.234 34.906 28.906 1 49.28 202 PHE A C 1
ATOM 1582 O O . PHE A 1 202 ? -18.719 34.406 27.891 1 49.28 202 PHE A O 1
ATOM 1589 N N . PRO A 1 203 ? -18.609 35.844 29.578 1 57.06 203 PRO A N 1
ATOM 1590 C CA . PRO A 1 203 ? -17.344 36.469 29.141 1 57.06 203 PRO A CA 1
ATOM 1591 C C . PRO A 1 203 ? -16.219 35.438 29.031 1 57.06 203 PRO A C 1
ATOM 1593 O O . PRO A 1 203 ? -15.219 35.688 28.359 1 57.06 203 PRO A O 1
ATOM 1596 N N . ASN A 1 204 ? -16.578 34.125 29.422 1 67.25 204 ASN A N 1
ATOM 1597 C CA . ASN A 1 204 ? -15.477 33.188 29.469 1 67.25 204 ASN A CA 1
ATOM 1598 C C . ASN A 1 204 ? -15.562 32.156 28.344 1 67.25 204 ASN A C 1
ATOM 1600 O O . ASN A 1 204 ? -14.703 31.266 28.219 1 67.25 204 ASN A O 1
ATOM 1604 N N . MET A 1 205 ? -16.516 32.438 27.453 1 79.5 205 MET A N 1
ATOM 1605 C CA . MET A 1 205 ? -16.656 31.453 26.391 1 79.5 205 MET A CA 1
ATOM 1606 C C . MET A 1 205 ? -16.234 32.031 25.047 1 79.5 205 MET A C 1
ATOM 1608 O O . MET A 1 205 ? -16.484 33.188 24.75 1 79.5 205 MET A O 1
ATOM 1612 N N . LEU A 1 206 ? -15.633 31.156 24.312 1 86 206 LEU A N 1
ATOM 1613 C CA . LEU A 1 206 ? -15.203 31.562 22.984 1 86 206 LEU A CA 1
ATOM 1614 C C . LEU A 1 206 ? -16.391 31.703 22.047 1 86 206 LEU A C 1
ATOM 1616 O O . LEU A 1 206 ? -17.281 30.828 22.031 1 86 206 LEU A O 1
ATOM 1620 N N . LYS A 1 207 ? -16.469 32.781 21.406 1 84.62 207 LYS A N 1
ATOM 1621 C CA . LYS A 1 207 ? -17.5 33.062 20.406 1 84.62 207 LYS A CA 1
ATOM 1622 C C . LYS A 1 207 ? -16.891 33.281 19.031 1 84.62 207 LYS A C 1
ATOM 1624 O O . LYS A 1 207 ? -15.672 33.469 18.906 1 84.62 207 LYS A O 1
ATOM 1629 N N . TYR A 1 208 ? -17.766 33.125 18.047 1 88.19 208 TYR A N 1
ATOM 1630 C CA . TYR A 1 208 ? -17.266 33.438 16.703 1 88.19 208 TYR A CA 1
ATOM 1631 C C . TYR A 1 208 ? -18.344 34.094 15.859 1 88.19 208 TYR A C 1
ATOM 1633 O O . TYR A 1 208 ? -19.531 34.031 16.203 1 88.19 208 TYR A O 1
ATOM 1641 N N . VAL A 1 209 ? -17.891 34.75 14.812 1 85.5 209 VAL A N 1
ATOM 1642 C CA . VAL A 1 209 ? -18.75 35.344 13.812 1 85.5 209 VAL A CA 1
ATOM 1643 C C . VAL A 1 209 ? -18.25 35.031 12.414 1 85.5 209 VAL A C 1
ATOM 1645 O O . VAL A 1 209 ? -17.062 34.75 12.227 1 85.5 209 VAL A O 1
ATOM 1648 N N . MET A 1 210 ? -19.156 34.969 11.547 1 89.19 210 MET A N 1
ATOM 1649 C CA . MET A 1 210 ? -18.844 34.812 10.125 1 89.19 210 MET A CA 1
ATOM 1650 C C . MET A 1 210 ? -18.969 36.156 9.398 1 89.19 210 MET A C 1
ATOM 1652 O O . MET A 1 210 ? -20.016 36.781 9.438 1 89.19 210 MET A O 1
ATOM 1656 N N . LEU A 1 211 ? -17.875 36.562 8.82 1 88.31 211 LEU A N 1
ATOM 1657 C CA . LEU A 1 211 ? -17.859 37.844 8.164 1 88.31 211 LEU A CA 1
ATOM 1658 C C . LEU A 1 211 ? -17.234 37.75 6.777 1 88.31 211 LEU A C 1
ATOM 1660 O O . LEU A 1 211 ? -16.297 36.969 6.57 1 88.31 211 LEU A O 1
ATOM 1664 N N . PRO A 1 212 ? -17.656 38.562 5.867 1 91.12 212 PRO A N 1
ATOM 1665 C CA . PRO A 1 212 ? -17.078 38.562 4.527 1 91.12 212 PRO A CA 1
ATOM 1666 C C . PRO A 1 212 ? -15.898 39.531 4.398 1 91.12 212 PRO A C 1
ATOM 1668 O O . PRO A 1 212 ? -15.844 40.531 5.113 1 91.12 212 PRO A O 1
ATOM 1671 N N . VAL A 1 213 ? -15.117 39.25 3.529 1 94.44 213 VAL A N 1
ATOM 1672 C CA . VAL A 1 213 ? -14.117 40.219 3.102 1 94.44 213 VAL A CA 1
ATOM 1673 C C . VAL A 1 213 ? -14.805 41.375 2.404 1 94.44 213 VAL A C 1
ATOM 1675 O O . VAL A 1 213 ? -15.664 41.188 1.539 1 94.44 213 VAL A O 1
ATOM 1678 N N . ALA A 1 214 ? -14.461 42.562 2.82 1 93.06 214 ALA A N 1
ATOM 1679 C CA . ALA A 1 214 ? -15.062 43.75 2.244 1 93.06 214 ALA A CA 1
ATOM 1680 C C . ALA A 1 214 ? -14.312 44.219 0.999 1 93.06 214 ALA A C 1
ATOM 1682 O O . ALA A 1 214 ? -13.164 43.812 0.782 1 93.06 214 ALA A O 1
ATOM 1683 N N . GLU A 1 215 ? -15 45.062 0.225 1 94.75 215 GLU A N 1
ATOM 1684 C CA . GLU A 1 215 ? -14.312 45.719 -0.885 1 94.75 215 GLU A CA 1
ATOM 1685 C C . GLU A 1 215 ? -13.281 46.719 -0.38 1 94.75 215 GLU A C 1
ATOM 1687 O O . GLU A 1 215 ? -13.609 47.625 0.419 1 94.75 215 GLU A O 1
ATOM 1692 N N . GLY A 1 216 ? -12.102 46.625 -0.902 1 94.12 216 GLY A N 1
ATOM 1693 C CA . GLY A 1 216 ? -11.008 47.469 -0.433 1 94.12 216 GLY A CA 1
ATOM 1694 C C . GLY A 1 216 ? -11.297 48.938 -0.546 1 94.12 216 GLY A C 1
ATOM 1695 O O . GLY A 1 216 ? -11.008 49.719 0.374 1 94.12 216 GLY A O 1
ATOM 1696 N N . GLU A 1 217 ? -11.883 49.344 -1.621 1 93.56 217 GLU A N 1
ATOM 1697 C CA . GLU A 1 217 ? -12.164 50.75 -1.87 1 93.56 217 GLU A CA 1
ATOM 1698 C C . GLU A 1 217 ? -13.188 51.281 -0.878 1 93.56 217 GLU A C 1
ATOM 1700 O O . GLU A 1 217 ? -13.039 52.406 -0.366 1 93.56 217 GLU A O 1
ATOM 1705 N N . LYS A 1 218 ? -14.156 50.562 -0.606 1 91.31 218 LYS A N 1
ATOM 1706 C CA . LYS A 1 218 ? -15.18 50.969 0.343 1 91.31 218 LYS A CA 1
ATOM 1707 C C . LYS A 1 218 ? -14.602 51.156 1.743 1 91.31 218 LYS A C 1
ATOM 1709 O O . LYS A 1 218 ? -14.945 52.094 2.453 1 91.31 218 LYS A O 1
ATOM 1714 N N . CYS A 1 219 ? -13.797 50.281 2.076 1 91 219 CYS A N 1
ATOM 1715 C CA . CYS A 1 219 ? -13.125 50.344 3.371 1 91 219 CYS A CA 1
ATOM 1716 C C . CYS A 1 219 ? -12.242 51.562 3.471 1 91 219 CYS A C 1
ATOM 1718 O O . CYS A 1 219 ? -12.312 52.312 4.457 1 91 219 CYS A O 1
ATOM 1720 N N . ARG A 1 220 ? -11.484 51.812 2.52 1 91.62 220 ARG A N 1
ATOM 1721 C CA . ARG A 1 220 ? -10.609 52.969 2.5 1 91.62 220 ARG A CA 1
ATOM 1722 C C . ARG A 1 220 ? -11.406 54.281 2.627 1 91.62 220 ARG A C 1
ATOM 1724 O O . ARG A 1 220 ? -11.062 55.156 3.418 1 91.62 220 ARG A O 1
ATOM 1731 N N . GLN A 1 221 ? -12.461 54.344 1.898 1 89.94 221 GLN A N 1
ATOM 1732 C CA . GLN A 1 221 ? -13.312 55.531 1.936 1 89.94 221 GLN A CA 1
ATOM 1733 C C . GLN A 1 221 ? -13.922 55.719 3.32 1 89.94 221 GLN A C 1
ATOM 1735 O O . GLN A 1 221 ? -14.008 56.844 3.814 1 89.94 221 GLN A O 1
ATOM 1740 N N . TYR A 1 222 ? -14.289 54.688 3.848 1 88.25 222 TYR A N 1
ATOM 1741 C CA . TYR A 1 222 ? -14.898 54.719 5.176 1 88.25 222 TYR A CA 1
ATOM 1742 C C . TYR A 1 222 ? -13.93 55.312 6.195 1 88.25 222 TYR A C 1
ATOM 1744 O O . TYR A 1 222 ? -14.289 56.219 6.941 1 88.25 222 TYR A O 1
ATOM 1752 N N . TYR A 1 223 ? -12.727 54.844 6.227 1 88.44 223 TYR A N 1
ATOM 1753 C CA . TYR A 1 223 ? -11.773 55.281 7.234 1 88.44 223 TYR A CA 1
ATOM 1754 C C . TYR A 1 223 ? -11.195 56.656 6.883 1 88.44 223 TYR A C 1
ATOM 1756 O O . TYR A 1 223 ? -10.812 57.438 7.77 1 88.44 223 TYR A O 1
ATOM 1764 N N . GLU A 1 224 ? -11.164 57.031 5.621 1 86.75 224 GLU A N 1
ATOM 1765 C CA . GLU A 1 224 ? -10.742 58.344 5.215 1 86.75 224 GLU A CA 1
ATOM 1766 C C . GLU A 1 224 ? -11.75 59.406 5.66 1 86.75 224 GLU A C 1
ATOM 1768 O O . GLU A 1 224 ? -11.367 60.531 6.027 1 86.75 224 GLU A O 1
ATOM 1773 N N . ALA A 1 225 ? -12.945 59.094 5.535 1 83.75 225 ALA A N 1
ATOM 1774 C CA . ALA A 1 225 ? -14.016 60 5.902 1 83.75 225 ALA A CA 1
ATOM 1775 C C . ALA A 1 225 ? -14.062 60.219 7.414 1 83.75 225 ALA A C 1
ATOM 1777 O O . ALA A 1 225 ? -14.578 61.219 7.887 1 83.75 225 ALA A O 1
ATOM 1778 N N . ARG A 1 226 ? -13.836 59.25 8.078 1 77.62 226 ARG A N 1
ATOM 1779 C CA . ARG A 1 226 ? -13.898 59.312 9.531 1 77.62 226 ARG A CA 1
ATOM 1780 C C . ARG A 1 226 ? -12.688 60.062 10.094 1 77.62 226 ARG A C 1
ATOM 1782 O O . ARG A 1 226 ? -11.547 59.75 9.719 1 77.62 226 ARG A O 1
ATOM 1789 N N . ASN A 1 227 ? -12.555 61.469 9.75 1 58.16 227 ASN A N 1
ATOM 1790 C CA . ASN A 1 227 ? -11.547 62.438 10.164 1 58.16 227 ASN A CA 1
ATOM 1791 C C . ASN A 1 227 ? -10.688 61.906 11.305 1 58.16 227 ASN A C 1
ATOM 1793 O O . ASN A 1 227 ? -11.125 61.062 12.062 1 58.16 227 ASN A O 1
ATOM 1797 N N . ALA A 1 228 ? -9.227 62.344 11.305 1 56.25 228 ALA A N 1
ATOM 1798 C CA . ALA A 1 228 ? -8.078 62.156 12.195 1 56.25 228 ALA A CA 1
ATOM 1799 C C . ALA A 1 228 ? -8.477 62.312 13.656 1 56.25 228 ALA A C 1
ATOM 1801 O O . ALA A 1 228 ? -7.629 62.312 14.547 1 56.25 22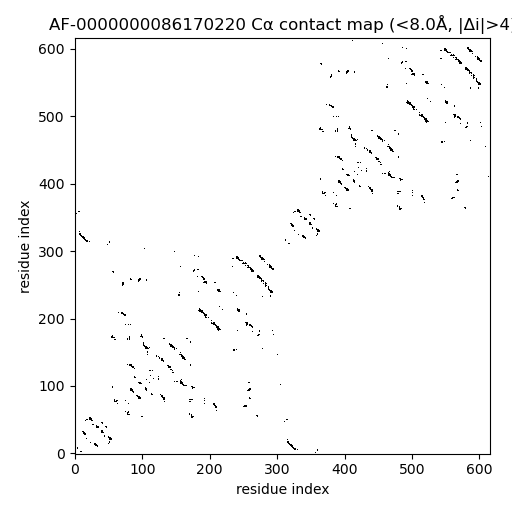8 ALA A O 1
ATOM 1802 N N . SER A 1 229 ? -9.578 62.781 13.758 1 50.56 229 SER A N 1
ATOM 1803 C CA . SER A 1 229 ? -9.594 63.25 15.141 1 50.56 229 SER A CA 1
ATOM 1804 C C . SER A 1 229 ? -9.234 62.125 16.109 1 50.56 229 SER A C 1
ATOM 1806 O O . SER A 1 229 ? -8.211 62.188 16.781 1 50.56 229 SER A O 1
ATOM 1808 N N . TYR A 1 230 ? -10.297 61.75 17.125 1 51.78 230 TYR A N 1
ATOM 1809 C CA . TYR A 1 230 ? -10.109 61.219 18.469 1 51.78 230 TYR A CA 1
ATOM 1810 C C . TYR A 1 230 ? -9.906 59.688 18.438 1 51.78 230 TYR A C 1
ATOM 1812 O O . TYR A 1 230 ? -9.695 59.062 19.469 1 51.78 230 TYR A O 1
ATOM 1820 N N . TRP A 1 231 ? -9.812 59.094 17.125 1 59.16 231 TRP A N 1
ATOM 1821 C CA . TRP A 1 231 ? -9.766 57.625 17.25 1 59.16 231 TRP A CA 1
ATOM 1822 C C . TRP A 1 231 ? -8.547 57.062 16.531 1 59.16 231 TRP A C 1
ATOM 1824 O O . TRP A 1 231 ? -8.07 57.656 15.555 1 59.16 231 TRP A O 1
ATOM 1834 N N . VAL A 1 232 ? -7.867 56.25 17.141 1 69.06 232 VAL A N 1
ATOM 1835 C CA . VAL A 1 232 ? -6.742 55.5 16.562 1 69.06 232 VAL A CA 1
ATOM 1836 C C . VAL A 1 232 ? -7.168 54.875 15.242 1 69.06 232 VAL A C 1
ATOM 1838 O O . VAL A 1 232 ? -8.125 54.094 15.211 1 69.06 232 VAL A O 1
ATOM 1841 N N . GLN A 1 233 ? -6.609 55.344 14.156 1 81.62 233 GLN A N 1
ATOM 1842 C CA . GLN A 1 233 ? -6.906 54.812 12.828 1 81.62 233 GLN A CA 1
ATOM 1843 C C . GLN A 1 233 ? -6.156 53.5 12.57 1 81.62 233 GLN A C 1
ATOM 1845 O O . GLN A 1 233 ? -5.047 53.312 13.07 1 81.62 233 GLN A O 1
ATOM 1850 N N . PRO A 1 234 ? -6.836 52.625 11.812 1 89.12 234 PRO A N 1
ATOM 1851 C CA . PRO A 1 234 ? -6.133 51.406 11.461 1 89.12 234 PRO A CA 1
ATOM 1852 C C . PRO A 1 234 ? -5.035 51.625 10.422 1 89.12 234 PRO A C 1
ATOM 1854 O O . PRO A 1 234 ? -5.031 52.656 9.734 1 89.12 234 PRO A O 1
ATOM 1857 N N . ILE A 1 235 ? -4.109 50.75 10.414 1 91.06 235 ILE A N 1
ATOM 1858 C CA . ILE A 1 235 ? -3.127 50.719 9.336 1 91.06 235 ILE A CA 1
ATOM 1859 C C . ILE A 1 235 ? -3.758 50.125 8.078 1 91.06 235 ILE A C 1
ATOM 1861 O O . ILE A 1 235 ? -4.078 48.938 8.031 1 91.06 235 ILE A O 1
ATOM 1865 N N . LEU A 1 236 ? -3.984 50.969 7.121 1 92.19 236 LEU A N 1
ATOM 1866 C CA . LEU A 1 236 ? -4.426 50.5 5.809 1 92.19 236 LEU A CA 1
ATOM 1867 C C . LEU A 1 236 ? -3.275 50.531 4.809 1 92.19 236 LEU A C 1
ATOM 1869 O O . LEU A 1 236 ? -2.645 51.562 4.602 1 92.19 236 LEU A O 1
ATOM 1873 N N . SER A 1 237 ? -2.898 49.375 4.352 1 94 237 SER A N 1
ATOM 1874 C CA . SER A 1 237 ? -1.804 49.219 3.398 1 94 237 SER A CA 1
ATOM 1875 C C . SER A 1 237 ? -2.104 48.156 2.375 1 94 237 SER A C 1
ATOM 1877 O O . SER A 1 237 ? -3.199 47.562 2.363 1 94 237 SER A O 1
ATOM 1879 N N . ASN A 1 238 ? -1.036 47.875 1.504 1 94.75 238 ASN A N 1
ATOM 1880 C CA . ASN A 1 238 ? -1.176 46.812 0.519 1 94.75 238 ASN A CA 1
ATOM 1881 C C . ASN A 1 238 ? -1.161 45.438 1.179 1 94.75 238 ASN A C 1
ATOM 1883 O O . ASN A 1 238 ? -1.506 44.438 0.546 1 94.75 238 ASN A O 1
ATOM 1887 N N . ASP A 1 239 ? -0.877 45.469 2.426 1 97.56 239 ASP A N 1
ATOM 1888 C CA . ASP A 1 239 ? -0.725 44.188 3.133 1 97.56 239 ASP A CA 1
ATOM 1889 C C . ASP A 1 239 ? -1.899 43.938 4.078 1 97.56 239 ASP A C 1
ATOM 1891 O O . ASP A 1 239 ? -1.837 43.062 4.938 1 97.56 239 ASP A O 1
ATOM 1895 N N . THR A 1 240 ? -2.906 44.812 3.963 1 97.31 240 THR A N 1
ATOM 1896 C CA . THR A 1 240 ? -4.066 44.656 4.832 1 97.31 240 THR A CA 1
ATOM 1897 C C . THR A 1 240 ? -5.344 44.531 4.008 1 97.31 240 THR A C 1
ATOM 1899 O O . THR A 1 240 ? -5.355 44.844 2.814 1 97.31 240 THR A O 1
ATOM 1902 N N . PHE A 1 241 ? -6.344 43.938 4.582 1 96.56 241 PHE A N 1
ATOM 1903 C CA . PHE A 1 241 ? -7.676 43.875 3.996 1 96.56 241 PHE A CA 1
ATOM 1904 C C . PHE A 1 241 ? -8.742 44.094 5.062 1 96.56 241 PHE A C 1
ATOM 1906 O O . PHE A 1 241 ? -8.469 43.969 6.258 1 96.56 241 PHE A O 1
ATOM 1913 N N . CYS A 1 242 ? -9.883 44.438 4.582 1 93.31 242 CYS A N 1
ATOM 1914 C CA . CYS A 1 242 ? -10.969 44.781 5.496 1 93.31 242 CYS A CA 1
ATOM 1915 C C . CYS A 1 242 ? -12.031 43.688 5.496 1 93.31 242 CYS A C 1
ATOM 1917 O O . CYS A 1 242 ? -12.281 43.062 4.461 1 93.31 242 CYS A O 1
ATOM 1919 N N . VAL A 1 243 ? -12.562 43.469 6.66 1 91.56 243 VAL A N 1
ATOM 1920 C CA . VAL A 1 243 ? -13.625 42.5 6.859 1 91.56 243 VAL A CA 1
ATOM 1921 C C . VAL A 1 243 ? -14.812 43.156 7.547 1 91.56 243 VAL A C 1
ATOM 1923 O O . VAL A 1 243 ? -14.641 43.938 8.484 1 91.56 243 VAL A O 1
ATOM 1926 N N . GLY A 1 244 ? -15.977 42.875 7.137 1 87.38 244 GLY A N 1
ATOM 1927 C CA . GLY A 1 244 ? -17.172 43.375 7.781 1 87.38 244 GLY A CA 1
ATOM 1928 C C . GLY A 1 244 ? -18.297 43.656 6.805 1 87.38 244 GLY A C 1
ATOM 1929 O O . GLY A 1 244 ? -18.172 43.406 5.609 1 87.38 244 GLY A O 1
ATOM 1930 N N . MET A 1 245 ? -19.344 44.062 7.449 1 78.56 245 MET A N 1
ATOM 1931 C CA . MET A 1 245 ? -20.547 44.344 6.684 1 78.56 245 MET A CA 1
ATOM 1932 C C . MET A 1 245 ? -20.625 45.844 6.359 1 78.56 245 MET A C 1
ATOM 1934 O O . MET A 1 245 ? -19.922 46.656 6.973 1 78.56 245 MET A O 1
ATOM 1938 N N . SER A 1 246 ? -21.484 46.125 5.438 1 70.25 246 SER A N 1
ATOM 1939 C CA . SER A 1 246 ? -21.656 47.5 5.004 1 70.25 246 SER A CA 1
ATOM 1940 C C . SER A 1 246 ? -22.281 48.344 6.105 1 70.25 246 SER A C 1
ATOM 1942 O O . SER A 1 246 ? -22.109 49.562 6.141 1 70.25 246 SER A O 1
ATOM 1944 N N . GLU A 1 247 ? -23.016 47.656 6.973 1 70 247 GLU A N 1
ATOM 1945 C CA . GLU A 1 247 ? -23.609 48.375 8.102 1 70 247 GLU A CA 1
ATOM 1946 C C . GLU A 1 247 ? -23 47.906 9.422 1 70 247 GLU A C 1
ATOM 1948 O O . GLU A 1 247 ? -22.594 46.75 9.547 1 70 247 GLU A O 1
ATOM 1953 N N . LEU A 1 248 ? -22.844 48.969 10.312 1 63.5 248 LEU A N 1
ATOM 1954 C CA . LEU A 1 248 ? -22.344 48.625 11.641 1 63.5 248 LEU A CA 1
ATOM 1955 C C . LEU A 1 248 ? -23.312 47.719 12.391 1 63.5 248 LEU A C 1
ATOM 1957 O O . LEU A 1 248 ? -24.516 48.031 12.477 1 63.5 248 LEU A O 1
ATOM 1961 N N . ARG A 1 249 ? -22.859 46.531 12.703 1 66.25 249 ARG A N 1
ATOM 1962 C CA . ARG A 1 249 ? -23.625 45.625 13.523 1 66.25 249 ARG A CA 1
ATOM 1963 C C . ARG A 1 249 ? -22.859 45.25 14.789 1 66.25 249 ARG A C 1
ATOM 1965 O O . ARG A 1 249 ? -21.766 44.688 14.711 1 66.25 249 ARG A O 1
ATOM 1972 N N . GLU A 1 250 ? -23.297 45.625 15.969 1 61.69 250 GLU A N 1
ATOM 1973 C CA . GLU A 1 250 ? -22.641 45.438 17.266 1 61.69 250 GLU A CA 1
ATOM 1974 C C . GLU A 1 250 ? -22.344 43.969 17.5 1 61.69 250 GLU A C 1
ATOM 1976 O O . GLU A 1 250 ? -21.375 43.625 18.188 1 61.69 250 GLU A O 1
ATOM 1981 N N . ASP A 1 251 ? -23.141 43.156 16.891 1 59.81 251 ASP A N 1
ATOM 1982 C CA . ASP A 1 251 ? -23.047 41.75 17.188 1 59.81 251 ASP A CA 1
ATOM 1983 C C . ASP A 1 251 ? -21.891 41.094 16.422 1 59.81 251 ASP A C 1
ATOM 1985 O O . ASP A 1 251 ? -21.688 39.875 16.516 1 59.81 251 ASP A O 1
ATOM 1989 N N . THR A 1 252 ? -21.062 41.969 15.758 1 59.5 252 THR A N 1
ATOM 1990 C CA . THR A 1 252 ? -19.984 41.375 14.984 1 59.5 252 THR A CA 1
ATOM 1991 C C . THR A 1 252 ? -18.641 41.656 15.656 1 59.5 252 THR A C 1
ATOM 1993 O O . THR A 1 252 ? -17.578 41.375 15.094 1 59.5 252 THR A O 1
ATOM 1996 N N . CYS A 1 253 ? -18.812 42.125 16.938 1 64.88 253 CYS A N 1
ATOM 1997 C CA . CYS A 1 253 ? -17.594 42.594 17.562 1 64.88 253 CYS A CA 1
ATOM 1998 C C . CYS A 1 253 ? -16.938 41.469 18.359 1 64.88 253 CYS A C 1
ATOM 2000 O O . CYS A 1 253 ? -16.812 41.531 19.578 1 64.88 253 CYS A O 1
ATOM 2002 N N . TYR A 1 254 ? -16.562 40.312 17.719 1 62.94 254 TYR A N 1
ATOM 2003 C CA . TYR A 1 254 ? -16.016 39.188 18.469 1 62.94 254 TYR A CA 1
ATOM 2004 C C . TYR A 1 254 ? -14.609 38.844 18 1 62.94 254 TYR A C 1
ATOM 2006 O O . TYR A 1 254 ? -13.945 37.969 18.594 1 62.94 254 TYR A O 1
ATOM 2014 N N . GLY A 1 255 ? -13.844 39.812 17.672 1 69.38 255 GLY A N 1
ATOM 2015 C CA . GLY A 1 255 ? -12.469 39.5 17.312 1 69.38 255 GLY A CA 1
ATOM 2016 C C . GLY A 1 255 ? -11.453 40.156 18.234 1 69.38 255 GLY A C 1
ATOM 2017 O O . GLY A 1 255 ? -11.664 41.281 18.688 1 69.38 255 GLY A O 1
ATOM 2018 N N . ASP A 1 256 ? -10.523 39.219 18.641 1 81.06 256 ASP A N 1
ATOM 2019 C CA . ASP A 1 256 ? -9.391 39.75 19.391 1 81.06 256 ASP A CA 1
ATOM 2020 C C . ASP A 1 256 ? -8.195 40.031 18.469 1 81.06 256 ASP A C 1
ATOM 2022 O O . ASP A 1 256 ? -7.844 39.156 17.656 1 81.06 256 ASP A O 1
ATOM 2026 N N . ALA A 1 257 ? -7.711 41.281 18.625 1 90.88 257 ALA A N 1
ATOM 2027 C CA . ALA A 1 257 ? -6.5 41.531 17.844 1 90.88 257 ALA A CA 1
ATOM 2028 C C . ALA A 1 257 ? -5.48 40.438 18.031 1 90.88 257 ALA A C 1
ATOM 2030 O O . ALA A 1 257 ? -5.242 39.969 19.156 1 90.88 257 ALA A O 1
ATOM 2031 N N . GLY A 1 258 ? -4.93 39.969 16.922 1 95.81 258 GLY A N 1
ATOM 2032 C CA . GLY A 1 258 ? -4.031 38.812 16.953 1 95.81 258 GLY A CA 1
ATOM 2033 C C . GLY A 1 258 ? -4.711 37.531 16.562 1 95.81 258 GLY A C 1
ATOM 2034 O O . GLY A 1 258 ? -4.039 36.531 16.281 1 95.81 258 GLY A O 1
ATOM 2035 N N . GLY A 1 259 ? -6.047 37.531 16.531 1 95.25 259 GLY A N 1
ATOM 2036 C CA . GLY A 1 259 ? -6.809 36.375 16.125 1 95.25 259 GLY A CA 1
ATOM 2037 C C . GLY A 1 259 ? -6.859 36.188 14.617 1 95.25 259 GLY A C 1
ATOM 2038 O O . GLY A 1 259 ? -6.617 37.125 13.867 1 95.25 259 GLY A O 1
ATOM 2039 N N . ALA A 1 260 ? -7.25 35 14.234 1 97.19 260 ALA A N 1
ATOM 2040 C CA . ALA A 1 260 ? -7.219 34.656 12.82 1 97.19 260 ALA A CA 1
ATOM 2041 C C . ALA A 1 260 ? -8.547 34.969 12.141 1 97.19 260 ALA A C 1
ATOM 2043 O O . ALA A 1 260 ? -9.617 34.781 12.734 1 97.19 260 ALA A O 1
ATOM 2044 N N . PHE A 1 261 ? -8.406 35.5 10.961 1 95.81 261 PHE A N 1
ATOM 2045 C CA . PHE A 1 261 ? -9.469 35.312 9.977 1 95.81 261 PHE A CA 1
ATOM 2046 C C . PHE A 1 261 ? -9.336 33.969 9.289 1 95.81 261 PHE A C 1
ATOM 2048 O O . PHE A 1 261 ? -8.547 33.812 8.359 1 95.81 261 PHE A O 1
ATOM 2055 N N . ALA A 1 262 ? -10.094 33 9.773 1 97.12 262 ALA A N 1
ATOM 2056 C CA . ALA A 1 262 ? -9.969 31.625 9.328 1 97.12 262 ALA A CA 1
ATOM 2057 C C . ALA A 1 262 ? -10.891 31.344 8.148 1 97.12 262 ALA A C 1
ATOM 2059 O O . ALA A 1 262 ? -12.07 31.688 8.188 1 97.12 262 ALA A O 1
ATOM 2060 N N . VAL A 1 263 ? -10.305 30.703 7.172 1 97.56 263 VAL A N 1
ATOM 2061 C CA . VAL A 1 263 ? -11.078 30.328 5.988 1 97.56 263 VAL A CA 1
ATOM 2062 C C . VAL A 1 263 ? -11 28.812 5.785 1 97.56 263 VAL A C 1
ATOM 2064 O O . VAL A 1 263 ? -9.93 28.219 5.879 1 97.56 263 VAL A O 1
ATOM 2067 N N . HIS A 1 264 ? -12.164 28.234 5.578 1 96.81 264 HIS A N 1
ATOM 2068 C CA . HIS A 1 264 ? -12.219 26.812 5.238 1 96.81 264 HIS A CA 1
ATOM 2069 C C . HIS A 1 264 ? -12.078 26.594 3.736 1 96.81 264 HIS A C 1
ATOM 2071 O O . HIS A 1 264 ? -12.773 27.234 2.947 1 96.81 264 HIS A O 1
ATOM 2077 N N . ASP A 1 265 ? -11.148 25.844 3.387 1 97.31 265 ASP A N 1
ATOM 2078 C CA . ASP A 1 265 ? -11.023 25.438 1.99 1 97.31 265 ASP A CA 1
ATOM 2079 C C . ASP A 1 265 ? -11.617 24.047 1.768 1 97.31 265 ASP A C 1
ATOM 2081 O O . ASP A 1 265 ? -11.055 23.047 2.213 1 97.31 265 ASP A O 1
ATOM 2085 N N . PRO A 1 266 ? -12.711 23.938 1.071 1 95 266 PRO A N 1
ATOM 2086 C CA . PRO A 1 266 ? -13.375 22.641 0.901 1 95 266 PRO A CA 1
ATOM 2087 C C . PRO A 1 266 ? -12.578 21.688 0.013 1 95 266 PRO A C 1
ATOM 2089 O O . PRO A 1 266 ? -12.789 20.469 0.065 1 95 266 PRO A O 1
ATOM 2092 N N . ASP A 1 267 ? -11.664 22.203 -0.797 1 96.25 267 ASP A N 1
ATOM 2093 C CA . ASP A 1 267 ? -10.891 21.359 -1.702 1 96.25 267 ASP A CA 1
ATOM 2094 C C . ASP A 1 267 ? -10.094 20.312 -0.929 1 96.25 267 ASP A C 1
ATOM 2096 O O . ASP A 1 267 ? -9.992 19.156 -1.356 1 96.25 267 ASP A O 1
ATOM 2100 N N . ASP A 1 268 ? -9.594 20.672 0.164 1 96.38 268 ASP A N 1
ATOM 2101 C CA . ASP A 1 268 ? -8.812 19.719 0.949 1 96.38 268 ASP A CA 1
ATOM 2102 C C . ASP A 1 268 ? -9.336 19.625 2.381 1 96.38 268 ASP A C 1
ATOM 2104 O O . ASP A 1 268 ? -8.688 19.031 3.248 1 96.38 268 ASP A O 1
ATOM 2108 N N . ASN A 1 269 ? -10.508 20.234 2.549 1 97 269 ASN A N 1
ATOM 2109 C CA . ASN A 1 269 ? -11.172 20.219 3.846 1 97 269 ASN A CA 1
ATOM 2110 C C . ASN A 1 269 ? -10.242 20.672 4.961 1 97 269 ASN A C 1
ATOM 2112 O O . ASN A 1 269 ? -10.102 19.984 5.98 1 97 269 ASN A O 1
ATOM 2116 N N . THR A 1 270 ? -9.625 21.812 4.801 1 98.25 270 THR A N 1
ATOM 2117 C CA . THR A 1 270 ? -8.617 22.344 5.715 1 98.25 270 THR A CA 1
ATOM 2118 C C . THR A 1 270 ? -8.867 23.828 5.992 1 98.25 270 THR A C 1
ATOM 2120 O O . THR A 1 270 ? -9.375 24.547 5.137 1 98.25 270 THR A O 1
ATOM 2123 N N . TRP A 1 271 ? -8.547 24.281 7.184 1 98.5 271 TRP A N 1
ATOM 2124 C CA . TRP A 1 271 ? -8.688 25.672 7.578 1 98.5 271 TRP A CA 1
ATOM 2125 C C . TRP A 1 271 ? -7.355 26.406 7.469 1 98.5 271 TRP A C 1
ATOM 2127 O O . TRP A 1 271 ? -6.32 25.891 7.895 1 98.5 271 TRP A O 1
ATOM 2137 N N . TYR A 1 272 ? -7.457 27.594 6.895 1 98.88 272 TYR A N 1
ATOM 2138 C CA . TYR A 1 272 ? -6.273 28.406 6.648 1 98.88 272 TYR A CA 1
ATOM 2139 C C . TYR A 1 272 ? -6.422 29.797 7.277 1 98.88 272 TYR A C 1
ATOM 2141 O O . TYR A 1 272 ? -7.52 30.359 7.309 1 98.88 272 TYR A O 1
ATOM 2149 N N . VAL A 1 273 ? -5.34 30.297 7.777 1 98.81 273 VAL A N 1
ATOM 2150 C CA . VAL A 1 273 ? -5.328 31.672 8.273 1 98.81 273 VAL A CA 1
ATOM 2151 C C . VAL A 1 273 ? -5.125 32.656 7.117 1 98.81 273 VAL A C 1
ATOM 2153 O O . VAL A 1 273 ? -4 32.812 6.641 1 98.81 273 VAL A O 1
ATOM 2156 N N . ALA A 1 274 ? -6.168 33.281 6.742 1 98.69 274 ALA A N 1
ATOM 2157 C CA . ALA A 1 274 ? -6.078 34.25 5.656 1 98.69 274 ALA A CA 1
ATOM 2158 C C . ALA A 1 274 ? -5.582 35.625 6.168 1 98.69 274 ALA A C 1
ATOM 2160 O O . ALA A 1 274 ? -4.922 36.344 5.438 1 98.69 274 ALA A O 1
ATOM 2161 N N . GLY A 1 275 ? -5.879 35.875 7.398 1 98.44 275 GLY A N 1
ATOM 2162 C CA . GLY A 1 275 ? -5.473 37.156 7.961 1 98.44 275 GLY A CA 1
ATOM 2163 C C . GLY A 1 275 ? -5.383 37.125 9.477 1 98.44 275 GLY A C 1
ATOM 2164 O O . GLY A 1 275 ? -5.918 36.25 10.125 1 98.44 275 GLY A O 1
ATOM 2165 N N . ILE A 1 276 ? -4.699 38.094 10 1 97.94 276 ILE A N 1
ATOM 2166 C CA . ILE A 1 276 ? -4.602 38.344 11.43 1 97.94 276 ILE A CA 1
ATOM 2167 C C . ILE A 1 276 ? -5.219 39.688 11.773 1 97.94 276 ILE A C 1
ATOM 2169 O O . ILE A 1 276 ? -4.855 40.719 11.188 1 97.94 276 ILE A O 1
ATOM 2173 N N . LEU A 1 277 ? -6.16 39.719 12.703 1 94.62 277 LEU A N 1
ATOM 2174 C CA . LEU A 1 277 ? -6.855 40.938 13.086 1 94.62 277 LEU A CA 1
ATOM 2175 C C . LEU A 1 277 ? -5.891 41.938 13.711 1 94.62 277 LEU A C 1
ATOM 2177 O O . LEU A 1 277 ? -5.281 41.656 14.75 1 94.62 277 LEU A O 1
ATOM 2181 N N . SER A 1 278 ? -5.715 43.094 13.062 1 93.88 278 SER A N 1
ATOM 2182 C CA . SER A 1 278 ? -4.77 44.094 13.531 1 93.88 278 SER A CA 1
ATOM 2183 C C . SER A 1 278 ? -5.488 45.312 14.078 1 93.88 278 SER A C 1
ATOM 2185 O O . SER A 1 278 ? -4.902 46.094 14.828 1 93.88 278 SER A O 1
ATOM 2187 N N . TYR A 1 279 ? -6.609 45.562 13.703 1 84 279 TYR A N 1
ATOM 2188 C CA . TYR A 1 279 ? -7.438 46.656 14.188 1 84 279 TYR A CA 1
ATOM 2189 C C . TYR A 1 279 ? -8.82 46.188 14.586 1 84 279 TYR A C 1
ATOM 2191 O O . TYR A 1 279 ? -9.664 45.906 13.734 1 84 279 TYR A O 1
ATOM 2199 N N . ASP A 1 280 ? -9.07 46.062 15.859 1 68 280 ASP A N 1
ATOM 2200 C CA . ASP A 1 280 ? -10.289 45.406 16.328 1 68 280 ASP A CA 1
ATOM 2201 C C . ASP A 1 280 ? -11.25 46.438 16.938 1 68 280 ASP A C 1
ATOM 2203 O O . ASP A 1 280 ? -12.094 46.062 17.766 1 68 280 ASP A O 1
ATOM 2207 N N . LYS A 1 281 ? -11.086 47.688 16.688 1 61.78 281 LYS A N 1
ATOM 2208 C CA . LYS A 1 281 ? -12.008 48.656 17.266 1 61.78 281 LYS A CA 1
ATOM 2209 C C . LYS A 1 281 ? -13.383 48.594 16.609 1 61.78 281 LYS A C 1
ATOM 2211 O O . LYS A 1 281 ? -14.25 49.438 16.844 1 61.78 281 LYS A O 1
ATOM 2216 N N . THR A 1 282 ? -13.594 47.5 15.648 1 53.81 282 THR A N 1
ATOM 2217 C CA . THR A 1 282 ? -14.82 47.344 14.875 1 53.81 282 THR A CA 1
ATOM 2218 C C . THR A 1 282 ? -16.016 47.156 15.797 1 53.81 282 THR A C 1
ATOM 2220 O O . THR A 1 282 ? -17.141 47.5 15.445 1 53.81 282 THR A O 1
ATOM 2223 N N . CYS A 1 283 ? -15.938 46.5 16.875 1 55.19 283 CYS A N 1
ATOM 2224 C CA . CYS A 1 283 ? -17.156 46.031 17.516 1 55.19 283 CYS A CA 1
ATOM 2225 C C . CYS A 1 283 ? -18.047 47.188 17.953 1 55.19 283 CYS A C 1
ATOM 2227 O O . CYS A 1 283 ? -19.266 47.094 17.891 1 55.19 283 CYS A O 1
ATOM 2229 N N . THR A 1 284 ? -17.391 48.188 18.328 1 57.34 284 THR A N 1
ATOM 2230 C CA . THR A 1 284 ? -18.25 49.219 18.906 1 57.34 284 THR A CA 1
ATOM 2231 C C . THR A 1 284 ? -18.203 50.5 18.062 1 57.34 284 THR A C 1
ATOM 2233 O O . THR A 1 284 ? -19.172 51.25 18.031 1 57.34 284 THR A O 1
ATOM 2236 N N . ALA A 1 285 ? -17.266 50.344 17.172 1 61.22 285 ALA A N 1
ATOM 2237 C CA . ALA A 1 285 ? -17.078 51.719 16.719 1 61.22 285 ALA A CA 1
ATOM 2238 C C . ALA A 1 285 ? -16.875 51.781 15.211 1 61.22 285 ALA A C 1
ATOM 2240 O O . ALA A 1 285 ? -16.984 52.844 14.602 1 61.22 285 ALA A O 1
ATOM 2241 N N . SER A 1 286 ? -16.625 50.5 14.641 1 71.5 286 SER A N 1
ATOM 2242 C CA . SER A 1 286 ? -16.312 50.594 13.219 1 71.5 286 SER A CA 1
ATOM 2243 C C . SER A 1 286 ? -16.969 49.469 12.43 1 71.5 286 SER A C 1
ATOM 2245 O O . SER A 1 286 ? -17.172 48.375 12.945 1 71.5 286 SER A O 1
ATOM 2247 N N . LYS A 1 287 ? -17.219 49.812 11.188 1 76.88 287 LYS A N 1
ATOM 2248 C CA . LYS A 1 287 ? -17.859 48.875 10.258 1 76.88 287 LYS A CA 1
ATOM 2249 C C . LYS A 1 287 ? -16.922 47.75 9.875 1 76.88 287 LYS A C 1
ATOM 2251 O O . LYS A 1 287 ? -17.375 46.594 9.688 1 76.88 287 LYS A O 1
ATOM 2256 N N . TYR A 1 288 ? -15.656 48.125 9.82 1 86.06 288 TYR A N 1
ATOM 2257 C CA . TYR A 1 288 ? -14.727 47.156 9.258 1 86.06 288 TYR A CA 1
ATOM 2258 C C . TYR A 1 288 ? -13.602 46.844 10.25 1 86.06 288 TYR A C 1
ATOM 2260 O O . TYR A 1 288 ? -13.047 47.75 10.875 1 86.06 288 TYR A O 1
ATOM 2268 N N . GLY A 1 289 ? -13.43 45.5 10.43 1 89 289 GLY A N 1
ATOM 2269 C CA . GLY A 1 289 ? -12.148 45.125 10.977 1 89 289 GLY A CA 1
ATOM 2270 C C . GLY A 1 289 ? -11.039 45.062 9.938 1 89 289 GLY A C 1
ATOM 2271 O O . GLY A 1 289 ? -11.305 44.844 8.758 1 89 289 GLY A O 1
ATOM 2272 N N . VAL A 1 290 ? -9.789 45.344 10.375 1 92.75 290 VAL A N 1
ATOM 2273 C CA . VAL A 1 290 ? -8.664 45.344 9.445 1 92.75 290 VAL A CA 1
ATOM 2274 C C . VAL A 1 290 ? -7.723 44.188 9.805 1 92.75 290 VAL A C 1
ATOM 2276 O O . VAL A 1 290 ? -7.391 44 10.977 1 92.75 290 VAL A O 1
ATOM 2279 N N . TYR A 1 291 ? -7.363 43.469 8.805 1 96.06 291 TYR A N 1
ATOM 2280 C CA . TYR A 1 291 ? -6.539 42.281 8.977 1 96.06 291 TYR A CA 1
ATOM 2281 C C . TYR A 1 291 ? -5.258 42.375 8.156 1 96.06 291 TYR A C 1
ATOM 2283 O O . TYR A 1 291 ? -5.27 42.906 7.035 1 96.06 291 TYR A O 1
ATOM 2291 N N . VAL A 1 292 ? -4.172 41.906 8.758 1 98.06 292 VAL A N 1
ATOM 2292 C CA . VAL A 1 292 ? -2.973 41.719 7.949 1 98.06 292 VAL A CA 1
ATOM 2293 C C . VAL A 1 292 ? -3.164 40.5 7.035 1 98.06 292 VAL A C 1
ATOM 2295 O O . VAL A 1 292 ? -3.586 39.438 7.484 1 98.06 292 VAL A O 1
ATOM 2298 N N . ASP A 1 293 ? -2.908 40.656 5.781 1 98.56 293 ASP A N 1
ATOM 2299 C CA . ASP A 1 293 ? -3.002 39.594 4.797 1 98.56 293 ASP A CA 1
ATOM 2300 C C . ASP A 1 293 ? -1.82 38.625 4.914 1 98.56 293 ASP A C 1
ATOM 2302 O O . ASP A 1 293 ? -0.704 38.938 4.512 1 98.56 293 ASP A O 1
ATOM 2306 N N . VAL A 1 294 ? -2.092 37.438 5.332 1 98.81 294 VAL A N 1
ATOM 2307 C CA . VAL A 1 294 ? -1.009 36.531 5.645 1 98.81 294 VAL A CA 1
ATOM 2308 C C . VAL A 1 294 ? -0.317 36.062 4.359 1 98.81 294 VAL A C 1
ATOM 2310 O O . VAL A 1 294 ? 0.894 35.844 4.348 1 98.81 294 VAL A O 1
ATOM 2313 N N . GLN A 1 295 ? -1.08 36 3.281 1 98.44 295 GLN A N 1
ATOM 2314 C CA . GLN A 1 295 ? -0.468 35.625 2.006 1 98.44 295 GLN A CA 1
ATOM 2315 C C . GLN A 1 295 ? 0.639 36.625 1.631 1 98.44 295 GLN A C 1
ATOM 2317 O O . GLN A 1 295 ? 1.671 36.219 1.087 1 98.44 295 GLN A O 1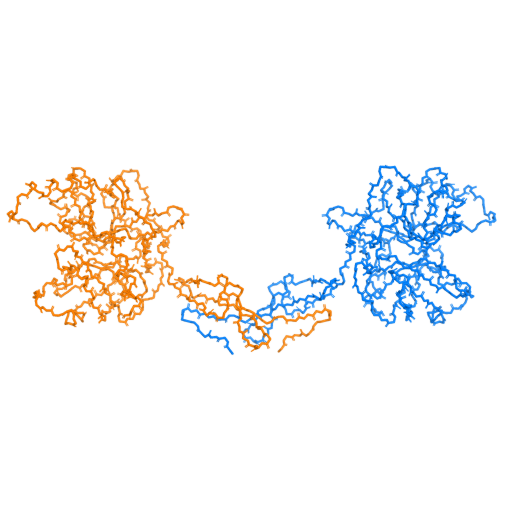
ATOM 2322 N N . HIS A 1 296 ? 0.47 37.844 1.969 1 98.06 296 HIS A N 1
ATOM 2323 C CA . HIS A 1 296 ? 1.408 38.875 1.579 1 98.06 296 HIS A CA 1
ATOM 2324 C C . HIS A 1 296 ? 2.654 38.875 2.457 1 98.06 296 HIS A C 1
ATOM 2326 O O . HIS A 1 296 ? 3.699 39.406 2.074 1 98.06 296 HIS A O 1
ATOM 2332 N N . VAL A 1 297 ? 2.557 38.281 3.594 1 98.38 297 VAL A N 1
ATOM 2333 C CA . VAL A 1 297 ? 3.697 38.25 4.504 1 98.38 297 VAL A CA 1
ATOM 2334 C C . VAL A 1 297 ? 4.188 36.844 4.699 1 98.38 297 VAL A C 1
ATOM 2336 O O . VAL A 1 297 ? 4.973 36.562 5.609 1 98.38 297 VAL A O 1
ATOM 2339 N N . LEU A 1 298 ? 3.758 35.938 3.887 1 98.62 298 LEU A N 1
ATOM 2340 C CA . LEU A 1 298 ? 3.986 34.5 4.039 1 98.62 298 LEU A CA 1
ATOM 2341 C C . LEU A 1 298 ? 5.477 34.188 4.008 1 98.62 298 LEU A C 1
ATOM 2343 O O . LEU A 1 298 ? 5.953 33.344 4.789 1 98.62 298 LEU A O 1
ATOM 2347 N N . ALA A 1 299 ? 6.191 34.781 3.09 1 98.12 299 ALA A N 1
ATOM 2348 C CA . ALA A 1 299 ? 7.625 34.531 2.979 1 98.12 299 ALA A CA 1
ATOM 2349 C C . ALA A 1 299 ? 8.344 34.844 4.285 1 98.12 299 ALA A C 1
ATOM 2351 O O . ALA A 1 299 ? 9.18 34.062 4.754 1 98.12 299 ALA A O 1
ATOM 2352 N N . TRP A 1 300 ? 8.023 35.938 4.855 1 98.56 300 TRP A N 1
ATOM 2353 C CA . TRP A 1 300 ? 8.633 36.344 6.121 1 98.56 300 TRP A CA 1
ATOM 2354 C C . TRP A 1 300 ? 8.305 35.344 7.223 1 98.56 300 TRP A C 1
ATOM 2356 O O . TRP A 1 300 ? 9.172 34.969 8.016 1 98.56 300 TRP A O 1
ATOM 2366 N N . VAL A 1 301 ? 7.051 34.938 7.316 1 98.81 301 VAL A N 1
ATOM 2367 C CA . VAL A 1 301 ? 6.609 33.969 8.328 1 98.81 301 VAL A CA 1
ATOM 2368 C C . VAL A 1 301 ? 7.402 32.688 8.203 1 98.81 301 VAL A C 1
ATOM 2370 O O . VAL A 1 301 ? 7.98 32.188 9.18 1 98.81 301 VAL A O 1
ATOM 2373 N N . LYS A 1 302 ? 7.445 32.188 6.98 1 98.19 302 LYS A N 1
ATOM 2374 C CA . LYS A 1 302 ? 8.102 30.891 6.738 1 98.19 302 LYS A CA 1
ATOM 2375 C C . LYS A 1 302 ? 9.602 30.984 7.031 1 98.19 302 LYS A C 1
ATOM 2377 O O . LYS A 1 302 ? 10.172 30.062 7.637 1 98.19 302 LYS A O 1
ATOM 2382 N N . GLU A 1 303 ? 10.234 32 6.652 1 98.19 303 GLU A N 1
ATOM 2383 C CA . GLU A 1 303 ? 11.664 32.188 6.875 1 98.19 303 GLU A CA 1
ATOM 2384 C C . GLU A 1 303 ? 11.984 32.312 8.359 1 98.19 303 GLU A C 1
ATOM 2386 O O . GLU A 1 303 ? 12.953 31.719 8.844 1 98.19 303 GLU A O 1
ATOM 2391 N N . THR A 1 304 ? 11.195 33.062 9.016 1 98.19 304 THR A N 1
ATOM 2392 C CA . THR A 1 304 ? 11.422 33.281 10.445 1 98.19 304 THR A CA 1
ATOM 2393 C C . THR A 1 304 ? 11.227 31.969 11.211 1 98.19 304 THR A C 1
ATOM 2395 O O . THR A 1 304 ? 12.039 31.625 12.078 1 98.19 304 THR A O 1
ATOM 2398 N N . VAL A 1 305 ? 10.195 31.234 10.898 1 97.31 305 VAL A N 1
ATOM 2399 C CA . VAL A 1 305 ? 9.914 29.969 11.562 1 97.31 305 VAL A CA 1
ATOM 2400 C C . VAL A 1 305 ? 11.031 28.969 11.273 1 97.31 305 VAL A C 1
ATOM 2402 O O . VAL A 1 305 ? 11.477 28.25 12.18 1 97.31 305 VAL A O 1
ATOM 2405 N N . ALA A 1 306 ? 11.484 28.969 10.047 1 94.62 306 ALA A N 1
ATOM 2406 C CA . ALA A 1 306 ? 12.547 28.031 9.648 1 94.62 306 ALA A CA 1
ATOM 2407 C C . ALA A 1 306 ? 13.859 28.375 10.344 1 94.62 306 ALA A C 1
ATOM 2409 O O . ALA A 1 306 ? 14.648 27.484 10.664 1 94.62 306 ALA A O 1
ATOM 2410 N N . ALA A 1 307 ? 14.062 29.656 10.578 1 90.94 307 ALA A N 1
ATOM 2411 C CA . ALA A 1 307 ? 15.297 30.125 11.195 1 90.94 307 ALA A CA 1
ATOM 2412 C C . ALA A 1 307 ? 15.32 29.812 12.688 1 90.94 307 ALA A C 1
ATOM 2414 O O . ALA A 1 307 ? 16.391 29.797 13.305 1 90.94 307 ALA A O 1
ATOM 2415 N N . GLY A 1 308 ? 14.25 29.5 13.25 1 88.94 308 GLY A N 1
ATOM 2416 C CA . GLY A 1 308 ? 14.188 29.172 14.664 1 88.94 308 GLY A CA 1
ATOM 2417 C C . GLY A 1 308 ? 14.109 30.391 15.562 1 88.94 308 GLY A C 1
ATOM 2418 O O . GLY A 1 308 ? 14.18 30.281 16.781 1 88.94 308 GLY A O 1
ATOM 2419 N N . LYS B 1 1 ? 21.234 1.326 11.969 1 81.69 1 LYS B N 1
ATOM 2420 C CA . LYS B 1 1 ? 20 1.686 12.672 1 81.69 1 LYS B CA 1
ATOM 2421 C C . LYS B 1 1 ? 19.328 2.887 12.016 1 81.69 1 LYS B C 1
ATOM 2423 O O . LYS B 1 1 ? 20 3.85 11.633 1 81.69 1 LYS B O 1
ATOM 2428 N N . PRO B 1 2 ? 18.047 2.703 11.82 1 91.81 2 PRO B N 1
ATOM 2429 C CA . PRO B 1 2 ? 17.344 3.84 11.211 1 91.81 2 PRO B CA 1
ATOM 2430 C C . PRO B 1 2 ? 17.438 5.105 12.062 1 91.81 2 PRO B C 1
ATOM 2432 O O . PRO B 1 2 ? 17.562 5.027 13.281 1 91.81 2 PRO B O 1
ATOM 2435 N N . ALA B 1 3 ? 17.516 6.16 11.414 1 92.38 3 ALA B N 1
ATOM 2436 C CA . ALA B 1 3 ? 17.547 7.445 12.109 1 92.38 3 ALA B CA 1
ATOM 2437 C C . ALA B 1 3 ? 16.25 7.68 12.883 1 92.38 3 ALA B C 1
ATOM 2439 O O . ALA B 1 3 ? 15.172 7.305 12.43 1 92.38 3 ALA B O 1
ATOM 2440 N N . GLU B 1 4 ? 16.469 8.273 14.047 1 94.06 4 GLU B N 1
ATOM 2441 C CA . GLU B 1 4 ? 15.297 8.688 14.805 1 94.06 4 GLU B CA 1
ATOM 2442 C C . GLU B 1 4 ? 14.703 9.984 14.25 1 94.06 4 GLU B C 1
ATOM 2444 O O . GLU B 1 4 ? 15.422 10.781 13.633 1 94.06 4 GLU B O 1
ATOM 2449 N N . ILE B 1 5 ? 13.43 10.133 14.406 1 94.25 5 ILE B N 1
ATOM 2450 C CA . ILE B 1 5 ? 12.797 11.359 13.945 1 94.25 5 ILE B CA 1
ATOM 2451 C C . ILE B 1 5 ? 12.023 12.008 15.094 1 94.25 5 ILE B C 1
ATOM 2453 O O . ILE B 1 5 ? 11.516 11.312 15.977 1 94.25 5 ILE B O 1
ATOM 2457 N N . GLU B 1 6 ? 12.008 13.281 15.094 1 94.88 6 GLU B N 1
ATOM 2458 C CA . GLU B 1 6 ? 11.227 14.016 16.094 1 94.88 6 GLU B CA 1
ATOM 2459 C C . GLU B 1 6 ? 9.734 13.812 15.883 1 94.88 6 GLU B C 1
ATOM 2461 O O . GLU B 1 6 ? 9.242 13.867 14.75 1 94.88 6 GLU B O 1
ATOM 2466 N N . HIS B 1 7 ? 9.008 13.516 17.062 1 96.88 7 HIS B N 1
ATOM 2467 C CA . HIS B 1 7 ? 7.555 13.375 17.078 1 96.88 7 HIS B CA 1
ATOM 2468 C C . HIS B 1 7 ? 7.109 12.172 16.266 1 96.88 7 HIS B C 1
ATOM 2470 O O . HIS B 1 7 ? 6.062 12.211 15.617 1 96.88 7 HIS B O 1
ATOM 2476 N N . GLY B 1 8 ? 7.949 11.258 16.234 1 96.81 8 GLY B N 1
ATOM 2477 C CA . GLY B 1 8 ? 7.637 10.023 15.516 1 96.81 8 GLY B CA 1
ATOM 2478 C C . GLY B 1 8 ? 8.445 8.836 15.992 1 96.81 8 GLY B C 1
ATOM 2479 O O . GLY B 1 8 ? 9.188 8.938 16.969 1 96.81 8 GLY B O 1
ATOM 2480 N N . TYR B 1 9 ? 8.219 7.641 15.336 1 96.06 9 TYR B N 1
ATOM 2481 C CA . TYR B 1 9 ? 8.93 6.406 15.672 1 96.06 9 TYR B CA 1
ATOM 2482 C C . TYR B 1 9 ? 9.102 5.527 14.438 1 96.06 9 TYR B C 1
ATOM 2484 O O . TYR B 1 9 ? 8.539 5.816 13.375 1 96.06 9 TYR B O 1
ATOM 2492 N N . VAL B 1 10 ? 9.852 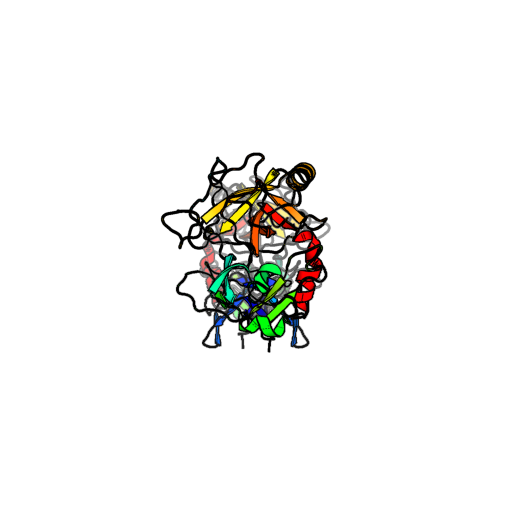4.48 14.633 1 95.25 10 VAL B N 1
ATOM 2493 C CA . VAL B 1 10 ? 10.172 3.596 13.516 1 95.25 10 VAL B CA 1
ATOM 2494 C C . VAL B 1 10 ? 9.633 2.193 13.797 1 95.25 10 VAL B C 1
ATOM 2496 O O . VAL B 1 10 ? 9.789 1.677 14.906 1 95.25 10 VAL B O 1
ATOM 2499 N N . GLU B 1 11 ? 8.93 1.674 12.82 1 94.81 11 GLU B N 1
ATOM 2500 C CA . GLU B 1 11 ? 8.539 0.267 12.844 1 94.81 11 GLU B CA 1
ATOM 2501 C C . GLU B 1 11 ? 9.477 -0.58 11.992 1 94.81 11 GLU B C 1
ATOM 2503 O O . GLU B 1 11 ? 9.844 -0.186 10.875 1 94.81 11 GLU B O 1
ATOM 2508 N N . HIS B 1 12 ? 9.875 -1.642 12.547 1 95.25 12 HIS B N 1
ATOM 2509 C CA . HIS B 1 12 ? 10.68 -2.578 11.781 1 95.25 12 HIS B CA 1
ATOM 2510 C C . HIS B 1 12 ? 9.812 -3.637 11.109 1 95.25 12 HIS B C 1
ATOM 2512 O O . HIS B 1 12 ? 9.023 -4.312 11.773 1 95.25 12 HIS B O 1
ATOM 2518 N N . LEU B 1 13 ? 9.969 -3.748 9.797 1 95.94 13 LEU B N 1
ATOM 2519 C CA . LEU B 1 13 ? 9.156 -4.656 9 1 95.94 13 LEU B CA 1
ATOM 2520 C C . LEU B 1 13 ? 10.039 -5.559 8.133 1 95.94 13 LEU B C 1
ATOM 2522 O O . LEU B 1 13 ? 11.195 -5.23 7.867 1 95.94 13 LEU B O 1
ATOM 2526 N N . ILE B 1 14 ? 9.516 -6.652 7.855 1 95.81 14 ILE B N 1
ATOM 2527 C CA . ILE B 1 14 ? 10.07 -7.48 6.793 1 95.81 14 ILE B CA 1
ATOM 2528 C C . ILE B 1 14 ? 8.977 -7.855 5.801 1 95.81 14 ILE B C 1
ATOM 2530 O O . ILE B 1 14 ? 7.789 -7.859 6.148 1 95.81 14 ILE B O 1
ATOM 2534 N N . LYS B 1 15 ? 9.406 -8.086 4.594 1 96.06 15 LYS B N 1
ATOM 2535 C CA . LYS B 1 15 ? 8.477 -8.531 3.561 1 96.06 15 LYS B CA 1
ATOM 2536 C C . LYS B 1 15 ? 9.031 -9.734 2.797 1 96.06 15 LYS B C 1
ATOM 2538 O O . LYS B 1 15 ? 10.102 -9.648 2.195 1 96.06 15 LYS B O 1
ATOM 2543 N N . TYR B 1 16 ? 8.297 -10.789 2.879 1 96.12 16 TYR B N 1
ATOM 2544 C CA . TYR B 1 16 ? 8.68 -11.969 2.105 1 96.12 16 TYR B CA 1
ATOM 2545 C C . TYR B 1 16 ? 8.266 -11.82 0.647 1 96.12 16 TYR B C 1
ATOM 2547 O O . TYR B 1 16 ? 7.168 -11.336 0.354 1 96.12 16 TYR B O 1
ATOM 2555 N N . ARG B 1 17 ? 9.156 -12.242 -0.195 1 96.06 17 ARG B N 1
ATOM 2556 C CA . ARG B 1 17 ? 8.93 -12.281 -1.636 1 96.06 17 ARG B CA 1
ATOM 2557 C C . ARG B 1 17 ? 9.266 -13.648 -2.205 1 96.06 17 ARG B C 1
ATOM 2559 O O . ARG B 1 17 ? 10.148 -14.344 -1.7 1 96.06 17 ARG B O 1
ATOM 2566 N N . CYS B 1 18 ? 8.531 -13.953 -3.229 1 97.56 18 CYS B N 1
ATOM 2567 C CA . CYS B 1 18 ? 8.812 -15.227 -3.883 1 97.56 18 CYS B CA 1
ATOM 2568 C C . CYS B 1 18 ? 9.609 -15.023 -5.164 1 97.56 18 CYS B C 1
ATOM 2570 O O . CYS B 1 18 ? 9.531 -13.961 -5.785 1 97.56 18 CYS B O 1
ATOM 2572 N N . ASN B 1 19 ? 10.367 -16.078 -5.52 1 97.56 19 ASN B N 1
ATOM 2573 C CA . ASN B 1 19 ? 11.055 -16.078 -6.801 1 97.56 19 ASN B CA 1
ATOM 2574 C C . ASN B 1 19 ? 10.078 -16.047 -7.969 1 97.56 19 ASN B C 1
ATOM 2576 O O . ASN B 1 19 ? 8.891 -16.344 -7.797 1 97.56 19 ASN B O 1
ATOM 2580 N N . PRO B 1 20 ? 10.648 -15.656 -9.133 1 97.44 20 PRO B N 1
ATOM 2581 C CA . PRO B 1 20 ? 9.773 -15.68 -10.305 1 97.44 20 PRO B CA 1
ATOM 2582 C C . PRO B 1 20 ? 9.078 -17.031 -10.492 1 97.44 20 PRO B C 1
ATOM 2584 O O . PRO B 1 20 ? 9.68 -18.078 -10.266 1 97.44 20 PRO B O 1
ATOM 2587 N N . TYR B 1 21 ? 7.797 -16.984 -10.766 1 97.94 21 TYR B N 1
ATOM 2588 C CA . TYR B 1 21 ? 6.949 -18.125 -11.062 1 97.94 21 TYR B CA 1
ATOM 2589 C C . TYR B 1 21 ? 6.559 -18.859 -9.781 1 97.94 21 TYR B C 1
ATOM 2591 O O . TYR B 1 21 ? 6.102 -20 -9.828 1 97.94 21 TYR B O 1
ATOM 2599 N N . TYR B 1 22 ? 6.867 -18.297 -8.719 1 97.94 22 TYR B N 1
ATOM 2600 C CA . TYR B 1 22 ? 6.301 -18.688 -7.43 1 97.94 22 TYR B CA 1
ATOM 2601 C C . TYR B 1 22 ? 5.43 -17.578 -6.859 1 97.94 22 TYR B C 1
ATOM 2603 O O . TYR B 1 22 ? 5.574 -16.406 -7.234 1 97.94 22 TYR B O 1
ATOM 2611 N N . GLN B 1 23 ? 4.543 -17.953 -5.992 1 96.5 23 GLN B N 1
ATOM 2612 C CA . GLN B 1 23 ? 3.674 -16.969 -5.363 1 96.5 23 GLN B CA 1
ATOM 2613 C C . GLN B 1 23 ? 3.434 -17.297 -3.893 1 96.5 23 GLN B C 1
ATOM 2615 O O . GLN B 1 23 ? 3.479 -18.469 -3.5 1 96.5 23 GLN B O 1
ATOM 2620 N N . LEU B 1 24 ? 3.15 -16.203 -3.178 1 95 24 LEU B N 1
ATOM 2621 C CA . LEU B 1 24 ? 2.938 -16.375 -1.746 1 95 24 LEU B CA 1
ATOM 2622 C C . LEU B 1 24 ? 1.585 -17.031 -1.475 1 95 24 LEU B C 1
ATOM 2624 O O . LEU B 1 24 ? 0.581 -16.656 -2.09 1 95 24 LEU B O 1
ATOM 2628 N N . ARG B 1 25 ? 1.581 -17.922 -0.562 1 89.69 25 ARG B N 1
ATOM 2629 C CA . ARG B 1 25 ? 0.344 -18.5 -0.06 1 89.69 25 ARG B CA 1
ATOM 2630 C C . ARG B 1 25 ? 0.12 -18.141 1.405 1 89.69 25 ARG B C 1
ATOM 2632 O O . ARG B 1 25 ? 1.01 -18.328 2.238 1 89.69 25 ARG B O 1
ATOM 2639 N N . GLY B 1 26 ? -1.08 -17.656 1.813 1 74.19 26 GLY B N 1
ATOM 2640 C CA . GLY B 1 26 ? -1.528 -17.562 3.193 1 74.19 26 GLY B CA 1
ATOM 2641 C C . GLY B 1 26 ? -1.042 -16.297 3.885 1 74.19 26 GLY B C 1
ATOM 2642 O O . GLY B 1 26 ? -1.246 -16.125 5.09 1 74.19 26 GLY B O 1
ATOM 2643 N N . SER B 1 27 ? -0.346 -15.445 3.354 1 68.88 27 SER B N 1
ATOM 2644 C CA . SER B 1 27 ? 0.222 -14.406 4.207 1 68.88 27 SER B CA 1
ATOM 2645 C C . SER B 1 27 ? -0.056 -13.016 3.65 1 68.88 27 SER B C 1
ATOM 2647 O O . SER B 1 27 ? 0.745 -12.102 3.83 1 68.88 27 SER B O 1
ATOM 2649 N N . GLY B 1 28 ? -1.199 -13.023 2.979 1 82.38 28 GLY B N 1
ATOM 2650 C CA . GLY B 1 28 ? -1.46 -11.695 2.447 1 82.38 28 GLY B CA 1
ATOM 2651 C C . GLY B 1 28 ? -0.382 -11.211 1.497 1 82.38 28 GLY B C 1
ATOM 2652 O O . GLY B 1 28 ? -0.037 -11.906 0.536 1 82.38 28 GLY B O 1
ATOM 2653 N N . ASP B 1 29 ? 0.27 -10.023 2.004 1 91.94 29 ASP B N 1
ATOM 2654 C CA . ASP B 1 29 ? 1.273 -9.477 1.097 1 91.94 29 ASP B CA 1
ATOM 2655 C C . ASP B 1 29 ? 2.684 -9.844 1.549 1 91.94 29 ASP B C 1
ATOM 2657 O O . ASP B 1 29 ? 3.668 -9.344 1.004 1 91.94 29 ASP B O 1
ATOM 2661 N N . GLY B 1 30 ? 2.725 -10.672 2.566 1 94.81 30 GLY B N 1
ATOM 2662 C CA . GLY B 1 30 ? 4.02 -11.164 3.012 1 94.81 30 GLY B CA 1
ATOM 2663 C C . GLY B 1 30 ? 4.699 -10.242 4.008 1 94.81 30 GLY B C 1
ATOM 2664 O O . GLY B 1 30 ? 5.867 -10.438 4.344 1 94.81 30 GLY B O 1
ATOM 2665 N N . THR B 1 31 ? 3.992 -9.242 4.445 1 95 31 THR B N 1
ATOM 2666 C CA . THR B 1 31 ? 4.598 -8.266 5.34 1 95 31 THR B CA 1
ATOM 2667 C C . THR B 1 31 ? 4.453 -8.695 6.793 1 95 31 THR B C 1
ATOM 2669 O O . THR B 1 31 ? 3.391 -9.164 7.207 1 95 31 THR B O 1
ATOM 2672 N N . TYR B 1 32 ? 5.531 -8.539 7.559 1 95 32 TYR B N 1
ATOM 2673 C CA . TYR B 1 32 ? 5.574 -8.844 8.984 1 95 32 TYR B CA 1
ATOM 2674 C C . TYR B 1 32 ? 6.168 -7.684 9.773 1 95 32 TYR B C 1
ATOM 2676 O O . TYR B 1 32 ? 7.098 -7.02 9.305 1 95 32 TYR B O 1
ATOM 2684 N N . LYS B 1 33 ? 5.645 -7.477 10.898 1 95.12 33 LYS B 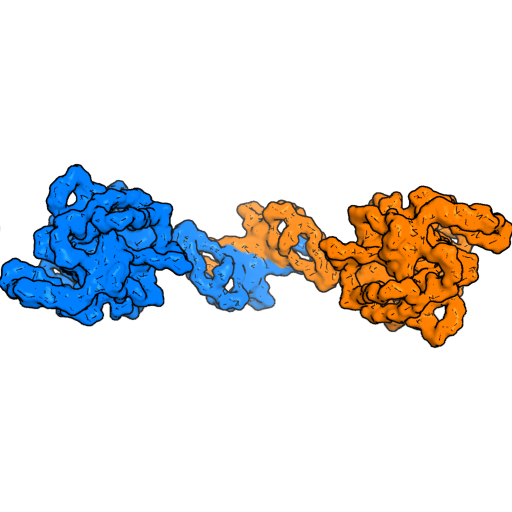N 1
ATOM 2685 C CA . LYS B 1 33 ? 6.141 -6.457 11.82 1 95.12 33 LYS B CA 1
ATOM 2686 C C . LYS B 1 33 ? 6.836 -7.094 13.023 1 95.12 33 LYS B C 1
ATOM 2688 O O . LYS B 1 33 ? 6.371 -8.109 13.555 1 95.12 33 LYS B O 1
ATOM 2693 N N . CYS B 1 34 ? 7.906 -6.48 13.414 1 94.31 34 CYS B N 1
ATOM 2694 C CA . CYS B 1 34 ? 8.578 -6.953 14.625 1 94.31 34 CYS B CA 1
ATOM 2695 C C . CYS B 1 34 ? 7.816 -6.52 15.875 1 94.31 34 CYS B C 1
ATOM 2697 O O . CYS B 1 34 ? 7.613 -5.324 16.094 1 94.31 34 CYS B O 1
ATOM 2699 N N . ASP B 1 35 ? 7.438 -7.48 16.656 1 90.81 35 ASP B N 1
ATOM 2700 C CA . ASP B 1 35 ? 6.664 -7.125 17.844 1 90.81 35 ASP B CA 1
ATOM 2701 C C . ASP B 1 35 ? 7.578 -6.875 19.031 1 90.81 35 ASP B C 1
ATOM 2703 O O . ASP B 1 35 ? 8.805 -6.863 18.891 1 90.81 35 ASP B O 1
ATOM 2707 N N . GLU B 1 36 ? 7.051 -6.621 20.172 1 89.75 36 GLU B N 1
ATOM 2708 C CA . GLU B 1 36 ? 7.777 -6.246 21.375 1 89.75 36 GLU B CA 1
ATOM 2709 C C . GLU B 1 36 ? 8.688 -7.379 21.844 1 89.75 36 GLU B C 1
ATOM 2711 O O . GLU B 1 36 ? 9.703 -7.137 22.5 1 89.75 36 GLU B O 1
ATOM 2716 N N . ASP B 1 37 ? 8.336 -8.609 21.5 1 91.38 37 ASP B N 1
ATOM 2717 C CA . ASP B 1 37 ? 9.125 -9.773 21.891 1 91.38 37 ASP B CA 1
ATOM 2718 C C . ASP B 1 37 ? 10.156 -10.125 20.828 1 91.38 37 ASP B C 1
ATOM 2720 O O . ASP B 1 37 ? 10.711 -11.227 20.828 1 91.38 37 ASP B O 1
ATOM 2724 N N . HIS B 1 38 ? 10.242 -9.266 19.844 1 91.38 38 HIS B N 1
ATOM 2725 C CA . HIS B 1 38 ? 11.234 -9.406 18.781 1 91.38 38 HIS B CA 1
ATOM 2726 C C . HIS B 1 38 ? 10.891 -10.57 17.859 1 91.38 38 HIS B C 1
ATOM 2728 O O . HIS B 1 38 ? 11.789 -11.289 17.391 1 91.38 38 HIS B O 1
ATOM 2734 N N . MET B 1 39 ? 9.57 -10.844 17.844 1 93.25 39 MET B N 1
ATOM 2735 C CA . MET B 1 39 ? 9.086 -11.844 16.891 1 93.25 39 MET B CA 1
ATOM 2736 C C . MET B 1 39 ? 8.422 -11.172 15.695 1 93.25 39 MET B C 1
ATOM 2738 O O . MET B 1 39 ? 7.793 -10.125 15.828 1 93.25 39 MET B O 1
ATOM 2742 N N . TRP B 1 40 ? 8.562 -11.82 14.57 1 94.56 40 TRP B N 1
ATOM 2743 C CA . TRP B 1 40 ? 7.898 -11.32 13.375 1 94.56 40 TRP B CA 1
ATOM 2744 C C . TRP B 1 40 ? 6.461 -11.82 13.297 1 94.56 40 TRP B C 1
ATOM 2746 O O . TRP B 1 40 ? 6.215 -13.031 13.305 1 94.56 40 TRP B O 1
ATOM 2756 N N . VAL B 1 41 ? 5.539 -10.875 13.219 1 94.44 41 VAL B N 1
ATOM 2757 C CA . VAL B 1 41 ? 4.125 -11.234 13.234 1 94.44 41 VAL B CA 1
ATOM 2758 C C . VAL B 1 41 ? 3.402 -10.562 12.07 1 94.44 41 VAL B C 1
ATOM 2760 O O . VAL B 1 41 ? 3.6 -9.367 11.82 1 94.44 41 VAL B O 1
ATOM 2763 N N . SER B 1 42 ? 2.699 -11.328 11.297 1 93 42 SER B N 1
ATOM 2764 C CA . SER B 1 42 ? 1.85 -10.812 10.227 1 93 42 SER B CA 1
ATOM 2765 C C . SER B 1 42 ? 0.411 -10.641 10.703 1 93 42 SER B C 1
ATOM 2767 O O . SER B 1 42 ? -0.073 -11.414 11.531 1 93 42 SER B O 1
ATOM 2769 N N . SER B 1 43 ? -0.243 -9.594 10.188 1 90 43 SER B N 1
ATOM 2770 C CA . SER B 1 43 ? -1.641 -9.375 10.547 1 90 43 SER B CA 1
ATOM 2771 C C . SER B 1 43 ? -2.521 -10.523 10.062 1 90 43 SER B C 1
ATOM 2773 O O . SER B 1 43 ? -3.535 -10.844 10.688 1 90 43 SER B O 1
ATOM 2775 N N . GLU B 1 44 ? -2.17 -11.141 9.031 1 89.12 44 GLU B N 1
ATOM 2776 C CA . GLU B 1 44 ? -2.986 -12.18 8.398 1 89.12 44 GLU B CA 1
ATOM 2777 C C . GLU B 1 44 ? -2.531 -13.57 8.828 1 89.12 44 GLU B C 1
ATOM 2779 O O . GLU B 1 44 ? -3.359 -14.438 9.102 1 89.12 44 GLU B O 1
ATOM 2784 N N . ALA B 1 45 ? -1.216 -13.773 8.961 1 90.81 45 ALA B N 1
ATOM 2785 C CA . ALA B 1 45 ? -0.685 -15.125 9.125 1 90.81 45 ALA B CA 1
ATOM 2786 C C . ALA B 1 45 ? -0.106 -15.32 10.523 1 90.81 45 ALA B C 1
ATOM 2788 O O . ALA B 1 45 ? 0.413 -16.391 10.852 1 90.81 45 ALA B O 1
ATOM 2789 N N . GLY B 1 46 ? -0.224 -14.211 11.383 1 91.94 46 GLY B N 1
ATOM 2790 C CA . GLY B 1 46 ? 0.42 -14.32 12.68 1 91.94 46 GLY B CA 1
ATOM 2791 C C . GLY B 1 46 ? 1.915 -14.555 12.586 1 91.94 46 GLY B C 1
ATOM 2792 O O . GLY B 1 46 ? 2.623 -13.828 11.891 1 91.94 46 GLY B O 1
ATOM 2793 N N . LYS B 1 47 ? 2.395 -15.703 13.242 1 92.12 47 LYS B N 1
ATOM 2794 C CA . LYS B 1 47 ? 3.83 -15.961 13.281 1 92.12 47 LYS B CA 1
ATOM 2795 C C . LYS B 1 47 ? 4.234 -16.984 12.227 1 92.12 47 LYS B C 1
ATOM 2797 O O . LYS B 1 47 ? 5.418 -17.312 12.086 1 92.12 47 LYS B O 1
ATOM 2802 N N . GLU B 1 48 ? 3.271 -17.516 11.508 1 92.69 48 GLU B N 1
ATOM 2803 C CA . GLU B 1 48 ? 3.555 -18.531 10.492 1 92.69 48 GLU B CA 1
ATOM 2804 C C . GLU B 1 48 ? 4.34 -17.938 9.328 1 92.69 48 GLU B C 1
ATOM 2806 O O . GLU B 1 48 ? 4.008 -16.859 8.828 1 92.69 48 GLU B O 1
ATOM 2811 N N . VAL B 1 49 ? 5.344 -18.688 8.969 1 92.94 49 VAL B N 1
ATOM 2812 C CA . VAL B 1 49 ? 6.156 -18.25 7.836 1 92.94 49 VAL B CA 1
ATOM 2813 C C . VAL B 1 49 ? 5.43 -18.562 6.531 1 92.94 49 VAL B C 1
ATOM 2815 O O . VAL B 1 49 ? 4.836 -19.641 6.383 1 92.94 49 VAL B O 1
ATOM 2818 N N . PRO B 1 50 ? 5.453 -17.641 5.66 1 94.06 50 PRO B N 1
ATOM 2819 C CA . PRO B 1 50 ? 4.742 -17.891 4.406 1 94.06 50 PRO B CA 1
ATOM 2820 C C . PRO B 1 50 ? 5.445 -18.922 3.531 1 94.06 50 PRO B C 1
ATOM 2822 O O . PRO B 1 50 ? 6.609 -19.25 3.771 1 94.06 50 PRO B O 1
ATOM 2825 N N . ILE B 1 51 ? 4.66 -19.469 2.607 1 94.12 51 ILE B N 1
ATOM 2826 C CA . ILE B 1 51 ? 5.164 -20.469 1.67 1 94.12 51 ILE B CA 1
ATOM 2827 C C . ILE B 1 51 ? 5.086 -19.922 0.245 1 94.12 51 ILE B C 1
ATOM 2829 O O . ILE B 1 51 ? 4.094 -19.297 -0.133 1 94.12 51 ILE B O 1
ATOM 2833 N N . CYS B 1 52 ? 6.176 -20.172 -0.464 1 96.62 52 CYS B N 1
ATOM 2834 C CA . CYS B 1 52 ? 6.152 -19.891 -1.895 1 96.62 52 CYS B CA 1
ATOM 2835 C C . CYS B 1 52 ? 5.789 -21.141 -2.691 1 96.62 52 CYS B C 1
ATOM 2837 O O . CYS B 1 52 ? 6.562 -22.094 -2.738 1 96.62 52 CYS B O 1
ATOM 2839 N N . GLU B 1 53 ? 4.633 -21.062 -3.303 1 96.5 53 GLU B N 1
ATOM 2840 C CA . GLU B 1 53 ? 4.191 -22.188 -4.117 1 96.5 53 GLU B CA 1
ATOM 2841 C C . GLU B 1 53 ? 4.273 -21.859 -5.605 1 96.5 53 GLU B C 1
ATOM 2843 O O . GLU B 1 53 ? 4.219 -20.688 -5.992 1 96.5 53 GLU B O 1
ATOM 2848 N N . PRO B 1 54 ? 4.434 -22.922 -6.414 1 97.88 54 PRO B N 1
ATOM 2849 C CA . PRO B 1 54 ? 4.504 -22.672 -7.855 1 97.88 54 PRO B CA 1
ATOM 2850 C C . PRO B 1 54 ? 3.242 -22 -8.398 1 97.88 54 PRO B C 1
ATOM 2852 O O . PRO B 1 54 ? 2.129 -22.375 -8.023 1 97.88 54 PRO B O 1
ATOM 2855 N N . VAL B 1 55 ? 3.506 -20.984 -9.234 1 97.94 55 VAL B N 1
ATOM 2856 C CA . VAL B 1 55 ? 2.391 -20.484 -10.023 1 97.94 55 VAL B CA 1
ATOM 2857 C C . VAL B 1 55 ? 1.898 -21.562 -10.984 1 97.94 55 VAL B C 1
ATOM 2859 O O . VAL B 1 55 ? 2.699 -22.234 -11.641 1 97.94 55 VAL B O 1
ATOM 2862 N N . CYS B 1 56 ? 0.608 -21.688 -11.086 1 98.38 56 CYS B N 1
ATOM 2863 C CA . CYS B 1 56 ? 0.076 -22.734 -11.945 1 98.38 56 CYS B CA 1
ATOM 2864 C C . CYS B 1 56 ? -1 -22.188 -12.875 1 98.38 56 CYS B C 1
ATOM 2866 O O . CYS B 1 56 ? -1.646 -21.188 -12.562 1 98.38 56 CYS B O 1
ATOM 2868 N N . GLY B 1 57 ? -1.124 -22.875 -14.07 1 98.56 57 GLY B N 1
ATOM 2869 C CA . GLY B 1 57 ? -2.234 -22.641 -14.977 1 98.56 57 GLY B CA 1
ATOM 2870 C C . GLY B 1 57 ? -2.256 -21.234 -15.555 1 98.56 57 GLY B C 1
ATOM 2871 O O . GLY B 1 57 ? -3.326 -20.672 -15.766 1 98.56 57 GLY B O 1
ATOM 2872 N N . LYS B 1 58 ? -1.093 -20.719 -15.664 1 98.12 58 LYS B N 1
ATOM 2873 C CA . LYS B 1 58 ? -1 -19.375 -16.219 1 98.12 58 LYS B CA 1
ATOM 2874 C C . LYS B 1 58 ? -0.039 -19.328 -17.406 1 98.12 58 LYS B C 1
ATOM 2876 O O . LYS B 1 58 ? 0.996 -18.656 -17.344 1 98.12 58 LYS B O 1
ATOM 2881 N N . PRO B 1 59 ? -0.386 -19.984 -18.5 1 97.19 59 PRO B N 1
ATOM 2882 C CA . PRO B 1 59 ? 0.517 -19.953 -19.656 1 97.19 59 PRO B CA 1
ATOM 2883 C C . PRO B 1 59 ? 0.667 -18.562 -20.266 1 97.19 59 PRO B C 1
ATOM 2885 O O . PRO B 1 59 ? -0.304 -17.797 -20.312 1 97.19 59 PRO B O 1
ATOM 2888 N N . LYS B 1 60 ? 1.831 -18.266 -20.703 1 95.31 60 LYS B N 1
ATOM 2889 C CA . LYS B 1 60 ? 2.121 -16.984 -21.312 1 95.31 60 LYS B CA 1
ATOM 2890 C C . LYS B 1 60 ? 1.345 -16.812 -22.625 1 95.31 60 LYS B C 1
ATOM 2892 O O . LYS B 1 60 ? 0.881 -15.711 -22.938 1 95.31 60 LYS B O 1
ATOM 2897 N N . ASN B 1 61 ? 1.223 -17.891 -23.359 1 93.31 61 ASN B N 1
ATOM 2898 C CA . ASN B 1 61 ? 0.514 -17.906 -24.625 1 93.31 61 ASN B CA 1
ATOM 2899 C C . ASN B 1 61 ? -0.627 -18.922 -24.625 1 93.31 61 ASN B C 1
ATOM 2901 O O . ASN B 1 61 ? -0.528 -19.984 -25.234 1 93.31 61 ASN B O 1
ATOM 2905 N N . PRO B 1 62 ? -1.685 -18.547 -23.969 1 93.75 62 PRO B N 1
ATOM 2906 C CA . PRO B 1 62 ? -2.789 -19.516 -23.875 1 93.75 62 PRO B CA 1
ATOM 2907 C C . PRO B 1 62 ? -3.354 -19.891 -25.25 1 93.75 62 PRO B C 1
ATOM 2909 O O . PRO B 1 62 ? -3.35 -19.078 -26.172 1 93.75 62 PRO B O 1
ATOM 2912 N N . PRO B 1 63 ? -3.789 -21.125 -25.312 1 88.75 63 PRO B N 1
ATOM 2913 C CA . PRO B 1 63 ? -4.383 -21.516 -26.578 1 88.75 63 PRO B CA 1
ATOM 2914 C C . PRO B 1 63 ? -5.672 -20.766 -26.891 1 88.75 63 PRO B C 1
ATOM 2916 O O . PRO B 1 63 ? -6.414 -20.391 -25.984 1 88.75 63 PRO B O 1
ATOM 2919 N N . ARG B 1 64 ? -5.863 -20.375 -28.125 1 77.56 64 ARG B N 1
ATOM 2920 C CA . ARG B 1 64 ? -7.027 -19.609 -28.578 1 77.56 64 ARG B CA 1
ATOM 2921 C C . ARG B 1 64 ? -8.148 -20.531 -29.047 1 77.56 64 ARG B C 1
ATOM 2923 O O . ARG B 1 64 ? -7.887 -21.594 -29.625 1 77.56 64 ARG B O 1
ATOM 2930 N N . GLN B 1 65 ? -9.297 -20.125 -28.438 1 69.56 65 GLN B N 1
ATOM 2931 C CA . GLN B 1 65 ? -10.461 -20.875 -28.906 1 69.56 65 GLN B CA 1
ATOM 2932 C C . GLN B 1 65 ? -10.812 -20.516 -30.344 1 69.56 65 GLN B C 1
ATOM 2934 O O . GLN B 1 65 ? -10.953 -19.328 -30.672 1 69.56 65 GLN B O 1
ATOM 2939 N N . LEU B 1 66 ? -10.492 -21.328 -31.234 1 58.72 66 LEU B N 1
ATOM 2940 C CA . LEU B 1 66 ? -10.992 -21.062 -32.562 1 58.72 66 LEU B CA 1
ATOM 2941 C C . LEU B 1 66 ? -12.391 -21.656 -32.75 1 58.72 66 LEU B C 1
ATOM 2943 O O . LEU B 1 66 ? -12.789 -22.562 -32.031 1 58.72 66 LEU B O 1
ATOM 2947 N N . GLN B 1 67 ? -13.391 -20.922 -33.406 1 51.22 67 GLN B N 1
ATOM 2948 C CA . GLN B 1 67 ? -14.805 -21.219 -33.594 1 51.22 67 GLN B CA 1
ATOM 2949 C C . GLN B 1 67 ? -15.023 -22.734 -33.75 1 51.22 67 GLN B C 1
ATOM 2951 O O . GLN B 1 67 ? -16.031 -23.266 -33.281 1 51.22 67 GLN B O 1
ATOM 2956 N N . ARG B 1 68 ? -14.422 -23.375 -34.656 1 49.09 68 ARG B N 1
ATOM 2957 C CA . ARG B 1 68 ? -14.828 -24.75 -34.969 1 49.09 68 ARG B CA 1
ATOM 2958 C C . ARG B 1 68 ? -13.828 -25.75 -34.375 1 49.09 68 ARG B C 1
ATOM 2960 O O . ARG B 1 68 ? -12.656 -25.406 -34.188 1 49.09 68 ARG B O 1
ATOM 2967 N N . ILE B 1 69 ? -14.438 -26.797 -33.719 1 49.91 69 ILE B N 1
ATOM 2968 C CA . ILE B 1 69 ? -13.672 -27.969 -33.344 1 49.91 69 ILE B CA 1
ATOM 2969 C C . ILE B 1 69 ? -12.695 -28.344 -34.469 1 49.91 69 ILE B C 1
ATOM 2971 O O . ILE B 1 69 ? -13.102 -28.641 -35.562 1 49.91 69 ILE B O 1
ATOM 2975 N N . ILE B 1 70 ? -11.508 -27.609 -34.594 1 53.5 70 ILE B N 1
ATOM 2976 C CA . ILE B 1 70 ? -10.594 -27.875 -35.719 1 53.5 70 ILE B CA 1
ATOM 2977 C C . ILE B 1 70 ? -9.547 -28.906 -35.281 1 53.5 70 ILE B C 1
ATOM 2979 O O . ILE B 1 70 ? -9.203 -28.984 -34.094 1 53.5 70 ILE B O 1
ATOM 2983 N N . GLY B 1 71 ? -9.477 -30.062 -35.969 1 57.78 71 GLY B N 1
ATOM 2984 C CA . GLY B 1 71 ? -8.359 -30.984 -35.938 1 57.78 71 GLY B CA 1
ATOM 2985 C C . GLY B 1 71 ? -7.016 -30.297 -35.781 1 57.78 71 GLY B C 1
ATOM 2986 O O . GLY B 1 71 ? -6.703 -29.359 -36.531 1 57.78 71 GLY B O 1
ATOM 2987 N N . GLY B 1 72 ? -6.18 -30.672 -34.875 1 69.5 72 GLY B N 1
ATOM 2988 C CA . GLY B 1 72 ? -4.785 -30.562 -34.469 1 69.5 72 GLY B CA 1
ATOM 2989 C C . GLY B 1 72 ? -4.168 -29.219 -34.812 1 69.5 72 GLY B C 1
ATOM 2990 O O . GLY B 1 72 ? -3.607 -29.047 -35.906 1 69.5 72 GLY B O 1
ATOM 2991 N N . LEU B 1 73 ? -4.438 -28.25 -34.031 1 77.81 73 LEU B N 1
ATOM 2992 C CA . LEU B 1 73 ? -3.771 -26.969 -34.188 1 77.81 73 LEU B CA 1
ATOM 2993 C C . LEU B 1 73 ? -2.385 -26.984 -33.562 1 77.81 73 LEU B C 1
ATOM 2995 O O . LEU B 1 73 ? -2.168 -27.688 -32.562 1 77.81 73 LEU B O 1
ATOM 2999 N N . LEU B 1 74 ? -1.525 -26.359 -34.344 1 83.25 74 LEU B N 1
ATOM 3000 C CA . LEU B 1 74 ? -0.192 -26.219 -33.75 1 83.25 74 LEU B CA 1
ATOM 3001 C C . LEU B 1 74 ? -0.23 -25.375 -32.469 1 83.25 74 LEU B C 1
ATOM 3003 O O . LEU B 1 74 ? -0.863 -24.328 -32.438 1 83.25 74 LEU B O 1
ATOM 3007 N N . ALA B 1 75 ? 0.355 -25.906 -31.5 1 86.88 75 ALA B N 1
ATOM 3008 C CA . ALA B 1 75 ? 0.439 -25.172 -30.25 1 86.88 75 ALA B CA 1
ATOM 3009 C C . ALA B 1 75 ? 1.587 -24.156 -30.281 1 86.88 75 ALA B C 1
ATOM 3011 O O . ALA B 1 75 ? 2.67 -24.469 -30.797 1 86.88 75 ALA B O 1
ATOM 3012 N N . GLY B 1 76 ? 1.266 -22.984 -29.828 1 85.75 76 GLY B N 1
ATOM 3013 C CA . GLY B 1 76 ? 2.348 -22.031 -29.656 1 85.75 76 GLY B CA 1
ATOM 3014 C C . GLY B 1 76 ? 3.277 -22.375 -28.516 1 85.75 76 GLY B C 1
ATOM 3015 O O . GLY B 1 76 ? 2.922 -23.156 -27.625 1 85.75 76 GLY B O 1
ATOM 3016 N N . LYS B 1 77 ? 4.48 -21.766 -28.609 1 87.75 77 LYS B N 1
ATOM 3017 C CA . LYS B 1 77 ? 5.418 -21.922 -27.5 1 87.75 77 LYS B CA 1
ATOM 3018 C C . LYS B 1 77 ? 4.805 -21.438 -26.188 1 87.75 77 LYS B C 1
ATOM 3020 O O . LYS B 1 77 ? 4.25 -20.344 -26.125 1 87.75 77 LYS B O 1
ATOM 3025 N N . GLY B 1 78 ? 4.781 -22.328 -25.172 1 91.69 78 GLY B N 1
ATOM 3026 C CA . GLY B 1 78 ? 4.285 -21.938 -23.859 1 91.69 78 GLY B CA 1
ATOM 3027 C C . GLY B 1 78 ? 2.777 -22.031 -23.734 1 91.69 78 GLY B C 1
ATOM 3028 O O . GLY B 1 78 ? 2.199 -21.578 -22.75 1 91.69 78 GLY B O 1
ATOM 3029 N N . SER B 1 79 ? 2.127 -22.625 -24.672 1 93.75 79 SER B N 1
ATOM 3030 C CA . SER B 1 79 ? 0.674 -22.734 -24.609 1 93.75 79 SER B CA 1
ATOM 3031 C C . SER B 1 79 ? 0.248 -23.828 -23.641 1 93.75 79 SER B C 1
ATOM 3033 O O . SER B 1 79 ? -0.805 -23.734 -23 1 93.75 79 SER B O 1
ATOM 3035 N N . PHE B 1 80 ? 1.055 -24.844 -23.594 1 95.06 80 PHE B N 1
ATOM 3036 C CA . PHE B 1 80 ? 0.814 -25.969 -22.703 1 95.06 80 PHE B CA 1
ATOM 3037 C C . PHE B 1 80 ? 2.082 -26.328 -21.938 1 95.06 80 PHE B C 1
ATOM 3039 O O . PHE B 1 80 ? 2.607 -27.438 -22.078 1 95.06 80 PHE B O 1
ATOM 3046 N N . PRO B 1 81 ? 2.459 -25.422 -21.094 1 96.88 81 PRO B N 1
ATOM 3047 C CA . PRO B 1 81 ? 3.756 -25.594 -20.438 1 96.88 81 PRO B CA 1
ATOM 3048 C C . PRO B 1 81 ? 3.76 -26.75 -19.438 1 96.88 81 PRO B C 1
ATOM 3050 O O . PRO B 1 81 ? 4.82 -27.125 -18.922 1 96.88 81 PRO B O 1
ATOM 3053 N N . TRP B 1 82 ? 2.641 -27.391 -19.203 1 98.06 82 TRP B N 1
ATOM 3054 C CA . TRP B 1 82 ? 2.531 -28.484 -18.25 1 98.06 82 TRP B CA 1
ATOM 3055 C C . TRP B 1 82 ? 2.676 -29.828 -18.969 1 98.06 82 TRP B C 1
ATOM 3057 O O . TRP B 1 82 ? 2.73 -30.875 -18.312 1 98.06 82 TRP B O 1
ATOM 3067 N N . GLN B 1 83 ? 2.654 -29.828 -20.25 1 95.25 83 GLN B N 1
ATOM 3068 C CA . GLN B 1 83 ? 2.729 -31.062 -21.031 1 95.25 83 GLN B CA 1
ATOM 3069 C C . GLN B 1 83 ? 4.145 -31.625 -21.031 1 95.25 83 GLN B C 1
ATOM 3071 O O . GLN B 1 83 ? 5.102 -30.938 -21.391 1 95.25 83 GLN B O 1
ATOM 3076 N N . GLY B 1 84 ? 4.27 -32.875 -20.641 1 94.62 84 GLY B N 1
ATOM 3077 C CA . GLY B 1 84 ? 5.562 -33.562 -20.625 1 94.62 84 GLY B CA 1
ATOM 3078 C C . GLY B 1 84 ? 5.613 -34.75 -21.547 1 94.62 84 GLY B C 1
ATOM 3079 O O . GLY B 1 84 ? 4.59 -35.406 -21.797 1 94.62 84 GLY B O 1
ATOM 3080 N N . ARG B 1 85 ? 6.832 -35.031 -22.047 1 92.88 85 ARG B N 1
ATOM 3081 C CA . ARG B 1 85 ? 7.141 -36.281 -22.75 1 92.88 85 ARG B CA 1
ATOM 3082 C C . ARG B 1 85 ? 7.844 -37.25 -21.812 1 92.88 85 ARG B C 1
ATOM 3084 O O . ARG B 1 85 ? 8.961 -37 -21.359 1 92.88 85 ARG B O 1
ATOM 3091 N N . LEU B 1 86 ? 7.133 -38.25 -21.562 1 94.12 86 LEU B N 1
ATOM 3092 C CA . LEU B 1 86 ? 7.699 -39.312 -20.734 1 94.12 86 LEU B CA 1
ATOM 3093 C C . LEU B 1 86 ? 8.234 -40.469 -21.594 1 94.12 86 LEU B C 1
ATOM 3095 O O . LEU B 1 86 ? 7.488 -41.094 -22.359 1 94.12 86 LEU B O 1
ATOM 3099 N N . VAL B 1 87 ? 9.508 -40.656 -21.469 1 93.38 87 VAL B N 1
ATOM 3100 C CA . VAL B 1 87 ? 10.141 -41.75 -22.234 1 93.38 87 VAL B CA 1
ATOM 3101 C C . VAL B 1 87 ? 10.289 -42.969 -21.344 1 93.38 87 VAL B C 1
ATOM 3103 O O . VAL B 1 87 ? 10.875 -42.906 -20.25 1 93.38 87 VAL B O 1
ATOM 3106 N N . THR B 1 88 ? 9.625 -44.031 -21.781 1 92.56 88 THR B N 1
ATOM 3107 C CA . THR B 1 88 ? 9.609 -45.281 -21.016 1 92.56 88 THR B CA 1
ATOM 3108 C C . THR B 1 88 ? 10.719 -46.219 -21.484 1 92.56 88 THR B C 1
ATOM 3110 O O . THR B 1 88 ? 11.523 -45.844 -22.344 1 92.56 88 THR B O 1
ATOM 3113 N N . ARG B 1 89 ? 10.656 -47.344 -20.859 1 88.19 89 ARG B N 1
ATOM 3114 C CA . ARG B 1 89 ? 11.617 -48.375 -21.25 1 88.19 89 ARG B CA 1
ATOM 3115 C C . ARG B 1 89 ? 11.516 -48.688 -22.734 1 88.19 89 ARG B C 1
ATOM 3117 O O . ARG B 1 89 ? 10.414 -48.719 -23.281 1 88.19 89 ARG B O 1
ATOM 3124 N N . HIS B 1 90 ? 12.57 -48.781 -23.5 1 89.81 90 HIS B N 1
ATOM 3125 C CA . HIS B 1 90 ? 12.68 -49.062 -24.922 1 89.81 90 HIS B CA 1
ATOM 3126 C C . HIS B 1 90 ? 12.336 -47.844 -25.781 1 89.81 90 HIS B C 1
ATOM 3128 O O . HIS B 1 90 ? 11.805 -48 -26.875 1 89.81 90 HIS B O 1
ATOM 3134 N N . ASN B 1 91 ? 12.203 -46.75 -25.219 1 88 91 ASN B N 1
ATOM 3135 C CA . ASN B 1 91 ? 12.203 -45.438 -25.875 1 88 91 ASN B CA 1
ATOM 3136 C C . ASN B 1 91 ? 10.828 -45.094 -26.453 1 88 91 ASN B C 1
ATOM 3138 O O . ASN B 1 91 ? 10.727 -44.469 -27.5 1 88 91 ASN B O 1
ATOM 3142 N N . LEU B 1 92 ? 9.82 -45.688 -25.797 1 87.62 92 LEU B N 1
ATOM 3143 C CA . LEU B 1 92 ? 8.477 -45.25 -26.141 1 87.62 92 LEU B CA 1
ATOM 3144 C C . LEU B 1 92 ? 8.109 -43.969 -25.438 1 87.62 92 LEU B C 1
ATOM 3146 O O . LEU B 1 92 ? 8.414 -43.781 -24.25 1 87.62 92 LEU B O 1
ATOM 3150 N N . THR B 1 93 ? 7.516 -43.094 -26.219 1 88.75 93 THR B N 1
ATOM 3151 C CA . THR B 1 93 ? 7.168 -41.781 -25.656 1 88.75 93 THR B CA 1
ATOM 3152 C C . THR B 1 93 ? 5.676 -41.719 -25.344 1 88.75 93 THR B C 1
ATOM 3154 O O . THR B 1 93 ? 4.844 -42.062 -26.188 1 88.75 93 THR B O 1
ATOM 3157 N N . VAL B 1 94 ? 5.375 -41.344 -24.125 1 90.75 94 VAL B N 1
ATOM 3158 C CA . VAL B 1 94 ? 3.996 -41.188 -23.688 1 90.75 94 VAL B CA 1
ATOM 3159 C C . VAL B 1 94 ? 3.836 -39.812 -23 1 90.75 94 VAL B C 1
ATOM 3161 O O . VAL B 1 94 ? 4.789 -39.031 -22.922 1 90.75 94 VAL B O 1
ATOM 3164 N N . GLY B 1 95 ? 2.588 -39.531 -22.562 1 93.44 95 GLY B N 1
ATOM 3165 C CA . GLY B 1 95 ? 2.316 -38.219 -22 1 93.44 95 GLY B CA 1
ATOM 3166 C C . GLY B 1 95 ? 2.406 -38.188 -20.484 1 93.44 95 GLY B C 1
ATOM 3167 O O . GLY B 1 95 ? 2.221 -39.219 -19.828 1 93.44 95 GLY B O 1
ATOM 3168 N N . ALA B 1 96 ? 2.703 -37.094 -19.953 1 97 96 ALA B N 1
ATOM 3169 C CA . ALA B 1 96 ? 2.658 -36.781 -18.531 1 97 96 ALA B CA 1
ATOM 3170 C C . ALA B 1 96 ? 2.293 -35.312 -18.312 1 97 96 ALA B C 1
ATOM 3172 O O . ALA B 1 96 ? 2.506 -34.469 -19.188 1 97 96 ALA B O 1
ATOM 3173 N N . THR B 1 97 ? 1.724 -35 -17.156 1 98.44 97 THR B N 1
ATOM 3174 C CA . THR B 1 97 ? 1.234 -33.656 -16.859 1 98.44 97 THR B CA 1
ATOM 3175 C C . THR B 1 97 ? 1.872 -33.125 -15.57 1 98.44 97 THR B C 1
ATOM 3177 O O . THR B 1 97 ? 1.721 -33.719 -14.508 1 98.44 97 THR B O 1
ATOM 3180 N N . LEU B 1 98 ? 2.529 -32 -15.719 1 98.75 98 LEU B N 1
ATOM 3181 C CA . LEU B 1 98 ? 3.158 -31.359 -14.562 1 98.75 98 LEU B CA 1
ATOM 3182 C C . LEU B 1 98 ? 2.115 -30.703 -13.672 1 98.75 98 LEU B C 1
ATOM 3184 O O . LEU B 1 98 ? 1.297 -29.906 -14.148 1 98.75 98 LEU B O 1
ATOM 3188 N N . ILE B 1 99 ? 2.115 -30.969 -12.297 1 98.88 99 ILE B N 1
ATOM 3189 C CA . ILE B 1 99 ? 1.09 -30.438 -11.414 1 98.88 99 ILE B CA 1
ATOM 3190 C C . ILE B 1 99 ? 1.749 -29.703 -10.242 1 98.88 99 ILE B C 1
ATOM 3192 O O . ILE B 1 99 ? 1.079 -29.328 -9.281 1 98.88 99 ILE B O 1
ATOM 3196 N N . GLY B 1 100 ? 2.938 -29.484 -10.273 1 98.19 100 GLY B N 1
ATOM 3197 C CA . GLY B 1 100 ? 3.803 -28.781 -9.336 1 98.19 100 GLY B CA 1
ATOM 3198 C C . GLY B 1 100 ? 5.207 -28.562 -9.867 1 98.19 100 GLY B C 1
ATOM 3199 O O . GLY B 1 100 ? 5.422 -28.547 -11.078 1 98.19 100 GLY B O 1
ATOM 3200 N N . ASP B 1 101 ? 6.098 -28.391 -8.938 1 98.06 101 ASP B N 1
ATOM 3201 C CA . ASP B 1 101 ? 7.461 -28.219 -9.43 1 98.06 101 ASP B CA 1
ATOM 3202 C C . ASP B 1 101 ? 8.266 -29.5 -9.289 1 98.06 101 ASP B C 1
ATOM 3204 O O . ASP B 1 101 ? 9.469 -29.531 -9.578 1 98.06 101 ASP B O 1
ATOM 3208 N N . GLN B 1 102 ? 7.566 -30.562 -8.875 1 98.25 102 GLN B N 1
ATOM 3209 C CA . GLN B 1 102 ? 8.32 -31.812 -8.742 1 98.25 102 GLN B CA 1
ATOM 3210 C C . GLN B 1 102 ? 7.445 -33.031 -9.023 1 98.25 102 GLN B C 1
ATOM 3212 O O . GLN B 1 102 ? 7.941 -34.156 -9.109 1 98.25 102 GLN B O 1
ATOM 3217 N N . TRP B 1 103 ? 6.188 -32.812 -9.203 1 98.75 103 TRP B N 1
ATOM 3218 C CA . TRP B 1 103 ? 5.254 -33.938 -9.344 1 98.75 103 TRP B CA 1
ATOM 3219 C C . TRP B 1 103 ? 4.527 -33.875 -10.68 1 98.75 103 TRP B C 1
ATOM 3221 O O . TRP B 1 103 ? 4.176 -32.781 -11.156 1 98.75 103 TRP B O 1
ATOM 3231 N N . LEU B 1 104 ? 4.262 -35.031 -11.227 1 98.81 104 LEU B N 1
ATOM 3232 C CA . LEU B 1 104 ? 3.5 -35.188 -12.461 1 98.81 104 LEU B CA 1
ATOM 3233 C C . LEU B 1 104 ? 2.42 -36.25 -12.32 1 98.81 104 LEU B C 1
ATOM 3235 O O . LEU B 1 104 ? 2.533 -37.156 -11.477 1 98.81 104 LEU B O 1
ATOM 3239 N N . LEU B 1 105 ? 1.43 -36.094 -13.188 1 98.88 105 LEU B N 1
ATOM 3240 C CA . LEU B 1 105 ? 0.444 -37.156 -13.391 1 98.88 105 LEU B CA 1
ATOM 3241 C C . LEU B 1 105 ? 0.682 -37.875 -14.719 1 98.88 105 LEU B C 1
ATOM 3243 O O . LEU B 1 105 ? 1.051 -37.25 -15.711 1 98.88 105 LEU B O 1
ATOM 3247 N N . THR B 1 106 ? 0.489 -39.125 -14.781 1 98.12 106 THR B N 1
ATOM 3248 C CA . THR B 1 106 ? 0.43 -40 -15.953 1 98.12 106 THR B CA 1
ATOM 3249 C C . THR B 1 106 ? -0.446 -41.219 -15.688 1 98.12 106 THR B C 1
ATOM 3251 O O . THR B 1 106 ? -1.255 -41.219 -14.758 1 98.12 106 THR B O 1
ATOM 3254 N N . THR B 1 107 ? -0.417 -42.281 -16.594 1 97.19 107 THR B N 1
ATOM 3255 C CA . THR B 1 107 ? -1.225 -43.469 -16.344 1 97.19 107 THR B CA 1
ATOM 3256 C C . THR B 1 107 ? -0.358 -44.594 -15.828 1 97.19 107 THR B C 1
ATOM 3258 O O . THR B 1 107 ? 0.848 -44.656 -16.094 1 97.19 107 THR B O 1
ATOM 3261 N N . GLY B 1 108 ? -1.012 -45.469 -15.016 1 96.81 108 GLY B N 1
ATOM 3262 C CA . GLY B 1 108 ? -0.321 -46.688 -14.633 1 96.81 108 GLY B CA 1
ATOM 3263 C C . GLY B 1 108 ? 0.145 -47.5 -15.828 1 96.81 108 GLY B C 1
ATOM 3264 O O . GLY B 1 108 ? 1.26 -48.031 -15.828 1 96.81 108 GLY B O 1
ATOM 3265 N N . ARG B 1 109 ? -0.631 -47.531 -16.859 1 93.69 109 ARG B N 1
ATOM 3266 C CA . ARG B 1 109 ? -0.303 -48.281 -18.078 1 93.69 109 ARG B CA 1
ATOM 3267 C C . ARG B 1 109 ? 0.949 -47.719 -18.734 1 93.69 109 ARG B C 1
ATOM 3269 O O . ARG B 1 109 ? 1.78 -48.469 -19.25 1 93.69 109 ARG B O 1
ATOM 3276 N N . ASN B 1 110 ? 1.073 -46.438 -18.781 1 94.5 110 ASN B N 1
ATOM 3277 C CA . ASN B 1 110 ? 2.291 -45.812 -19.312 1 94.5 110 ASN B CA 1
ATOM 3278 C C . ASN B 1 110 ? 3.523 -46.25 -18.531 1 94.5 110 ASN B C 1
ATOM 3280 O O . ASN B 1 110 ? 4.551 -46.594 -19.125 1 94.5 110 ASN B O 1
ATOM 3284 N N . VAL B 1 111 ? 3.389 -46.312 -17.219 1 96.19 111 VAL B N 1
ATOM 3285 C CA . VAL B 1 111 ? 4.488 -46.688 -16.328 1 96.19 111 VAL B CA 1
ATOM 3286 C C . VAL B 1 111 ? 4.922 -48.125 -16.594 1 96.19 111 VAL B C 1
ATOM 3288 O O . VAL B 1 111 ? 6.121 -48.406 -16.656 1 96.19 111 VAL B O 1
ATOM 3291 N N . TYR B 1 112 ? 4.004 -48.969 -16.859 1 95.12 112 TYR B N 1
ATOM 3292 C CA . TYR B 1 112 ? 4.309 -50.375 -16.969 1 95.12 112 TYR B CA 1
ATOM 3293 C C . TYR B 1 112 ? 4.566 -50.781 -18.406 1 95.12 112 TYR B C 1
ATOM 3295 O O . TYR B 1 112 ? 4.75 -51.969 -18.719 1 95.12 112 TYR B O 1
ATOM 3303 N N . LEU B 1 113 ? 4.484 -49.812 -19.312 1 92.38 113 LEU B N 1
ATOM 3304 C CA . LEU B 1 113 ? 4.789 -50.125 -20.703 1 92.38 113 LEU B CA 1
ATOM 3305 C C . LEU B 1 113 ? 6.129 -50.844 -20.812 1 92.38 113 LEU B C 1
ATOM 3307 O O . LEU B 1 113 ? 7.141 -50.375 -20.297 1 92.38 113 LEU B O 1
ATOM 3311 N N . ASN B 1 114 ? 6.145 -52.062 -21.359 1 91.44 114 ASN B N 1
ATOM 3312 C CA . ASN B 1 114 ? 7.312 -52.906 -21.594 1 91.44 114 ASN B CA 1
ATOM 3313 C C . ASN B 1 114 ? 7.891 -53.438 -20.297 1 91.44 114 ASN B C 1
ATOM 3315 O O . ASN B 1 114 ? 9.102 -53.625 -20.188 1 91.44 114 ASN B O 1
ATOM 3319 N N . HIS B 1 115 ? 7.145 -53.438 -19.281 1 94.56 115 HIS B N 1
ATOM 3320 C CA . HIS B 1 115 ? 7.477 -54.125 -18.047 1 94.56 115 HIS B CA 1
ATOM 3321 C C . HIS B 1 115 ? 6.484 -55.25 -17.75 1 94.56 115 HIS B C 1
ATOM 3323 O O . HIS B 1 115 ? 5.344 -55.219 -18.219 1 94.56 115 HIS B O 1
ATOM 3329 N N . SER B 1 116 ? 6.996 -56.188 -17.031 1 92.88 116 SER B N 1
ATOM 3330 C CA . SER B 1 116 ? 6.07 -57.219 -16.547 1 92.88 116 SER B CA 1
ATOM 3331 C C . SER B 1 116 ? 5.113 -56.625 -15.508 1 92.88 116 SER B C 1
ATOM 3333 O O . SER B 1 116 ? 5.449 -55.656 -14.82 1 92.88 116 SER B O 1
ATOM 3335 N N . GLU B 1 117 ? 3.957 -57.219 -15.453 1 89.19 117 GLU B N 1
ATOM 3336 C CA . GLU B 1 117 ? 2.938 -56.781 -14.516 1 89.19 117 GLU B CA 1
ATOM 3337 C C . GLU B 1 117 ? 3.412 -56.906 -13.07 1 89.19 117 GLU B C 1
ATOM 3339 O O . GLU B 1 117 ? 2.916 -56.219 -12.18 1 89.19 117 GLU B O 1
ATOM 3344 N N . ASN B 1 118 ? 4.41 -57.688 -12.875 1 93.06 118 ASN B N 1
ATOM 3345 C CA . ASN B 1 118 ? 4.867 -58 -11.523 1 93.06 118 ASN B CA 1
ATOM 3346 C C . ASN B 1 118 ? 6.047 -57.094 -11.125 1 93.06 118 ASN B C 1
ATOM 3348 O O . ASN B 1 118 ? 6.527 -57.156 -10 1 93.06 118 ASN B O 1
ATOM 3352 N N . THR B 1 119 ? 6.484 -56.25 -12.047 1 96.38 119 THR B N 1
ATOM 3353 C CA . THR B 1 119 ? 7.598 -55.375 -11.734 1 96.38 119 THR B CA 1
ATOM 3354 C C . THR B 1 119 ? 7.184 -54.312 -10.711 1 96.38 119 THR B C 1
ATOM 3356 O O . THR B 1 119 ? 6.094 -53.75 -10.797 1 96.38 119 THR B O 1
ATOM 3359 N N . LYS B 1 120 ? 8.078 -54.094 -9.711 1 96.75 120 LYS B N 1
ATOM 3360 C CA . LYS B 1 120 ? 7.773 -53.094 -8.68 1 96.75 120 LYS B CA 1
ATOM 3361 C C . LYS B 1 120 ? 8.039 -51.688 -9.188 1 96.75 120 LYS B C 1
ATOM 3363 O O . LYS B 1 120 ? 8.984 -51.438 -9.938 1 96.75 120 LYS B O 1
ATOM 3368 N N . PRO B 1 121 ? 7.18 -50.719 -8.711 1 96.75 121 PRO B N 1
ATOM 3369 C CA . PRO B 1 121 ? 7.355 -49.344 -9.133 1 96.75 121 PRO B CA 1
ATOM 3370 C C . PRO B 1 121 ? 8.773 -48.812 -8.891 1 96.75 121 PRO B C 1
ATOM 3372 O O . PRO B 1 121 ? 9.289 -48.031 -9.695 1 96.75 121 PRO B O 1
ATOM 3375 N N . GLU B 1 122 ? 9.461 -49.312 -7.875 1 97.25 122 GLU B N 1
ATOM 3376 C CA . GLU B 1 122 ? 10.812 -48.875 -7.531 1 97.25 122 GLU B CA 1
ATOM 3377 C C . GLU B 1 122 ? 11.82 -49.312 -8.594 1 97.25 122 GLU B C 1
ATOM 3379 O O . GLU B 1 122 ? 12.836 -48.625 -8.789 1 97.25 122 GLU B O 1
ATOM 3384 N N . GLU B 1 123 ? 11.484 -50.344 -9.258 1 97.25 123 GLU B N 1
ATOM 3385 C CA . GLU B 1 123 ? 12.352 -50.844 -10.312 1 97.25 123 GLU B CA 1
ATOM 3386 C C . GLU B 1 123 ? 12.109 -50.094 -11.625 1 97.25 123 GLU B C 1
ATOM 3388 O O . GLU B 1 123 ? 12.984 -50.062 -12.492 1 97.25 123 GLU B O 1
ATOM 3393 N N . ILE B 1 124 ? 10.938 -49.562 -11.766 1 97.88 124 ILE B N 1
ATOM 3394 C CA . ILE B 1 124 ? 10.539 -48.906 -13 1 97.88 124 ILE B CA 1
ATOM 3395 C C . ILE B 1 124 ? 11.023 -47.469 -13 1 97.88 124 ILE B C 1
ATOM 3397 O O . ILE B 1 124 ? 11.461 -46.938 -14.031 1 97.88 124 ILE B O 1
ATOM 3401 N N . ALA B 1 125 ? 11.039 -46.812 -11.852 1 97.88 125 ALA B N 1
ATOM 3402 C CA . ALA B 1 125 ? 11.273 -45.375 -11.727 1 97.88 125 ALA B CA 1
ATOM 3403 C C . ALA B 1 125 ? 12.578 -44.969 -12.406 1 97.88 125 ALA B C 1
ATOM 3405 O O . ALA B 1 125 ? 12.594 -44.062 -13.227 1 97.88 125 ALA B O 1
ATOM 3406 N N . PRO B 1 126 ? 13.672 -45.719 -12.195 1 97.38 126 PRO B N 1
ATOM 3407 C CA . PRO B 1 126 ? 14.945 -45.281 -12.789 1 97.38 126 PRO B CA 1
ATOM 3408 C C . PRO B 1 126 ? 14.969 -45.438 -14.305 1 97.38 126 PRO B C 1
ATOM 3410 O O . PRO B 1 126 ? 15.859 -44.906 -14.969 1 97.38 126 PRO B O 1
ATOM 3413 N N . THR B 1 127 ? 14.016 -46.125 -14.844 1 97.31 127 THR B N 1
ATOM 3414 C CA . THR B 1 127 ? 14.016 -46.375 -16.281 1 97.31 127 THR B CA 1
ATOM 3415 C C . THR B 1 127 ? 13.273 -45.25 -17.016 1 97.31 127 THR B C 1
ATOM 3417 O O . THR B 1 127 ? 13.328 -45.188 -18.25 1 97.31 127 THR B O 1
ATOM 3420 N N . LEU B 1 128 ? 12.609 -44.438 -16.328 1 97.44 128 LEU B N 1
ATOM 3421 C CA . LEU B 1 128 ? 11.797 -43.375 -16.922 1 97.44 128 LEU B CA 1
ATOM 3422 C C . LEU B 1 128 ? 12.602 -42.094 -17.062 1 97.44 128 LEU B C 1
ATOM 3424 O O . LEU B 1 128 ? 13.414 -41.781 -16.188 1 97.44 128 LEU B O 1
ATOM 3428 N N . GLN B 1 129 ? 12.344 -41.406 -18.172 1 96.06 129 GLN B N 1
ATOM 3429 C CA . GLN B 1 129 ? 12.93 -40.094 -18.422 1 96.06 129 GLN B CA 1
ATOM 3430 C C . GLN B 1 129 ? 11.867 -39.094 -18.844 1 96.06 129 GLN B C 1
ATOM 3432 O O . GLN B 1 129 ? 11.047 -39.375 -19.734 1 96.06 129 GLN B O 1
ATOM 3437 N N . LEU B 1 130 ? 11.945 -37.938 -18.203 1 96.12 130 LEU B N 1
ATOM 3438 C CA . LEU B 1 130 ? 10.961 -36.906 -18.5 1 96.12 130 LEU B CA 1
ATOM 3439 C C . LEU B 1 130 ? 11.617 -35.719 -19.219 1 96.12 130 LEU B C 1
ATOM 3441 O O . LEU B 1 130 ? 12.719 -35.281 -18.859 1 96.12 130 LEU B O 1
ATOM 3445 N N . PHE B 1 131 ? 10.906 -35.281 -20.234 1 94.06 131 PHE B N 1
ATOM 3446 C CA . PHE B 1 131 ? 11.289 -34.062 -20.938 1 94.06 131 PHE B CA 1
ATOM 3447 C C . PHE B 1 131 ? 10.18 -33 -20.844 1 94.06 131 PHE B C 1
ATOM 3449 O O . PHE B 1 131 ? 9.016 -33.312 -21.109 1 94.06 131 PHE B O 1
ATOM 3456 N N . LEU B 1 132 ? 10.57 -31.844 -20.406 1 94.44 132 LEU B N 1
ATOM 3457 C CA . LEU B 1 132 ? 9.656 -30.703 -20.328 1 94.44 132 LEU B CA 1
ATOM 3458 C C . LEU B 1 132 ? 10.148 -29.547 -21.172 1 94.44 132 LEU B C 1
ATOM 3460 O O . LEU B 1 132 ? 11.359 -29.328 -21.297 1 94.44 132 LEU B O 1
ATOM 3464 N N . GLY B 1 133 ? 9.117 -28.766 -21.688 1 88.81 133 GLY B N 1
ATOM 3465 C CA . GLY B 1 133 ? 9.484 -27.594 -22.453 1 88.81 133 GLY B CA 1
ATOM 3466 C C . GLY B 1 133 ? 10.031 -27.938 -23.828 1 88.81 133 GLY B C 1
ATOM 3467 O O . GLY B 1 133 ? 9.477 -28.781 -24.531 1 88.81 133 GLY B O 1
ATOM 3468 N N . SER B 1 134 ? 11.109 -27.172 -2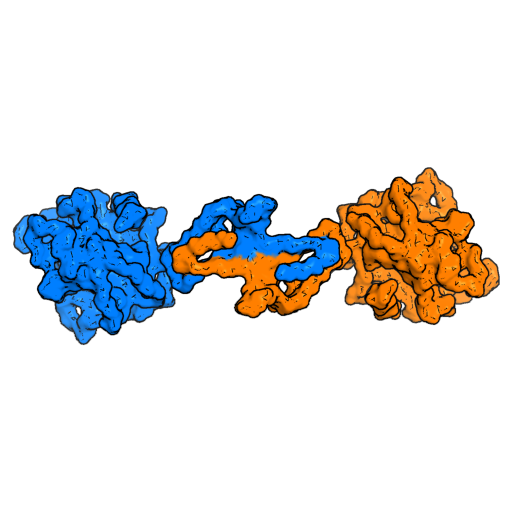4.188 1 77.25 134 SER B N 1
ATOM 3469 C CA . SER B 1 134 ? 11.664 -27.359 -25.531 1 77.25 134 SER B CA 1
ATOM 3470 C C . SER B 1 134 ? 12.547 -28.594 -25.594 1 77.25 134 SER B C 1
ATOM 3472 O O . SER B 1 134 ? 13.008 -29.094 -24.562 1 77.25 134 SER B O 1
ATOM 3474 N N . ARG B 1 135 ? 12.734 -29.156 -26.688 1 66.94 135 ARG B N 1
ATOM 3475 C CA . ARG B 1 135 ? 13.438 -30.422 -26.922 1 66.94 135 ARG B CA 1
ATOM 3476 C C . ARG B 1 135 ? 14.898 -30.312 -26.484 1 66.94 135 ARG B C 1
ATOM 3478 O O . ARG B 1 135 ? 15.539 -31.344 -26.219 1 66.94 135 ARG B O 1
ATOM 3485 N N . GLU B 1 136 ? 15.32 -29.109 -26.297 1 73.94 136 GLU B N 1
ATOM 3486 C CA . GLU B 1 136 ? 16.734 -28.969 -25.984 1 73.94 136 GLU B CA 1
ATOM 3487 C C . GLU B 1 136 ? 16.984 -29.062 -24.484 1 73.94 136 GLU B C 1
ATOM 3489 O O . GLU B 1 136 ? 18.125 -29.078 -24.031 1 73.94 136 GLU B O 1
ATOM 3494 N N . GLN B 1 137 ? 15.922 -29.328 -23.766 1 81.06 137 GLN B N 1
ATOM 3495 C CA . GLN B 1 137 ? 16.078 -29.391 -22.328 1 81.06 137 GLN B CA 1
ATOM 3496 C C . GLN B 1 137 ? 16.531 -30.781 -21.891 1 81.06 137 GLN B C 1
ATOM 3498 O O . GLN B 1 137 ? 16.172 -31.781 -22.516 1 81.06 137 GLN B O 1
ATOM 3503 N N . PRO B 1 138 ? 17.344 -30.797 -20.906 1 89.25 138 PRO B N 1
ATOM 3504 C CA . PRO B 1 138 ? 17.828 -32.094 -20.438 1 89.25 138 PRO B CA 1
ATOM 3505 C C . PRO B 1 138 ? 16.719 -32.969 -19.875 1 89.25 138 PRO B C 1
ATOM 3507 O O . PRO B 1 138 ? 15.688 -32.469 -19.422 1 89.25 138 PRO B O 1
ATOM 3510 N N . ALA B 1 139 ? 17.031 -34.281 -19.922 1 94.19 139 ALA B N 1
ATOM 3511 C CA . ALA B 1 139 ? 16.094 -35.219 -19.328 1 94.19 139 ALA B CA 1
ATOM 3512 C C . ALA B 1 139 ? 16.062 -35.125 -17.812 1 94.19 139 ALA B C 1
ATOM 3514 O O . ALA B 1 139 ? 17.109 -34.875 -17.188 1 94.19 139 ALA B O 1
ATOM 3515 N N . LEU B 1 140 ? 14.914 -35.281 -17.297 1 97 140 LEU B N 1
ATOM 3516 C CA . LEU B 1 140 ? 14.734 -35.281 -15.852 1 97 140 LEU B CA 1
ATOM 3517 C C . LEU B 1 140 ? 14.461 -36.688 -15.344 1 97 140 LEU B C 1
ATOM 3519 O O . LEU B 1 140 ? 13.641 -37.406 -15.914 1 97 140 LEU B O 1
ATOM 3523 N N . GLY B 1 141 ? 15.125 -37.062 -14.25 1 97.69 141 GLY B N 1
ATOM 3524 C CA . GLY B 1 141 ? 14.945 -38.375 -13.695 1 97.69 141 GLY B CA 1
ATOM 3525 C C . GLY B 1 141 ? 13.758 -38.5 -12.758 1 97.69 141 GLY B C 1
ATOM 3526 O O . GLY B 1 141 ? 13.312 -37.469 -12.195 1 97.69 141 GLY B O 1
ATOM 3527 N N . ILE B 1 142 ? 13.312 -39.719 -12.648 1 98.56 142 ILE B N 1
ATOM 3528 C CA . ILE B 1 142 ? 12.188 -40 -11.766 1 98.56 142 ILE B CA 1
ATOM 3529 C C . ILE B 1 142 ? 12.688 -40.656 -10.484 1 98.56 142 ILE B C 1
ATOM 3531 O O . ILE B 1 142 ? 13.445 -41.625 -10.531 1 98.56 142 ILE B O 1
ATOM 3535 N N . GLU B 1 143 ? 12.281 -40.094 -9.406 1 98.31 143 GLU B N 1
ATOM 3536 C CA . GLU B 1 143 ? 12.648 -40.594 -8.094 1 98.31 143 GLU B CA 1
ATOM 3537 C C . GLU B 1 143 ? 11.672 -41.688 -7.625 1 98.31 143 GLU B C 1
ATOM 3539 O O . GLU B 1 143 ? 12.086 -42.688 -7.066 1 98.31 143 GLU B O 1
ATOM 3544 N N . ARG B 1 144 ? 10.367 -41.406 -7.887 1 98.25 144 ARG B N 1
ATOM 3545 C CA . ARG B 1 144 ? 9.336 -42.25 -7.309 1 98.25 144 ARG B CA 1
ATOM 3546 C C . ARG B 1 144 ? 8.125 -42.344 -8.227 1 98.25 144 ARG B C 1
ATOM 3548 O O . ARG B 1 144 ? 7.754 -41.344 -8.875 1 98.25 144 ARG B O 1
ATOM 3555 N N . VAL B 1 145 ? 7.59 -43.594 -8.242 1 98.5 145 VAL B N 1
ATOM 3556 C CA . VAL B 1 145 ? 6.316 -43.844 -8.914 1 98.5 145 VAL B CA 1
ATOM 3557 C C . VAL B 1 145 ? 5.27 -44.281 -7.883 1 98.5 145 VAL B C 1
ATOM 3559 O O . VAL B 1 145 ? 5.512 -45.156 -7.074 1 98.5 145 VAL B O 1
ATOM 3562 N N . VAL B 1 146 ? 4.148 -43.594 -7.883 1 98.75 146 VAL B N 1
ATOM 3563 C CA . VAL B 1 146 ? 3.053 -43.969 -6.996 1 98.75 146 VAL B CA 1
ATOM 3564 C C . VAL B 1 146 ? 1.807 -44.281 -7.82 1 98.75 146 VAL B C 1
ATOM 3566 O O . VAL B 1 146 ? 1.229 -43.406 -8.453 1 98.75 146 VAL B O 1
ATOM 3569 N N . LEU B 1 147 ? 1.391 -45.531 -7.777 1 98.25 147 LEU B N 1
ATOM 3570 C CA . LEU B 1 147 ? 0.183 -45.938 -8.484 1 98.25 147 LEU B CA 1
ATOM 3571 C C . LEU B 1 147 ? -1.062 -45.625 -7.664 1 98.25 147 LEU B C 1
ATOM 3573 O O . LEU B 1 147 ? -1.052 -45.75 -6.438 1 98.25 147 LEU B O 1
ATOM 3577 N N . HIS B 1 148 ? -2.084 -45.219 -8.359 1 98.19 148 HIS B N 1
ATOM 3578 C CA . HIS B 1 148 ? -3.348 -45.031 -7.648 1 98.19 148 HIS B CA 1
ATOM 3579 C C . HIS B 1 148 ? -3.779 -46.344 -6.988 1 98.19 148 HIS B C 1
ATOM 3581 O O . HIS B 1 148 ? -3.607 -47.438 -7.566 1 98.19 148 HIS B O 1
ATOM 3587 N N . PRO B 1 149 ? -4.449 -46.25 -5.848 1 97.81 149 PRO B N 1
ATOM 3588 C CA . PRO B 1 149 ? -4.809 -47.469 -5.125 1 97.81 149 PRO B CA 1
ATOM 3589 C C . PRO B 1 149 ? -5.777 -48.344 -5.906 1 97.81 149 PRO B C 1
ATOM 3591 O O . PRO B 1 149 ? -5.789 -49.562 -5.719 1 97.81 149 PRO B O 1
ATOM 3594 N N . SER B 1 150 ? -6.582 -47.812 -6.801 1 97.12 150 SER B N 1
ATOM 3595 C CA . SER B 1 150 ? -7.574 -48.562 -7.547 1 97.12 150 SER B CA 1
ATOM 3596 C C . SER B 1 150 ? -7.031 -49 -8.906 1 97.12 150 SER B C 1
ATOM 3598 O O . SER B 1 150 ? -7.793 -49.438 -9.781 1 97.12 150 SER B O 1
ATOM 3600 N N . TYR B 1 151 ? -5.84 -48.781 -9.219 1 94.81 151 TYR B N 1
ATOM 3601 C CA . TYR B 1 151 ? -5.207 -49.281 -10.43 1 94.81 151 TYR B CA 1
ATOM 3602 C C . TYR B 1 151 ? -4.996 -50.812 -10.352 1 94.81 151 TYR B C 1
ATOM 3604 O O . TYR B 1 151 ? -4.555 -51.312 -9.328 1 94.81 151 TYR B O 1
ATOM 3612 N N . PRO B 1 152 ? -5.223 -51.562 -11.344 1 93.31 152 PRO B N 1
ATOM 3613 C CA . PRO B 1 152 ? -5.578 -51.188 -12.711 1 93.31 152 PRO B CA 1
ATOM 3614 C C . PRO B 1 152 ? -7.074 -51.312 -12.992 1 93.31 152 PRO B C 1
ATOM 3616 O O . PRO B 1 152 ? -7.523 -51.062 -14.109 1 93.31 152 PRO B O 1
ATOM 3619 N N . GLU B 1 153 ? -7.91 -51.562 -12.023 1 92.38 153 GLU B N 1
ATOM 3620 C CA . GLU B 1 153 ? -9.289 -52 -12.281 1 92.38 153 GLU B CA 1
ATOM 3621 C C . GLU B 1 153 ? -10.18 -50.781 -12.562 1 92.38 153 GLU B C 1
ATOM 3623 O O . GLU B 1 153 ? -10.906 -50.75 -13.562 1 92.38 153 GLU B O 1
ATOM 3628 N N . ALA B 1 154 ? -10.031 -49.781 -11.688 1 94.81 154 ALA B N 1
ATOM 3629 C CA . ALA B 1 154 ? -11.023 -48.719 -11.766 1 94.81 154 ALA B CA 1
ATOM 3630 C C . ALA B 1 154 ? -10.383 -47.406 -12.219 1 94.81 154 ALA B C 1
ATOM 3632 O O . ALA B 1 154 ? -11.031 -46.594 -12.852 1 94.81 154 ALA B O 1
ATOM 3633 N N . VAL B 1 155 ? -9.164 -47.219 -11.82 1 97.12 155 VAL B N 1
ATOM 3634 C CA . VAL B 1 155 ? -8.5 -45.969 -12.102 1 97.12 155 VAL B CA 1
ATOM 3635 C C . VAL B 1 155 ? -7.102 -46.25 -12.656 1 97.12 155 VAL B C 1
ATOM 3637 O O . VAL B 1 155 ? -6.273 -46.875 -12 1 97.12 155 VAL B O 1
ATOM 3640 N N . ASP B 1 156 ? -6.836 -45.844 -13.859 1 97 156 ASP B N 1
ATOM 3641 C CA . ASP B 1 156 ? -5.508 -45.906 -14.461 1 97 156 ASP B CA 1
ATOM 3642 C C . ASP B 1 156 ? -4.77 -44.562 -14.312 1 97 156 ASP B C 1
ATOM 3644 O O . ASP B 1 156 ? -4.793 -43.75 -15.219 1 97 156 ASP B O 1
ATOM 3648 N N . LEU B 1 157 ? -4.129 -44.406 -13.172 1 98.38 157 LEU B N 1
ATOM 3649 C CA . LEU B 1 157 ? -3.455 -43.156 -12.836 1 98.38 157 LEU B CA 1
ATOM 3650 C C . LEU B 1 157 ? -2.221 -43.438 -11.977 1 98.38 157 LEU B C 1
ATOM 3652 O O . LEU B 1 157 ? -2.229 -44.312 -11.133 1 98.38 157 LEU B O 1
ATOM 3656 N N . ALA B 1 158 ? -1.224 -42.688 -12.211 1 98.69 158 ALA B N 1
ATOM 3657 C CA . ALA B 1 158 ? 0.001 -42.719 -11.422 1 98.69 158 ALA B CA 1
ATOM 3658 C C . ALA B 1 158 ? 0.578 -41.344 -11.203 1 98.69 158 ALA B C 1
ATOM 3660 O O . ALA B 1 158 ? 0.408 -40.438 -12.047 1 98.69 158 ALA B O 1
ATOM 3661 N N . LEU B 1 159 ? 1.217 -41.156 -10.07 1 98.88 159 LEU B N 1
ATOM 3662 C CA . LEU B 1 159 ? 2.006 -39.969 -9.766 1 98.88 159 LEU B CA 1
ATOM 3663 C C . LEU B 1 159 ? 3.496 -40.25 -9.906 1 98.88 159 LEU B C 1
ATOM 3665 O O . LEU B 1 159 ? 3.969 -41.312 -9.516 1 98.88 159 LEU B O 1
ATOM 3669 N N . LEU B 1 160 ? 4.184 -39.312 -10.531 1 98.81 160 LEU B N 1
ATOM 3670 C CA . LEU B 1 160 ? 5.637 -39.375 -10.648 1 98.81 160 LEU B CA 1
ATOM 3671 C C . LEU B 1 160 ? 6.289 -38.25 -9.859 1 98.81 160 LEU B C 1
ATOM 3673 O O . LEU B 1 160 ? 5.891 -37.094 -9.984 1 98.81 160 LEU B O 1
ATOM 3677 N N . LYS B 1 161 ? 7.25 -38.594 -9.055 1 98.81 161 LYS B N 1
ATOM 3678 C CA . LYS B 1 161 ? 8.07 -37.594 -8.383 1 98.81 161 LYS B CA 1
ATOM 3679 C C . LYS B 1 161 ? 9.438 -37.469 -9.047 1 98.81 161 LYS B C 1
ATOM 3681 O O . LYS B 1 161 ? 10.148 -38.438 -9.203 1 98.81 161 LYS B O 1
ATOM 3686 N N . LEU B 1 162 ? 9.766 -36.281 -9.414 1 98.56 162 LEU B N 1
ATOM 3687 C CA . LEU B 1 162 ? 11.078 -36.031 -10.016 1 98.56 162 LEU B CA 1
ATOM 3688 C C . LEU B 1 162 ? 12.172 -36.062 -8.953 1 98.56 162 LEU B C 1
ATOM 3690 O O . LEU B 1 162 ? 11.914 -35.781 -7.785 1 98.56 162 LEU B O 1
ATOM 3694 N N . LYS B 1 163 ? 13.352 -36.375 -9.391 1 98.19 163 LYS B N 1
ATOM 3695 C CA . LYS B 1 163 ? 14.508 -36.375 -8.5 1 98.19 163 LYS B CA 1
ATOM 3696 C C . LYS B 1 163 ? 14.828 -34.938 -8.031 1 98.19 163 LYS B C 1
ATOM 3698 O O . LYS B 1 163 ? 15.312 -34.75 -6.918 1 98.19 163 LYS B O 1
ATOM 3703 N N . GLN B 1 164 ? 14.57 -34.031 -8.875 1 96.81 164 GLN B N 1
ATOM 3704 C CA . GLN B 1 164 ? 14.82 -32.625 -8.578 1 96.81 164 GLN B CA 1
ATOM 3705 C C . GLN B 1 164 ? 13.641 -31.75 -9 1 96.81 164 GLN B C 1
ATOM 3707 O O . GLN B 1 164 ? 12.906 -32.094 -9.93 1 96.81 164 GLN B O 1
ATOM 3712 N N . LYS B 1 165 ? 13.555 -30.672 -8.328 1 97.12 165 LYS B N 1
ATOM 3713 C CA . LYS B 1 165 ? 12.539 -29.703 -8.734 1 97.12 165 LYS B CA 1
ATOM 3714 C C . LYS B 1 165 ? 12.883 -29.094 -10.094 1 97.12 165 LYS B C 1
ATOM 3716 O O . LYS B 1 165 ? 14.055 -28.828 -10.391 1 97.12 165 LYS B O 1
ATOM 3721 N N . VAL B 1 166 ? 11.891 -28.844 -10.805 1 97.12 166 VAL B N 1
ATOM 3722 C CA . VAL B 1 166 ? 12.109 -28.266 -12.133 1 97.12 166 VAL B CA 1
ATOM 3723 C C . VAL B 1 166 ? 12.289 -26.75 -12.008 1 97.12 166 VAL B C 1
ATOM 3725 O O . VAL B 1 166 ? 11.797 -26.125 -11.062 1 97.12 166 VAL B O 1
ATOM 3728 N N . LEU B 1 167 ? 13 -26.219 -12.969 1 94.56 167 LEU B N 1
ATOM 3729 C CA . LEU B 1 167 ? 13.055 -24.766 -13.094 1 94.56 167 LEU B CA 1
ATOM 3730 C C . LEU B 1 167 ? 11.82 -24.234 -13.82 1 94.56 167 LEU B C 1
ATOM 3732 O O . LEU B 1 167 ? 11.664 -24.438 -15.023 1 94.56 167 LEU B O 1
ATOM 3736 N N . LEU B 1 168 ? 11.023 -23.562 -13.125 1 97.12 168 LEU B N 1
ATOM 3737 C CA . LEU B 1 168 ? 9.773 -23.062 -13.688 1 97.12 168 LEU B CA 1
ATOM 3738 C C . LEU B 1 168 ? 10.039 -21.875 -14.602 1 97.12 168 LEU B C 1
ATOM 3740 O O . LEU B 1 168 ? 11.016 -21.141 -14.422 1 97.12 168 LEU B O 1
ATOM 3744 N N . GLY B 1 169 ? 9.133 -21.75 -15.562 1 96.25 169 GLY B N 1
ATOM 3745 C CA . GLY B 1 169 ? 9.203 -20.688 -16.547 1 96.25 169 GLY B CA 1
ATOM 3746 C C . GLY B 1 169 ? 8.016 -20.672 -17.5 1 96.25 169 GLY B C 1
ATOM 3747 O O . GLY B 1 169 ? 6.992 -21.312 -17.234 1 96.25 169 GLY B O 1
ATOM 3748 N N . GLU B 1 170 ? 8.242 -19.953 -18.594 1 95.06 170 GLU B N 1
ATOM 3749 C CA . GLU B 1 170 ? 7.156 -19.812 -19.562 1 95.06 170 GLU B CA 1
ATOM 3750 C C . GLU B 1 170 ? 6.844 -21.125 -20.234 1 95.06 170 GLU B C 1
ATOM 3752 O O . GLU B 1 170 ? 5.691 -21.391 -20.594 1 95.06 170 GLU B O 1
ATOM 3757 N N . GLU B 1 171 ? 7.832 -21.891 -20.344 1 94.94 171 GLU B N 1
ATOM 3758 C CA . GLU B 1 171 ? 7.641 -23.141 -21.078 1 94.94 171 GLU B CA 1
ATOM 3759 C C . GLU B 1 171 ? 7.52 -24.328 -20.141 1 94.94 171 GLU B C 1
ATOM 3761 O O . GLU B 1 171 ? 7.285 -25.453 -20.578 1 94.94 171 GLU B O 1
ATOM 3766 N N . VAL B 1 172 ? 7.766 -24.109 -18.906 1 96.88 172 VAL B N 1
ATOM 3767 C CA . VAL B 1 172 ? 7.609 -25.125 -17.875 1 96.88 172 VAL B CA 1
ATOM 3768 C C . VAL B 1 172 ? 6.809 -24.562 -16.703 1 96.88 172 VAL B C 1
ATOM 3770 O O . VAL B 1 172 ? 7.344 -23.812 -15.891 1 96.88 172 VAL B O 1
ATOM 3773 N N . MET B 1 173 ? 5.605 -24.922 -16.625 1 98.25 173 MET B N 1
ATOM 3774 C CA . MET B 1 173 ? 4.68 -24.469 -15.594 1 98.25 173 MET B CA 1
ATOM 3775 C C . MET B 1 173 ? 3.613 -25.531 -15.32 1 98.25 173 MET B C 1
ATOM 3777 O O . MET B 1 173 ? 3.064 -26.125 -16.266 1 98.25 173 MET B O 1
ATOM 3781 N N . PRO B 1 174 ? 3.371 -25.781 -14.094 1 98.75 174 PRO B N 1
ATOM 3782 C CA . PRO B 1 174 ? 2.33 -26.781 -13.812 1 98.75 174 PRO B CA 1
ATOM 3783 C C . PRO B 1 174 ? 0.925 -26.25 -14.117 1 98.75 174 PRO B C 1
ATOM 3785 O O . PRO B 1 174 ? 0.701 -25.047 -14.141 1 98.75 174 PRO B O 1
ATOM 3788 N N . ILE B 1 175 ? 0.069 -27.141 -14.422 1 98.81 175 ILE B N 1
ATOM 3789 C CA . ILE B 1 175 ? -1.358 -26.844 -14.469 1 98.81 175 ILE B CA 1
ATOM 3790 C C . ILE B 1 175 ? -1.961 -26.969 -13.07 1 98.81 175 ILE B C 1
ATOM 3792 O O . ILE B 1 175 ? -1.447 -27.703 -12.234 1 98.81 175 ILE B O 1
ATOM 3796 N N . CYS B 1 176 ? -3.002 -26.203 -12.812 1 98.81 176 CYS B N 1
ATOM 3797 C CA . CYS B 1 176 ? -3.605 -26.234 -11.484 1 98.81 176 CYS B CA 1
ATOM 3798 C C . CYS B 1 176 ? -4.512 -27.453 -11.328 1 98.81 176 CYS B C 1
ATOM 3800 O O . CYS B 1 176 ? -5.141 -27.891 -12.289 1 98.81 176 CYS B O 1
ATOM 3802 N N . LEU B 1 177 ? -4.562 -27.953 -10.102 1 98.81 177 LEU B N 1
ATOM 3803 C CA . LEU B 1 177 ? -5.566 -28.953 -9.75 1 98.81 177 LEU B CA 1
ATOM 3804 C C . LEU B 1 177 ? -6.953 -28.328 -9.656 1 98.81 177 LEU B C 1
ATOM 3806 O O . LEU B 1 177 ? -7.078 -27.125 -9.367 1 98.81 177 LEU B O 1
ATOM 3810 N N . PRO B 1 178 ? -7.949 -29.094 -9.906 1 98.62 178 PRO B N 1
ATOM 3811 C CA . PRO B 1 178 ? -9.289 -28.5 -9.945 1 98.62 178 PRO B CA 1
ATOM 3812 C C . PRO B 1 178 ? -9.75 -27.984 -8.578 1 98.62 178 PRO B C 1
ATOM 3814 O O . PRO B 1 178 ? -9.445 -28.594 -7.555 1 98.62 178 PRO B O 1
ATOM 3817 N N . GLN B 1 179 ? -10.422 -26.906 -8.68 1 97.12 179 GLN B N 1
ATOM 3818 C CA . GLN B 1 179 ? -11 -26.344 -7.461 1 97.12 179 GLN B CA 1
ATOM 3819 C C . GLN B 1 179 ? -12.516 -26.531 -7.438 1 97.12 179 GLN B C 1
ATOM 3821 O O . GLN B 1 179 ? -13.164 -26.297 -6.418 1 97.12 179 GLN B O 1
ATOM 3826 N N . LYS B 1 180 ? -13.07 -26.922 -8.461 1 97.75 180 LYS B N 1
ATOM 3827 C CA . LYS B 1 180 ? -14.484 -27.266 -8.617 1 97.75 180 LYS B CA 1
ATOM 3828 C C . LYS B 1 180 ? -14.664 -28.328 -9.695 1 97.75 180 LYS B C 1
ATOM 3830 O O . LYS B 1 180 ? -13.688 -28.828 -10.266 1 97.75 180 LYS B O 1
ATOM 3835 N N . ASP B 1 181 ? -15.898 -28.719 -9.859 1 97.44 181 ASP B N 1
ATOM 3836 C CA . ASP B 1 181 ? -16.188 -29.703 -10.898 1 97.44 181 ASP B CA 1
ATOM 3837 C C . ASP B 1 181 ? -16.188 -29.078 -12.281 1 97.44 181 ASP B C 1
ATOM 3839 O O . ASP B 1 181 ? -17.047 -28.25 -12.594 1 97.44 181 ASP B O 1
ATOM 3843 N N . TYR B 1 182 ? -15.25 -29.5 -13.078 1 98 182 TYR B N 1
ATOM 3844 C CA . TYR B 1 182 ? -15.133 -28.938 -14.422 1 98 182 TYR B CA 1
ATOM 3845 C C . TYR B 1 182 ? -15.641 -29.938 -15.461 1 98 182 TYR B C 1
ATOM 3847 O O . TYR B 1 182 ? -15.57 -29.672 -16.672 1 98 182 TYR B O 1
ATOM 3855 N N . VAL B 1 183 ? -16.062 -31.062 -15.055 1 98.06 183 VAL B N 1
ATOM 3856 C CA . VAL B 1 183 ? -16.469 -32.125 -15.977 1 98.06 183 VAL B CA 1
ATOM 3857 C C . VAL B 1 183 ? -17.984 -32.125 -16.125 1 98.06 183 VAL B C 1
ATOM 3859 O O . VAL B 1 183 ? -18.688 -32.719 -15.312 1 98.06 183 VAL B O 1
ATOM 3862 N N . ARG B 1 184 ? -18.484 -31.422 -17.078 1 96.06 184 ARG B N 1
ATOM 3863 C CA . ARG B 1 184 ? -19.891 -31.375 -17.453 1 96.06 184 ARG B CA 1
ATOM 3864 C C . ARG B 1 184 ? -20.047 -31.594 -18.953 1 96.06 184 ARG B C 1
ATOM 3866 O O . ARG B 1 184 ? -19.281 -31.062 -19.766 1 96.06 184 ARG B O 1
ATOM 3873 N N . PRO B 1 185 ? -21.047 -32.375 -19.25 1 95.31 185 PRO B N 1
ATOM 3874 C CA . PRO B 1 185 ? -21.266 -32.594 -20.688 1 95.31 185 PRO B CA 1
ATOM 3875 C C . PRO B 1 185 ? -21.328 -31.281 -21.469 1 95.31 185 PRO B C 1
ATOM 3877 O O . PRO B 1 185 ? -21.984 -30.328 -21.031 1 95.31 185 PRO B O 1
ATOM 3880 N N . GLY B 1 186 ? -20.562 -31.266 -22.547 1 92.88 186 GLY B N 1
ATOM 3881 C CA . GLY B 1 186 ? -20.578 -30.094 -23.391 1 92.88 186 GLY B CA 1
ATOM 3882 C C . GLY B 1 186 ? -19.438 -29.141 -23.109 1 92.88 186 GLY B C 1
ATOM 3883 O O . GLY B 1 186 ? -19.094 -28.297 -23.953 1 92.88 186 GLY B O 1
ATOM 3884 N N . ARG B 1 187 ? -18.906 -29.203 -21.938 1 93.94 187 ARG B N 1
ATOM 3885 C CA . ARG B 1 187 ? -17.781 -28.328 -21.625 1 93.94 187 ARG B CA 1
ATOM 3886 C C . ARG B 1 187 ? -16.578 -28.625 -22.5 1 93.94 187 ARG B C 1
ATOM 3888 O O . ARG B 1 187 ? -16.156 -29.781 -22.609 1 93.94 187 ARG B O 1
ATOM 3895 N N . VAL B 1 188 ? -16.062 -27.594 -23.047 1 91.12 188 VAL B N 1
ATOM 3896 C CA . VAL B 1 188 ? -14.93 -27.75 -23.969 1 91.12 188 VAL B CA 1
ATOM 3897 C C . VAL B 1 188 ? -13.617 -27.703 -23.188 1 91.12 188 VAL B C 1
ATOM 3899 O O . VAL B 1 188 ? -13.438 -26.859 -22.312 1 91.12 188 VAL B O 1
ATOM 3902 N N . GLY B 1 189 ? -12.789 -28.719 -23.469 1 93.75 189 GLY B N 1
ATOM 3903 C CA . GLY B 1 189 ? -11.43 -28.75 -22.953 1 93.75 189 GLY B CA 1
ATOM 3904 C C . GLY B 1 189 ? -10.383 -28.828 -24.047 1 93.75 189 GLY B C 1
ATOM 3905 O O . GLY B 1 189 ? -10.719 -28.953 -25.219 1 93.75 189 GLY B O 1
ATOM 3906 N N . TYR B 1 190 ? -9.172 -28.641 -23.625 1 92.31 190 TYR B N 1
ATOM 3907 C CA . TYR B 1 190 ? -8.039 -28.641 -24.547 1 92.31 190 TYR B CA 1
ATOM 3908 C C . TYR B 1 190 ? -7.117 -29.828 -24.281 1 92.31 190 TYR B C 1
ATOM 3910 O O . TYR B 1 190 ? -6.707 -30.062 -23.141 1 92.31 190 TYR B O 1
ATOM 3918 N N . VAL B 1 191 ? -6.891 -30.547 -25.375 1 91 191 VAL B N 1
ATOM 3919 C CA . VAL B 1 191 ? -6.02 -31.719 -25.281 1 91 191 VAL B CA 1
ATOM 3920 C C . VAL B 1 191 ? -4.824 -31.531 -26.219 1 91 191 VAL B C 1
ATOM 3922 O O . VAL B 1 191 ? -4.992 -31.219 -27.406 1 91 191 VAL B O 1
ATOM 3925 N N . SER B 1 192 ? -3.652 -31.734 -25.625 1 88.94 192 SER B N 1
ATOM 3926 C CA . SER B 1 192 ? -2.453 -31.531 -26.422 1 88.94 192 SER B CA 1
ATOM 3927 C C . SER B 1 192 ? -1.619 -32.812 -26.5 1 88.94 192 SER B C 1
ATOM 3929 O O . SER B 1 192 ? -1.765 -33.688 -25.672 1 88.94 192 SER B O 1
ATOM 3931 N N . GLY B 1 193 ? -0.812 -32.938 -27.578 1 86.31 193 GLY B N 1
ATOM 3932 C CA . GLY B 1 193 ? 0.07 -34.062 -27.781 1 86.31 193 GLY B CA 1
ATOM 3933 C C . GLY B 1 193 ? 0.906 -33.969 -29.031 1 86.31 193 GLY B C 1
ATOM 3934 O O . GLY B 1 193 ? 0.715 -33.062 -29.844 1 86.31 193 GLY B O 1
ATOM 3935 N N . TRP B 1 194 ? 1.8 -34.75 -29.188 1 80.56 194 TRP B N 1
ATOM 3936 C CA . TRP B 1 194 ? 2.707 -34.75 -30.328 1 80.56 194 TRP B CA 1
ATOM 3937 C C . TRP B 1 194 ? 2.186 -35.688 -31.438 1 80.56 194 TRP B C 1
ATOM 3939 O O . TRP B 1 194 ? 2.703 -35.656 -32.562 1 80.56 194 TRP B O 1
ATOM 3949 N N . GLY B 1 195 ? 0.981 -36.375 -31.234 1 67.25 195 GLY B N 1
ATOM 3950 C CA . GLY B 1 195 ? 0.301 -37.156 -32.25 1 67.25 195 GLY B CA 1
ATOM 3951 C C . GLY B 1 195 ? 1.041 -38.438 -32.562 1 67.25 195 GLY B C 1
ATOM 3952 O O . GLY B 1 195 ? 2.273 -38.5 -32.562 1 67.25 195 GLY B O 1
ATOM 3953 N N . ARG B 1 196 ? 0.51 -39.75 -32.031 1 56.62 196 ARG B N 1
ATOM 3954 C CA . ARG B 1 196 ? 1.032 -41.031 -32.5 1 56.62 196 ARG B CA 1
ATOM 3955 C C . ARG B 1 196 ? 0.561 -41.344 -33.906 1 56.62 196 ARG B C 1
ATOM 3957 O O . ARG B 1 196 ? -0.618 -41.156 -34.219 1 56.62 196 ARG B O 1
ATOM 3964 N N . GLY B 1 197 ? 1.47 -41.469 -34.938 1 47.62 197 GLY B N 1
ATOM 3965 C CA . GLY B 1 197 ? 1.214 -42.031 -36.219 1 47.62 197 GLY B CA 1
ATOM 3966 C C . GLY B 1 197 ? 0.729 -41.031 -37.25 1 47.62 197 GLY B C 1
ATOM 3967 O O . GLY B 1 197 ? 0.525 -41.375 -38.406 1 47.62 197 GLY B O 1
ATOM 3968 N N . ALA B 1 198 ? 0.149 -40 -36.656 1 43.53 198 ALA B N 1
ATOM 3969 C CA . ALA B 1 198 ? -0.449 -39.25 -37.75 1 43.53 198 ALA B CA 1
ATOM 3970 C C . ALA B 1 198 ? 0.622 -38.719 -38.719 1 43.53 198 ALA B C 1
ATOM 3972 O O . ALA B 1 198 ? 1.716 -38.344 -38.281 1 43.53 198 ALA B O 1
ATOM 3973 N N . THR B 1 199 ? 0.554 -39.219 -39.812 1 41.78 199 THR B N 1
ATOM 3974 C CA . THR B 1 199 ? 1.297 -38.812 -41 1 41.78 199 THR B CA 1
ATOM 3975 C C . THR B 1 199 ? 1.507 -37.312 -41.031 1 41.78 199 THR B C 1
ATOM 3977 O O . THR B 1 199 ? 1.352 -36.656 -42.062 1 41.78 199 THR B O 1
ATOM 3980 N N . PHE B 1 200 ? 1.441 -36.75 -39.875 1 49.91 200 PHE B N 1
ATOM 3981 C CA . PHE B 1 200 ? 1.585 -35.312 -40.094 1 49.91 200 PHE B CA 1
ATOM 3982 C C . PHE B 1 200 ? 3.051 -34.938 -40.281 1 49.91 200 PHE B C 1
ATOM 3984 O O . PHE B 1 200 ? 3.939 -35.625 -39.75 1 49.91 200 PHE B O 1
ATOM 3991 N N . ALA B 1 201 ? 3.273 -34.062 -41.125 1 48.47 201 ALA B N 1
ATOM 3992 C CA . ALA B 1 201 ? 4.527 -33.5 -41.656 1 48.47 201 ALA B CA 1
ATOM 3993 C C . ALA B 1 201 ? 5.449 -33.094 -40.5 1 48.47 201 ALA B C 1
ATOM 3995 O O . ALA B 1 201 ? 6.672 -33.094 -40.656 1 48.47 201 ALA B O 1
ATOM 3996 N N . PHE B 1 202 ? 4.766 -32.812 -39.25 1 50 202 PHE B N 1
ATOM 3997 C CA . PHE B 1 202 ? 5.688 -32.25 -38.281 1 50 202 PHE B CA 1
ATOM 3998 C C . PHE B 1 202 ? 5.59 -33.031 -36.969 1 50 202 PHE B C 1
ATOM 4000 O O . PHE B 1 202 ? 5.066 -32.5 -35.969 1 50 202 PHE B O 1
ATOM 4007 N N . PRO B 1 203 ? 6.07 -34.25 -36.906 1 57.53 203 PRO B N 1
ATOM 4008 C CA . PRO B 1 203 ? 5.906 -35.125 -35.75 1 57.53 203 PRO B CA 1
ATOM 4009 C C . PRO B 1 203 ? 6.551 -34.562 -34.469 1 57.53 203 PRO B C 1
ATOM 4011 O O . PRO B 1 203 ? 6.219 -34.969 -33.375 1 57.53 203 PRO B O 1
ATOM 4014 N N . ASN B 1 204 ? 7.219 -33.344 -34.688 1 67.38 204 ASN B N 1
ATOM 4015 C CA . ASN B 1 204 ? 7.977 -32.875 -33.531 1 67.38 204 ASN B CA 1
ATOM 4016 C C . ASN B 1 204 ? 7.32 -31.641 -32.875 1 67.38 204 ASN B C 1
ATOM 4018 O O . ASN B 1 204 ? 7.824 -31.125 -31.891 1 67.38 204 ASN B O 1
ATOM 4022 N N . MET B 1 205 ? 6.121 -31.359 -33.406 1 79.69 205 MET B N 1
ATOM 4023 C CA . MET B 1 205 ? 5.492 -30.172 -32.844 1 79.69 205 MET B CA 1
ATOM 4024 C C . MET B 1 205 ? 4.266 -30.531 -32.031 1 79.69 205 MET B C 1
ATOM 4026 O O . MET B 1 205 ? 3.508 -31.438 -32.406 1 79.69 205 MET B O 1
ATOM 4030 N N . LEU B 1 206 ? 4.156 -29.797 -30.969 1 86.06 206 LEU B N 1
ATOM 4031 C CA . LEU B 1 206 ? 2.992 -30.016 -30.125 1 86.06 206 LEU B CA 1
ATOM 4032 C C . LEU B 1 206 ? 1.724 -29.484 -30.781 1 86.06 206 LEU B C 1
ATOM 4034 O O . LEU B 1 206 ? 1.718 -28.391 -31.344 1 86.06 206 LEU B O 1
ATOM 4038 N N . LYS B 1 207 ? 0.751 -30.297 -30.828 1 84.56 207 LYS B N 1
ATOM 4039 C CA . LYS B 1 207 ? -0.563 -29.938 -31.344 1 84.56 207 LYS B CA 1
ATOM 4040 C C . LYS B 1 207 ? -1.633 -30.047 -30.266 1 84.56 207 LYS B C 1
ATOM 4042 O O . LYS B 1 207 ? -1.391 -30.625 -29.203 1 84.56 207 LYS B O 1
ATOM 4047 N N . TYR B 1 208 ? -2.732 -29.375 -30.562 1 88.19 208 TYR B N 1
ATOM 4048 C CA . TYR B 1 208 ? -3.836 -29.5 -29.625 1 88.19 208 TYR B CA 1
ATOM 4049 C C . TYR B 1 208 ? -5.176 -29.516 -30.344 1 88.19 208 TYR B C 1
ATOM 4051 O O . TYR B 1 208 ? -5.262 -29.141 -31.516 1 88.19 208 TYR B O 1
ATOM 4059 N N . VAL B 1 209 ? -6.164 -30.031 -29.641 1 85.62 209 VAL B N 1
ATOM 4060 C CA . VAL B 1 209 ? -7.547 -30.047 -30.109 1 85.62 209 VAL B CA 1
ATOM 4061 C C . VAL B 1 209 ? -8.484 -29.625 -28.984 1 85.62 209 VAL B C 1
ATOM 4063 O O . VAL B 1 209 ? -8.148 -29.75 -27.812 1 85.62 209 VAL B O 1
ATOM 4066 N N . MET B 1 210 ? -9.523 -29.047 -29.406 1 89.25 210 MET B N 1
ATOM 4067 C CA . MET B 1 210 ? -10.602 -28.688 -28.484 1 89.25 210 MET B CA 1
ATOM 4068 C C . MET B 1 210 ? -11.742 -29.703 -28.594 1 89.25 210 MET B C 1
ATOM 4070 O O . MET B 1 210 ? -12.289 -29.906 -29.672 1 89.25 210 MET B O 1
ATOM 4074 N N . LEU B 1 211 ? -12.023 -30.297 -27.484 1 88.38 211 LEU B N 1
ATOM 4075 C CA . LEU B 1 211 ? -13.062 -31.328 -27.484 1 88.38 211 LEU B CA 1
ATOM 4076 C C . LEU B 1 211 ? -14.016 -31.141 -26.312 1 88.38 211 LEU B C 1
ATOM 4078 O O . LEU B 1 211 ? -13.602 -30.719 -25.234 1 88.38 211 LEU B O 1
ATOM 4082 N N . PRO B 1 212 ? -15.242 -31.5 -26.469 1 91.06 212 PRO B N 1
ATOM 4083 C CA . PRO B 1 212 ? -16.203 -31.406 -25.375 1 91.06 212 PRO B CA 1
ATOM 4084 C C . PRO B 1 212 ? -16.266 -32.656 -24.531 1 91.06 212 PRO B C 1
ATOM 4086 O O . PRO B 1 212 ? -15.992 -33.75 -25.016 1 91.06 212 PRO B O 1
ATOM 4089 N N . VAL B 1 213 ? -16.656 -32.5 -23.391 1 94.38 213 VAL B N 1
ATOM 4090 C CA . VAL B 1 213 ? -17.047 -33.625 -22.562 1 94.38 213 VAL B CA 1
ATOM 4091 C C . VAL B 1 213 ? -18.297 -34.281 -23.125 1 94.38 213 VAL B C 1
ATOM 4093 O O . VAL B 1 213 ? -19.266 -33.594 -23.453 1 94.38 213 VAL B O 1
ATOM 4096 N N . ALA B 1 214 ? -18.25 -35.594 -23.281 1 93 214 ALA B N 1
ATOM 4097 C CA . ALA B 1 214 ? -19.375 -36.312 -23.844 1 93 214 ALA B CA 1
ATOM 4098 C C . ALA B 1 214 ? -20.375 -36.719 -22.75 1 93 214 ALA B C 1
ATOM 4100 O O . ALA B 1 214 ? -20.031 -36.688 -21.562 1 93 214 ALA B O 1
ATOM 4101 N N . GLU B 1 215 ? -21.594 -37.031 -23.219 1 94.69 215 GLU B N 1
ATOM 4102 C CA . GLU B 1 215 ? -22.562 -37.625 -22.297 1 94.69 215 GLU B CA 1
ATOM 4103 C C . GLU B 1 215 ? -22.125 -39 -21.859 1 94.69 215 GLU B C 1
ATOM 4105 O O . GLU B 1 215 ? -21.859 -39.875 -22.688 1 94.69 215 GLU B O 1
ATOM 4110 N N . GLY B 1 216 ? -22.141 -39.25 -20.578 1 94 216 GLY B N 1
ATOM 4111 C CA . GLY B 1 216 ? -21.656 -40.5 -20.016 1 94 216 GLY B CA 1
ATOM 4112 C C . GLY B 1 216 ? -22.375 -41.719 -20.562 1 94 216 GLY B C 1
ATOM 4113 O O . GLY B 1 216 ? -21.75 -42.719 -20.875 1 94 216 GLY B O 1
ATOM 4114 N N . GLU B 1 217 ? -23.656 -41.594 -20.703 1 93.62 217 GLU B N 1
ATOM 4115 C CA . GLU B 1 217 ? -24.469 -42.719 -21.172 1 93.62 217 GLU B CA 1
ATOM 4116 C C . GLU B 1 217 ? -24.141 -43.062 -22.625 1 93.62 217 GLU B C 1
ATOM 4118 O O . GLU B 1 217 ? -24.031 -44.25 -22.969 1 93.62 217 GLU B O 1
ATOM 4123 N N . LYS B 1 218 ? -23.969 -42.125 -23.406 1 91.06 218 LYS B N 1
ATOM 4124 C CA . LYS B 1 218 ? -23.625 -42.375 -24.812 1 91.06 218 LYS B CA 1
ATOM 4125 C C . LYS B 1 218 ? -22.281 -43.062 -24.938 1 91.06 218 LYS B C 1
ATOM 4127 O O . LYS B 1 218 ? -22.109 -43.969 -25.766 1 91.06 218 LYS B O 1
ATOM 4132 N N . CYS B 1 219 ? -21.391 -42.625 -24.188 1 90.88 219 CYS B N 1
ATOM 4133 C CA . CYS B 1 219 ? -20.062 -43.219 -24.172 1 90.88 219 CYS B CA 1
ATOM 4134 C C . CYS B 1 219 ? -20.109 -44.688 -23.734 1 90.88 219 CYS B C 1
ATOM 4136 O O . CYS B 1 219 ? -19.531 -45.562 -24.391 1 90.88 219 CYS B O 1
ATOM 4138 N N . ARG B 1 220 ? -20.781 -44.938 -22.703 1 91.44 220 ARG B N 1
ATOM 4139 C CA . ARG B 1 220 ? -20.922 -46.312 -22.203 1 91.44 220 ARG B CA 1
ATOM 4140 C C . ARG B 1 220 ? -21.547 -47.219 -23.266 1 91.44 220 ARG B C 1
ATOM 4142 O O . ARG B 1 220 ? -21.047 -48.312 -23.5 1 91.44 220 ARG B O 1
ATOM 4149 N N . GLN B 1 221 ? -22.562 -46.75 -23.875 1 90.19 221 GLN B N 1
ATOM 4150 C CA . GLN B 1 221 ? -23.25 -47.5 -24.922 1 90.19 221 GLN B CA 1
ATOM 4151 C C . GLN B 1 221 ? -22.312 -47.812 -26.094 1 90.19 221 GLN B C 1
ATOM 4153 O O . GLN B 1 221 ? -22.312 -48.906 -26.641 1 90.19 221 GLN B O 1
ATOM 4158 N N . TYR B 1 222 ? -21.594 -46.844 -26.391 1 88.06 222 TYR B N 1
ATOM 4159 C CA . TYR B 1 222 ? -20.641 -46.969 -27.5 1 88.06 222 TYR B CA 1
ATOM 4160 C C . TYR B 1 222 ? -19.641 -48.062 -27.234 1 88.06 222 TYR B C 1
ATOM 4162 O O . TYR B 1 222 ? -19.438 -48.938 -28.078 1 88.06 222 TYR B O 1
ATOM 4170 N N . TYR B 1 223 ? -19.031 -48.125 -26.109 1 88.56 223 TYR B N 1
ATOM 4171 C CA . TYR B 1 223 ? -17.984 -49.094 -25.812 1 88.56 223 TYR B CA 1
ATOM 4172 C C . TYR B 1 223 ? -18.578 -50.438 -25.484 1 88.56 223 TYR B C 1
ATOM 4174 O O . TYR B 1 223 ? -17.953 -51.5 -25.703 1 88.56 223 TYR B O 1
ATOM 4182 N N . GLU B 1 224 ? -19.812 -50.469 -24.984 1 86.81 224 GLU B N 1
ATOM 4183 C CA . GLU B 1 224 ? -20.5 -51.75 -24.75 1 86.81 224 GLU B CA 1
ATOM 4184 C C . GLU B 1 224 ? -20.812 -52.438 -26.078 1 86.81 224 GLU B C 1
ATOM 4186 O O . GLU B 1 224 ? -20.766 -53.656 -26.156 1 86.81 224 GLU B O 1
ATOM 4191 N N . ALA B 1 225 ? -21.203 -51.688 -26.984 1 83.81 225 ALA B N 1
ATOM 4192 C CA . ALA B 1 225 ? -21.562 -52.219 -28.297 1 83.81 225 ALA B CA 1
ATOM 4193 C C . ALA B 1 225 ? -20.344 -52.75 -29.031 1 83.81 225 ALA B C 1
ATOM 4195 O O . ALA B 1 225 ? -20.469 -53.594 -29.922 1 83.81 225 ALA B O 1
ATOM 4196 N N . ARG B 1 226 ? -19.328 -52.125 -28.891 1 78.06 226 ARG B N 1
ATOM 4197 C CA . ARG B 1 226 ? -18.094 -52.5 -29.594 1 78.06 226 ARG B CA 1
ATOM 4198 C C . ARG B 1 226 ? -17.453 -53.719 -28.953 1 78.06 226 ARG B C 1
ATOM 4200 O O . ARG B 1 226 ? -17.328 -53.781 -27.719 1 78.06 226 ARG B O 1
ATOM 4207 N N . ASN B 1 227 ? -18.141 -55 -29.031 1 58.66 227 ASN B N 1
ATOM 4208 C CA . ASN B 1 227 ? -17.781 -56.312 -28.547 1 58.66 227 ASN B CA 1
ATOM 4209 C C . ASN B 1 227 ? -16.312 -56.375 -28.141 1 58.66 227 ASN B C 1
ATOM 4211 O O . ASN B 1 227 ? -15.484 -55.625 -28.672 1 58.66 227 ASN B O 1
ATOM 4215 N N . ALA B 1 228 ? -15.961 -57.156 -26.922 1 56.78 228 ALA B N 1
ATOM 4216 C CA . ALA B 1 228 ? -14.727 -57.5 -26.219 1 56.78 228 ALA B CA 1
ATOM 4217 C C . ALA B 1 228 ? -13.648 -57.938 -27.203 1 56.78 228 ALA B C 1
ATOM 4219 O O . ALA B 1 228 ? -12.539 -58.281 -26.797 1 56.78 228 ALA B O 1
ATOM 4220 N N . SER B 1 229 ? -14.078 -58.25 -28.266 1 50.62 229 SER B N 1
ATOM 4221 C CA . SER B 1 229 ? -13.094 -59.156 -28.875 1 50.62 229 SER B CA 1
ATOM 4222 C C . SER B 1 229 ? -11.727 -58.469 -28.984 1 50.62 229 SER B C 1
ATOM 4224 O O . SER B 1 229 ? -10.711 -59.031 -28.578 1 50.62 229 SER B O 1
ATOM 4226 N N . TYR B 1 230 ? -11.414 -57.688 -30.203 1 51.44 230 TYR B N 1
ATOM 4227 C CA . TYR B 1 230 ? -10.047 -57.531 -30.688 1 51.44 230 TYR B CA 1
ATOM 4228 C C . TYR B 1 230 ? -9.414 -56.25 -30.141 1 51.44 230 TYR B C 1
ATOM 4230 O O . TYR B 1 230 ? -8.219 -56.031 -30.344 1 51.44 230 TYR B O 1
ATOM 4238 N N . TRP B 1 231 ? -10.18 -55.469 -29.281 1 59.25 231 TRP B N 1
ATOM 4239 C CA . TRP B 1 231 ? -9.508 -54.188 -28.953 1 59.25 231 TRP B CA 1
ATOM 4240 C C . TRP B 1 231 ? -9.508 -53.969 -27.453 1 59.25 231 TRP B C 1
ATOM 4242 O O . TRP B 1 231 ? -10.422 -54.406 -26.75 1 59.25 231 TRP B O 1
ATOM 4252 N N . VAL B 1 232 ? -8.414 -53.625 -26.922 1 68.88 232 VAL B N 1
ATOM 4253 C CA . VAL B 1 232 ? -8.289 -53.25 -25.531 1 68.88 232 VAL B CA 1
ATOM 4254 C C . VAL B 1 232 ? -9.336 -52.188 -25.172 1 68.88 232 VAL B C 1
ATOM 4256 O O . VAL B 1 232 ? -9.398 -51.125 -25.797 1 68.88 232 VAL B O 1
ATOM 4259 N N . GLN B 1 233 ? -10.266 -52.562 -24.328 1 81.88 233 GLN B N 1
ATOM 4260 C CA . GLN B 1 233 ? -11.336 -51.656 -23.891 1 81.88 233 GLN B CA 1
ATOM 4261 C C . GLN B 1 233 ? -10.836 -50.688 -22.828 1 81.88 233 GLN B C 1
ATOM 4263 O O . GLN B 1 233 ? -9.961 -51.031 -22.031 1 81.88 233 GLN B O 1
ATOM 4268 N N . PRO B 1 234 ? -11.398 -49.5 -22.891 1 88.94 234 PRO B N 1
ATOM 4269 C CA . PRO B 1 234 ? -11.031 -48.531 -21.828 1 88.94 234 PRO B CA 1
ATOM 4270 C C . PRO B 1 234 ? -11.641 -48.875 -20.484 1 88.94 234 PRO B C 1
ATOM 4272 O O . PRO B 1 234 ? -12.609 -49.656 -20.422 1 88.94 234 PRO B O 1
ATOM 4275 N N . ILE B 1 235 ? -11.016 -48.406 -19.453 1 90.94 235 ILE B N 1
ATOM 4276 C CA . ILE B 1 235 ? -11.617 -48.5 -18.125 1 90.94 235 ILE B CA 1
ATOM 4277 C C . ILE B 1 235 ? -12.719 -47.438 -18 1 90.94 235 ILE B C 1
ATOM 4279 O O . ILE B 1 235 ? -12.445 -46.25 -18 1 90.94 235 ILE B O 1
ATOM 4283 N N . LEU B 1 236 ? -13.938 -47.906 -17.984 1 92.06 236 LEU B N 1
ATOM 4284 C CA . LEU B 1 236 ? -15.062 -47.031 -17.688 1 92.06 236 LEU B CA 1
ATOM 4285 C C . LEU B 1 236 ? -15.555 -47.219 -16.266 1 92.06 236 LEU B C 1
ATOM 4287 O O . LEU B 1 236 ? -15.891 -48.344 -15.859 1 92.06 236 LEU B O 1
ATOM 4291 N N . SER B 1 237 ? -15.422 -46.219 -15.461 1 93.69 237 SER B N 1
ATOM 4292 C CA . SER B 1 237 ? -15.836 -46.25 -14.062 1 93.69 237 SER B CA 1
ATOM 4293 C C . SER B 1 237 ? -16.438 -44.906 -13.633 1 93.69 237 SER B C 1
ATOM 4295 O O . SER B 1 237 ? -16.609 -44 -14.453 1 93.69 237 SER B O 1
ATOM 4297 N N . ASN B 1 238 ? -16.734 -44.812 -12.258 1 94.62 238 ASN B N 1
ATOM 4298 C CA . ASN B 1 238 ? -17.266 -43.594 -11.711 1 94.62 238 ASN B CA 1
ATOM 4299 C C . ASN B 1 238 ? -16.188 -42.5 -11.664 1 94.62 238 ASN B C 1
ATOM 4301 O O . ASN B 1 238 ? -16.5 -41.312 -11.461 1 94.62 238 ASN B O 1
ATOM 4305 N N . ASP B 1 239 ? -15.023 -42.906 -11.945 1 97.5 239 ASP B N 1
ATOM 4306 C CA . ASP B 1 239 ? -13.906 -42 -11.828 1 97.5 239 ASP B CA 1
ATOM 4307 C C . ASP B 1 239 ? -13.391 -41.562 -13.203 1 97.5 239 ASP B C 1
ATOM 4309 O O . ASP B 1 239 ? -12.305 -41 -13.312 1 97.5 239 ASP B O 1
ATOM 4313 N N . THR B 1 240 ? -14.133 -41.969 -14.242 1 97.25 240 THR B N 1
ATOM 4314 C CA . THR B 1 240 ? -13.703 -41.594 -15.594 1 97.25 240 THR B CA 1
ATOM 4315 C C . THR B 1 240 ? -14.812 -40.844 -16.312 1 97.25 240 THR B C 1
ATOM 4317 O O . THR B 1 240 ? -15.961 -40.844 -15.883 1 97.25 240 THR B O 1
ATOM 4320 N N . PHE B 1 241 ? -14.445 -40.094 -17.312 1 96.56 241 PHE B N 1
ATOM 4321 C CA . PHE B 1 241 ? -15.383 -39.438 -18.203 1 96.56 241 PHE B CA 1
ATOM 4322 C C . PHE B 1 241 ? -14.898 -39.5 -19.641 1 96.56 241 PHE B C 1
ATOM 4324 O O . PHE B 1 241 ? -13.719 -39.75 -19.891 1 96.56 241 PHE B O 1
ATOM 4331 N N . CYS B 1 242 ? -15.82 -39.312 -20.516 1 93.31 242 CYS B N 1
ATOM 4332 C CA . CYS B 1 242 ? -15.516 -39.438 -21.938 1 93.31 242 CYS B CA 1
ATOM 4333 C C . CYS B 1 242 ? -15.484 -38.062 -22.609 1 93.31 242 CYS B C 1
ATOM 4335 O O . CYS B 1 242 ? -16.25 -37.188 -22.234 1 93.31 242 CYS B O 1
ATOM 4337 N N . VAL B 1 243 ? -14.578 -37.969 -23.516 1 91.56 243 VAL B N 1
ATOM 4338 C CA . VAL B 1 243 ? -14.414 -36.75 -24.297 1 91.56 243 VAL B CA 1
ATOM 4339 C C . VAL B 1 243 ? -14.453 -37.062 -25.781 1 91.56 243 VAL B C 1
ATOM 4341 O O . VAL B 1 243 ? -13.844 -38.062 -26.219 1 91.56 243 VAL B O 1
ATOM 4344 N N . GLY B 1 244 ? -15.086 -36.312 -26.562 1 87.31 244 GLY B N 1
ATOM 4345 C CA . GLY B 1 244 ? -15.125 -36.5 -28 1 87.31 244 GLY B CA 1
ATOM 4346 C C . GLY B 1 244 ? -16.453 -36.094 -28.625 1 87.31 244 GLY B C 1
ATOM 4347 O O . GLY B 1 244 ? -17.359 -35.656 -27.938 1 87.31 244 GLY B O 1
ATOM 4348 N N . MET B 1 245 ? -16.391 -36.281 -29.906 1 78.12 245 MET B N 1
ATOM 4349 C CA . MET B 1 245 ? -17.562 -35.938 -30.688 1 78.12 245 MET B CA 1
ATOM 4350 C C . MET B 1 245 ? -18.406 -37.156 -30.969 1 78.12 245 MET B C 1
ATOM 4352 O O . MET B 1 245 ? -17.938 -38.281 -30.812 1 78.12 245 MET B O 1
ATOM 4356 N N . SER B 1 246 ? -19.609 -36.875 -31.375 1 69.75 246 SER B N 1
ATOM 4357 C CA . SER B 1 246 ? -20.547 -37.969 -31.672 1 69.75 246 SER B CA 1
ATOM 4358 C C . SER B 1 246 ? -20.109 -38.781 -32.875 1 69.75 246 SER B C 1
ATOM 4360 O O . SER B 1 246 ? -20.453 -39.938 -33.031 1 69.75 246 SER B O 1
ATOM 4362 N N . GLU B 1 247 ? -19.344 -38.094 -33.75 1 69.62 247 GLU B N 1
ATOM 4363 C CA . GLU B 1 247 ? -18.797 -38.812 -34.906 1 69.62 247 GLU B CA 1
ATOM 4364 C C . GLU B 1 247 ? -17.281 -38.875 -34.844 1 69.62 247 GLU B C 1
ATOM 4366 O O . GLU B 1 247 ? -16.625 -38 -34.312 1 69.62 247 GLU B O 1
ATOM 4371 N N . LEU B 1 248 ? -16.828 -40.125 -35.312 1 62.59 248 LEU B N 1
ATOM 4372 C CA . LEU B 1 248 ? -15.383 -40.312 -35.375 1 62.59 248 LEU B CA 1
ATOM 4373 C C . LEU B 1 248 ? -14.734 -39.312 -36.344 1 62.59 248 LEU B C 1
ATOM 4375 O O . LEU B 1 248 ? -15.172 -39.156 -37.469 1 62.59 248 LEU B O 1
ATOM 4379 N N . ARG B 1 249 ? -13.906 -38.469 -35.812 1 65.69 249 ARG B N 1
ATOM 4380 C CA . ARG B 1 249 ? -13.109 -37.562 -36.625 1 65.69 249 ARG B CA 1
ATOM 4381 C C . ARG B 1 249 ? -11.617 -37.781 -36.406 1 65.69 249 ARG B C 1
ATOM 4383 O O . ARG B 1 249 ? -11.109 -37.656 -35.281 1 65.69 249 ARG B O 1
ATOM 4390 N N . GLU B 1 250 ? -10.875 -38.281 -37.375 1 61.12 250 GLU B N 1
ATOM 4391 C CA . GLU B 1 250 ? -9.461 -38.656 -37.312 1 61.12 250 GLU B CA 1
ATOM 4392 C C . GLU B 1 250 ? -8.617 -37.469 -36.812 1 61.12 250 GLU B C 1
ATOM 4394 O O . GLU B 1 250 ? -7.586 -37.688 -36.188 1 61.12 250 GLU B O 1
ATOM 4399 N N . ASP B 1 251 ? -9.117 -36.344 -37.062 1 59.34 251 ASP B N 1
ATOM 4400 C CA . ASP B 1 251 ? -8.305 -35.156 -36.812 1 59.34 251 ASP B CA 1
ATOM 4401 C C . ASP B 1 251 ? -8.336 -34.781 -35.312 1 59.34 251 ASP B C 1
ATOM 4403 O O . ASP B 1 251 ? -7.746 -33.781 -34.906 1 59.34 251 ASP B O 1
ATOM 4407 N N . THR B 1 252 ? -8.969 -35.719 -34.531 1 59.22 252 THR B N 1
ATOM 4408 C CA . THR B 1 252 ? -9.062 -35.375 -33.094 1 59.22 252 THR B CA 1
ATOM 4409 C C . THR B 1 252 ? -8.125 -36.25 -32.281 1 59.22 252 THR B C 1
ATOM 4411 O O . THR B 1 252 ? -8.148 -36.219 -31.047 1 59.22 252 THR B O 1
ATOM 4414 N N . CYS B 1 253 ? -7.238 -36.938 -33.062 1 64.56 253 CYS B N 1
ATOM 4415 C CA . CYS B 1 253 ? -6.438 -37.938 -32.375 1 64.56 253 CYS B CA 1
ATOM 4416 C C . CYS B 1 253 ? -5.121 -37.344 -31.891 1 64.56 253 CYS B C 1
ATOM 4418 O O . CYS B 1 253 ? -4.051 -37.75 -32.312 1 64.56 253 CYS B O 1
ATOM 4420 N N . TYR B 1 254 ? -5.141 -36.281 -31.047 1 63 254 TYR B N 1
ATOM 4421 C CA . TYR B 1 254 ? -3.889 -35.625 -30.656 1 63 254 TYR B CA 1
ATOM 4422 C C . TYR B 1 254 ? -3.682 -35.719 -29.156 1 63 254 TYR B C 1
ATOM 4424 O O . TYR B 1 254 ? -2.639 -35.281 -28.641 1 63 254 TYR B O 1
ATOM 4432 N N . GLY B 1 255 ? -4.156 -36.75 -28.531 1 69.5 255 GLY B N 1
ATOM 4433 C CA . GLY B 1 255 ? -3.887 -36.875 -27.109 1 69.5 255 GLY B CA 1
ATOM 4434 C C . GLY B 1 255 ? -2.979 -38.031 -26.781 1 69.5 255 GLY B C 1
ATOM 4435 O O . GLY B 1 255 ? -3.064 -39.094 -27.406 1 69.5 255 GLY B O 1
ATOM 4436 N N . ASP B 1 256 ? -1.936 -37.625 -25.938 1 81.06 256 ASP B N 1
ATOM 4437 C CA . ASP B 1 256 ? -1.084 -38.656 -25.391 1 81.06 256 ASP B CA 1
ATOM 4438 C C . ASP B 1 256 ? -1.572 -39.125 -24.016 1 81.06 256 ASP B C 1
ATOM 4440 O O . ASP B 1 256 ? -1.869 -38.281 -23.156 1 81.06 256 ASP B O 1
ATOM 4444 N N . ALA B 1 257 ? -1.734 -40.469 -23.953 1 90.81 257 ALA B N 1
ATOM 4445 C CA . ALA B 1 257 ? -2.094 -40.969 -22.625 1 90.81 257 ALA B CA 1
ATOM 4446 C C . ALA B 1 257 ? -1.188 -40.344 -21.562 1 90.81 257 ALA B C 1
ATOM 4448 O O . ALA B 1 257 ? 0.032 -40.281 -21.734 1 90.81 257 ALA B O 1
ATOM 4449 N N . GLY B 1 258 ? -1.796 -39.875 -20.484 1 95.75 258 GLY B N 1
ATOM 4450 C CA . GLY B 1 258 ? -1.062 -39.156 -19.453 1 95.75 258 GLY B CA 1
ATOM 4451 C C . GLY B 1 258 ? -1.161 -37.656 -19.578 1 95.75 258 GLY B C 1
ATOM 4452 O O . GLY B 1 258 ? -0.826 -36.906 -18.641 1 95.75 258 GLY B O 1
ATOM 4453 N N . GLY B 1 259 ? -1.658 -37.188 -20.734 1 95.25 259 GLY B N 1
ATOM 4454 C CA . GLY B 1 259 ? -1.856 -35.75 -20.953 1 95.25 259 GLY B CA 1
ATOM 4455 C C . GLY B 1 259 ? -3.117 -35.219 -20.297 1 95.25 259 GLY B C 1
ATOM 4456 O O . GLY B 1 259 ? -4.031 -36 -19.984 1 95.25 259 GLY B O 1
ATOM 4457 N N . ALA B 1 260 ? -3.172 -33.938 -20.203 1 97.19 260 ALA B N 1
ATOM 4458 C CA . ALA B 1 260 ? -4.262 -33.281 -19.469 1 97.19 260 ALA B CA 1
ATOM 4459 C C . ALA B 1 260 ? -5.422 -32.969 -20.406 1 97.19 260 ALA B C 1
ATOM 4461 O O . ALA B 1 260 ? -5.211 -32.562 -21.547 1 97.19 260 ALA B O 1
ATOM 4462 N N . PHE B 1 261 ? -6.598 -33.219 -19.906 1 95.81 261 PHE B N 1
ATOM 4463 C CA . PHE B 1 261 ? -7.75 -32.438 -20.359 1 95.81 261 PHE B CA 1
ATOM 4464 C C . PHE B 1 261 ? -7.824 -31.109 -19.625 1 95.81 261 PHE B C 1
ATOM 4466 O O . PHE B 1 261 ? -8.297 -31.031 -18.5 1 95.81 261 PHE B O 1
ATOM 4473 N N . ALA B 1 262 ? -7.316 -30.078 -20.281 1 97.19 262 ALA B N 1
ATOM 4474 C CA . ALA B 1 262 ? -7.16 -28.766 -19.656 1 97.19 262 ALA B CA 1
ATOM 4475 C C . ALA B 1 262 ? -8.398 -27.891 -19.891 1 97.19 262 ALA B C 1
ATOM 4477 O O . ALA B 1 262 ? -8.891 -27.797 -21.016 1 97.19 262 ALA B O 1
ATOM 4478 N N . VAL B 1 263 ? -8.828 -27.297 -18.812 1 97.56 263 VAL B N 1
ATOM 4479 C CA . VAL B 1 263 ? -9.984 -26.406 -18.891 1 97.56 263 VAL B CA 1
ATOM 4480 C C . VAL B 1 263 ? -9.602 -25.016 -18.391 1 97.56 263 VAL B C 1
ATOM 4482 O O . VAL B 1 263 ? -8.945 -24.891 -17.359 1 97.56 263 VAL B O 1
ATOM 4485 N N . HIS B 1 264 ? -9.969 -24.047 -19.172 1 96.75 264 HIS B N 1
ATOM 4486 C CA . HIS B 1 264 ? -9.781 -22.672 -18.75 1 96.75 264 HIS B CA 1
ATOM 4487 C C . HIS B 1 264 ? -10.969 -22.172 -17.922 1 96.75 264 HIS B C 1
ATOM 4489 O O . HIS B 1 264 ? -12.117 -22.328 -18.344 1 96.75 264 HIS B O 1
ATOM 4495 N N . ASP B 1 265 ? -10.688 -21.734 -16.797 1 97.31 265 ASP B N 1
ATOM 4496 C CA . ASP B 1 265 ? -11.719 -21.078 -15.984 1 97.31 265 ASP B CA 1
ATOM 4497 C C . ASP B 1 265 ? -11.625 -19.562 -16.094 1 97.31 265 ASP B C 1
ATOM 4499 O O . ASP B 1 265 ? -10.688 -18.953 -15.57 1 97.31 265 ASP B O 1
ATOM 4503 N N . PRO B 1 266 ? -12.562 -18.922 -16.703 1 94.94 266 PRO B N 1
ATOM 4504 C CA . PRO B 1 266 ? -12.477 -17.469 -16.906 1 94.94 266 PRO B CA 1
ATOM 4505 C C . PRO B 1 266 ? -12.648 -16.688 -15.609 1 94.94 266 PRO B C 1
ATOM 4507 O O . PRO B 1 266 ? -12.242 -15.516 -15.539 1 94.94 266 PRO B O 1
ATOM 4510 N N . ASP B 1 267 ? -13.234 -17.281 -14.578 1 96.19 267 ASP B N 1
ATOM 4511 C CA . ASP B 1 267 ? -13.461 -16.578 -13.32 1 96.19 267 ASP B CA 1
ATOM 4512 C C . ASP B 1 267 ? -12.148 -16.094 -12.719 1 96.19 267 ASP B C 1
ATOM 4514 O O . ASP B 1 267 ? -12.078 -14.984 -12.18 1 96.19 267 ASP B O 1
ATOM 4518 N N . ASP B 1 268 ? -11.148 -16.859 -12.828 1 96.31 268 ASP B N 1
ATOM 4519 C CA . ASP B 1 268 ? -9.859 -16.438 -12.273 1 96.31 268 ASP B CA 1
ATOM 4520 C C . ASP B 1 268 ? -8.766 -16.5 -13.328 1 96.31 268 ASP B C 1
ATOM 4522 O O . ASP B 1 268 ? -7.578 -16.406 -13.008 1 96.31 268 ASP B O 1
ATOM 4526 N N . ASN B 1 269 ? -9.227 -16.672 -14.578 1 96.94 269 ASN B N 1
ATOM 4527 C CA . ASN B 1 269 ? -8.31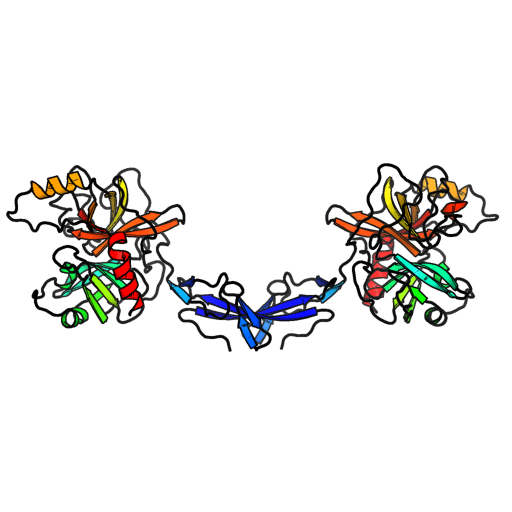2 -16.719 -15.711 1 96.94 269 ASN B CA 1
ATOM 4528 C C . ASN B 1 269 ? -7.188 -17.734 -15.492 1 96.94 269 ASN B C 1
ATOM 4530 O O . ASN B 1 269 ? -6.012 -17.391 -15.648 1 96.94 269 ASN B O 1
ATOM 4534 N N . THR B 1 270 ? -7.52 -18.953 -15.133 1 98.25 270 THR B N 1
ATOM 4535 C CA . THR B 1 270 ? -6.57 -20 -14.773 1 98.25 270 THR B CA 1
ATOM 4536 C C . THR B 1 270 ? -6.934 -21.312 -15.453 1 98.25 270 THR B C 1
ATOM 4538 O O . THR B 1 270 ? -8.109 -21.578 -15.695 1 98.25 270 THR B O 1
ATOM 4541 N N . TRP B 1 271 ? -5.945 -22.109 -15.797 1 98.5 271 TRP B N 1
ATOM 4542 C CA . TRP B 1 271 ? -6.148 -23.422 -16.406 1 98.5 271 TRP B CA 1
ATOM 4543 C C . TRP B 1 271 ? -6.055 -24.531 -15.375 1 98.5 271 TRP B C 1
ATOM 4545 O O . TRP B 1 271 ? -5.148 -24.531 -14.539 1 98.5 271 TRP B O 1
ATOM 4555 N N . TYR B 1 272 ? -7.012 -25.438 -15.492 1 98.88 272 TYR B N 1
ATOM 4556 C CA . TYR B 1 272 ? -7.117 -26.531 -14.539 1 98.88 272 TYR B CA 1
ATOM 4557 C C . TYR B 1 272 ? -7.105 -27.875 -15.258 1 98.88 272 TYR B C 1
ATOM 4559 O O . TYR B 1 272 ? -7.648 -28 -16.359 1 98.88 272 TYR B O 1
ATOM 4567 N N . VAL B 1 273 ? -6.477 -28.859 -14.648 1 98.81 273 VAL B N 1
ATOM 4568 C CA . VAL B 1 273 ? -6.52 -30.219 -15.172 1 98.81 273 VAL B CA 1
ATOM 4569 C C . VAL B 1 273 ? -7.805 -30.906 -14.719 1 98.81 273 VAL B C 1
ATOM 4571 O O . VAL B 1 273 ? -7.902 -31.359 -13.578 1 98.81 273 VAL B O 1
ATOM 4574 N N . ALA B 1 274 ? -8.719 -31.016 -15.617 1 98.69 274 ALA B N 1
ATOM 4575 C CA . ALA B 1 274 ? -9.977 -31.672 -15.289 1 98.69 274 ALA B CA 1
ATOM 4576 C C . ALA B 1 274 ? -9.852 -33.188 -15.391 1 98.69 274 ALA B C 1
ATOM 4578 O O . ALA B 1 274 ? -10.523 -33.938 -14.672 1 98.69 274 ALA B O 1
ATOM 4579 N N . GLY B 1 275 ? -8.977 -33.625 -16.25 1 98.44 275 GLY B N 1
ATOM 4580 C CA . GLY B 1 275 ? -8.805 -35.062 -16.438 1 98.44 275 GLY B CA 1
ATOM 4581 C C . GLY B 1 275 ? -7.445 -35.406 -17 1 98.44 275 GLY B C 1
ATOM 4582 O O . GLY B 1 275 ? -6.742 -34.562 -17.547 1 98.44 275 GLY B O 1
ATOM 4583 N N . ILE B 1 276 ? -7.098 -36.625 -16.859 1 97.88 276 ILE B N 1
ATOM 4584 C CA . ILE B 1 276 ? -5.898 -37.219 -17.438 1 97.88 276 ILE B CA 1
ATOM 4585 C C . ILE B 1 276 ? -6.297 -38.312 -18.438 1 97.88 276 ILE B C 1
ATOM 4587 O O . ILE B 1 276 ? -7.047 -39.219 -18.109 1 97.88 276 ILE B O 1
ATOM 4591 N N . LEU B 1 277 ? -5.809 -38.219 -19.672 1 94.62 277 LEU B N 1
ATOM 4592 C CA . LEU B 1 277 ? -6.141 -39.156 -20.734 1 94.62 277 LEU B CA 1
ATOM 4593 C C . LEU B 1 277 ? -5.629 -40.562 -20.391 1 94.62 277 LEU B C 1
ATOM 4595 O O . LEU B 1 277 ? -4.422 -40.75 -20.234 1 94.62 277 LEU B O 1
ATOM 4599 N N . SER B 1 278 ? -6.547 -41.531 -20.219 1 93.69 278 SER B N 1
ATOM 4600 C CA . SER B 1 278 ? -6.176 -42.906 -19.828 1 93.69 278 SER B CA 1
ATOM 4601 C C . SER B 1 278 ? -6.375 -43.875 -20.969 1 93.69 278 SER B C 1
ATOM 4603 O O . SER B 1 278 ? -5.801 -44.969 -20.969 1 93.69 278 SER B O 1
ATOM 4605 N N . TYR B 1 279 ? -7.176 -43.625 -21.844 1 83.88 279 TYR B N 1
ATOM 4606 C CA . TYR B 1 279 ? -7.43 -44.438 -23.031 1 83.88 279 TYR B CA 1
ATOM 4607 C C . TYR B 1 279 ? -7.371 -43.594 -24.297 1 83.88 279 TYR B C 1
ATOM 4609 O O . TYR B 1 279 ? -8.312 -42.844 -24.594 1 83.88 279 TYR B O 1
ATOM 4617 N N . ASP B 1 280 ? -6.297 -43.688 -25.031 1 68 280 ASP B N 1
ATOM 4618 C CA . ASP B 1 280 ? -6.066 -42.75 -26.156 1 68 280 ASP B CA 1
ATOM 4619 C C . ASP B 1 280 ? -6.211 -43.5 -27.484 1 68 280 ASP B C 1
ATOM 4621 O O . ASP B 1 280 ? -5.645 -43.062 -28.5 1 68 280 ASP B O 1
ATOM 4625 N N . LYS B 1 281 ? -6.836 -44.656 -27.531 1 61.53 281 LYS B N 1
ATOM 4626 C CA . LYS B 1 281 ? -6.984 -45.344 -28.812 1 61.53 281 LYS B CA 1
ATOM 4627 C C . LYS B 1 281 ? -7.98 -44.594 -29.703 1 61.53 281 LYS B C 1
ATOM 4629 O O . LYS B 1 281 ? -8.352 -45.125 -30.766 1 61.53 281 LYS B O 1
ATOM 4634 N N . THR B 1 282 ? -8.5 -43.344 -29.219 1 53.72 282 THR B N 1
ATOM 4635 C CA . THR B 1 282 ? -9.523 -42.562 -29.922 1 53.72 282 THR B CA 1
ATOM 4636 C C . THR B 1 282 ? -9.047 -42.188 -31.312 1 53.72 282 THR B C 1
ATOM 4638 O O . THR B 1 282 ? -9.852 -42.031 -32.219 1 53.72 282 THR B O 1
ATOM 4641 N N . CYS B 1 283 ? -7.844 -41.875 -31.547 1 54.84 283 CYS B N 1
ATOM 4642 C CA . CYS B 1 283 ? -7.504 -41.156 -32.781 1 54.84 283 CYS B CA 1
ATOM 4643 C C . CYS B 1 283 ? -7.816 -42 -34 1 54.84 283 CYS B C 1
ATOM 4645 O O . CYS B 1 283 ? -8.203 -41.469 -35.031 1 54.84 283 CYS B O 1
ATOM 4647 N N . THR B 1 284 ? -7.652 -43.25 -33.812 1 57.16 284 THR B N 1
ATOM 4648 C CA . THR B 1 284 ? -7.797 -44 -35.062 1 57.16 284 THR B CA 1
ATOM 4649 C C . THR B 1 284 ? -8.984 -44.969 -34.969 1 57.16 284 THR B C 1
ATOM 4651 O O . THR B 1 284 ? -9.594 -45.312 -35.969 1 57.16 284 THR B O 1
ATOM 4654 N N . ALA B 1 285 ? -9.414 -44.969 -33.719 1 60.59 285 ALA B N 1
ATOM 4655 C CA . ALA B 1 285 ? -10.25 -46.188 -33.688 1 60.59 285 ALA B CA 1
ATOM 4656 C C . ALA B 1 285 ? -11.523 -45.938 -32.875 1 60.59 285 ALA B C 1
ATOM 4658 O O . ALA B 1 285 ? -12.477 -46.719 -32.969 1 60.59 285 ALA B O 1
ATOM 4659 N N . SER B 1 286 ? -11.469 -44.719 -32.125 1 70.56 286 SER B N 1
ATOM 4660 C CA . SER B 1 286 ? -12.641 -44.594 -31.266 1 70.56 286 SER B CA 1
ATOM 4661 C C . SER B 1 286 ? -13.164 -43.156 -31.25 1 70.56 286 SER B C 1
ATOM 4663 O O . SER B 1 286 ? -12.383 -42.219 -31.391 1 70.56 286 SER B O 1
ATOM 4665 N N . LYS B 1 287 ? -14.445 -43.094 -31 1 76.81 287 LYS B N 1
ATOM 4666 C CA . LYS B 1 287 ? -15.148 -41.812 -30.953 1 76.81 287 LYS B CA 1
ATOM 4667 C C . LYS B 1 287 ? -14.758 -41.031 -29.703 1 76.81 287 LYS B C 1
ATOM 4669 O O . LYS B 1 287 ? -14.68 -39.812 -29.75 1 76.81 287 LYS B O 1
ATOM 4674 N N . TYR B 1 288 ? -14.523 -41.812 -28.656 1 86.06 288 TYR B N 1
ATOM 4675 C CA . TYR B 1 288 ? -14.344 -41.125 -27.375 1 86.06 288 TYR B CA 1
ATOM 4676 C C . TYR B 1 288 ? -13 -41.469 -26.75 1 86.06 288 TYR B C 1
ATOM 4678 O O . TYR B 1 288 ? -12.594 -42.625 -26.75 1 86.06 288 TYR B O 1
ATOM 4686 N N . GLY B 1 289 ? -12.305 -40.375 -26.375 1 88.88 289 GLY B N 1
ATOM 4687 C CA . GLY B 1 289 ? -11.25 -40.594 -25.406 1 88.88 289 GLY B CA 1
ATOM 4688 C C . GLY B 1 289 ? -11.773 -40.719 -23.984 1 88.88 289 GLY B C 1
ATOM 4689 O O . GLY B 1 289 ? -12.812 -40.125 -23.641 1 88.88 289 GLY B O 1
ATOM 4690 N N . VAL B 1 290 ? -11.07 -41.531 -23.141 1 92.62 290 VAL B N 1
ATOM 4691 C CA . VAL B 1 290 ? -11.492 -41.688 -21.75 1 92.62 290 VAL B CA 1
ATOM 4692 C C . VAL B 1 290 ? -10.453 -41.062 -20.828 1 92.62 290 VAL B C 1
ATOM 4694 O O . VAL B 1 290 ? -9.25 -41.281 -21 1 92.62 290 VAL B O 1
ATOM 4697 N N . TYR B 1 291 ? -10.945 -40.312 -19.906 1 96 291 TYR B N 1
ATOM 4698 C CA . TYR B 1 291 ? -10.102 -39.562 -18.984 1 96 291 TYR B CA 1
ATOM 4699 C C . TYR B 1 291 ? -10.414 -39.906 -17.547 1 96 291 TYR B C 1
ATOM 4701 O O . TYR B 1 291 ? -11.578 -40.094 -17.188 1 96 291 TYR B O 1
ATOM 4709 N N . VAL B 1 292 ? -9.352 -40 -16.734 1 98 292 VAL B N 1
ATOM 4710 C CA . VAL B 1 292 ? -9.57 -40.062 -15.297 1 98 292 VAL B CA 1
ATOM 4711 C C . VAL B 1 292 ? -10.008 -38.688 -14.789 1 98 292 VAL B C 1
ATOM 4713 O O . VAL B 1 292 ? -9.375 -37.688 -15.102 1 98 292 VAL B O 1
ATOM 4716 N N . ASP B 1 293 ? -11.07 -38.625 -14.062 1 98.56 293 ASP B N 1
ATOM 4717 C CA . ASP B 1 293 ? -11.578 -37.406 -13.469 1 98.56 293 ASP B CA 1
ATOM 4718 C C . ASP B 1 293 ? -10.734 -36.969 -12.266 1 98.56 293 ASP B C 1
ATOM 4720 O O . ASP B 1 293 ? -10.828 -37.562 -11.195 1 98.56 293 ASP B O 1
ATOM 4724 N N . VAL B 1 294 ? -10.047 -35.906 -12.414 1 98.75 294 VAL B N 1
ATOM 4725 C CA . VAL B 1 294 ? -9.078 -35.531 -11.391 1 98.75 294 VAL B CA 1
ATOM 4726 C C . VAL B 1 294 ? -9.805 -35.062 -10.125 1 98.75 294 VAL B C 1
ATOM 4728 O O . VAL B 1 294 ? -9.32 -35.281 -9.016 1 98.75 294 VAL B O 1
ATOM 4731 N N . GLN B 1 295 ? -10.977 -34.469 -10.305 1 98.44 295 GLN B N 1
ATOM 4732 C CA . GLN B 1 295 ? -11.75 -34.062 -9.133 1 98.44 295 GLN B CA 1
ATOM 4733 C C . GLN B 1 295 ? -12.047 -35.281 -8.234 1 98.44 295 GLN B C 1
ATOM 4735 O O . GLN B 1 295 ? -12.031 -35.156 -7.012 1 98.44 295 GLN B O 1
ATOM 4740 N N . HIS B 1 296 ? -12.25 -36.406 -8.812 1 98.06 296 HIS B N 1
ATOM 4741 C CA . HIS B 1 296 ? -12.648 -37.594 -8.07 1 98.06 296 HIS B CA 1
ATOM 4742 C C . HIS B 1 296 ? -11.445 -38.219 -7.363 1 98.06 296 HIS B C 1
ATOM 4744 O O . HIS B 1 296 ? -11.617 -39 -6.418 1 98.06 296 HIS B O 1
ATOM 4750 N N . VAL B 1 297 ? -10.273 -37.906 -7.812 1 98.38 297 VAL B N 1
ATOM 4751 C CA . VAL B 1 297 ? -9.094 -38.5 -7.207 1 98.38 297 VAL B CA 1
ATOM 4752 C C . VAL B 1 297 ? -8.242 -37.438 -6.535 1 98.38 297 VAL B C 1
ATOM 4754 O O . VAL B 1 297 ? -7.09 -37.688 -6.18 1 98.38 297 VAL B O 1
ATOM 4757 N N . LEU B 1 298 ? -8.789 -36.281 -6.344 1 98.62 298 LEU B N 1
ATOM 4758 C CA . LEU B 1 298 ? -8.07 -35.094 -5.879 1 98.62 298 LEU B CA 1
ATOM 4759 C C . LEU B 1 298 ? -7.477 -35.344 -4.492 1 98.62 298 LEU B C 1
ATOM 4761 O O . LEU B 1 298 ? -6.344 -34.938 -4.223 1 98.62 298 LEU B O 1
ATOM 4765 N N . ALA B 1 299 ? -8.25 -35.906 -3.607 1 98.12 299 ALA B N 1
ATOM 4766 C CA . ALA B 1 299 ? -7.77 -36.156 -2.252 1 98.12 299 ALA B CA 1
ATOM 4767 C C . ALA B 1 299 ? -6.5 -37.031 -2.271 1 98.12 299 ALA B C 1
ATOM 4769 O O . ALA B 1 299 ? -5.535 -36.719 -1.563 1 98.12 299 ALA B O 1
ATOM 4770 N N . TRP B 1 300 ? -6.508 -38.031 -3.053 1 98.56 300 TRP B N 1
ATOM 4771 C CA . TRP B 1 300 ? -5.34 -38.906 -3.168 1 98.56 300 TRP B CA 1
ATOM 4772 C C . TRP B 1 300 ? -4.141 -38.125 -3.701 1 98.56 300 TRP B C 1
ATOM 4774 O O . TRP B 1 300 ? -3.023 -38.281 -3.203 1 98.56 300 TRP B O 1
ATOM 4784 N N . VAL B 1 301 ? -4.328 -37.312 -4.734 1 98.75 301 VAL B N 1
ATOM 4785 C CA . VAL B 1 301 ? -3.256 -36.531 -5.34 1 98.75 301 VAL B CA 1
ATOM 4786 C C . VAL B 1 301 ? -2.641 -35.625 -4.289 1 98.75 301 VAL B C 1
ATOM 4788 O O . VAL B 1 301 ? -1.423 -35.594 -4.098 1 98.75 301 VAL B O 1
ATOM 4791 N N . LYS B 1 302 ? -3.508 -34.906 -3.598 1 98.19 302 LYS B N 1
ATOM 4792 C CA . LYS B 1 302 ? -3.043 -33.906 -2.619 1 98.19 302 LYS B CA 1
ATOM 4793 C C . LYS B 1 302 ? -2.312 -34.594 -1.465 1 98.19 302 LYS B C 1
ATOM 4795 O O . LYS B 1 302 ? -1.27 -34.125 -1.017 1 98.19 302 LYS B O 1
ATOM 4800 N N . GLU B 1 303 ? -2.793 -35.656 -0.986 1 98.19 303 GLU B N 1
ATOM 4801 C CA . GLU B 1 303 ? -2.182 -36.406 0.123 1 98.19 303 GLU B CA 1
ATOM 4802 C C . GLU B 1 303 ? -0.821 -36.969 -0.271 1 98.19 303 GLU B C 1
ATOM 4804 O O . GLU B 1 303 ? 0.138 -36.875 0.5 1 98.19 303 GLU B O 1
ATOM 4809 N N . THR B 1 304 ? -0.789 -37.531 -1.42 1 98.19 304 THR B N 1
ATOM 4810 C CA . THR B 1 304 ? 0.458 -38.125 -1.891 1 98.19 304 THR B CA 1
ATOM 4811 C C . THR B 1 304 ? 1.527 -37.031 -2.086 1 98.19 304 THR B C 1
ATOM 4813 O O . THR B 1 304 ? 2.674 -37.219 -1.672 1 98.19 304 THR B O 1
ATOM 4816 N N . VAL B 1 305 ? 1.161 -35.938 -2.674 1 97.25 305 VAL B N 1
ATOM 4817 C CA . VAL B 1 305 ? 2.094 -34.844 -2.922 1 97.25 305 VAL B CA 1
ATOM 4818 C C . VAL B 1 305 ? 2.58 -34.281 -1.593 1 97.25 305 VAL B C 1
ATOM 4820 O O . VAL B 1 305 ? 3.77 -34 -1.43 1 97.25 305 VAL B O 1
ATOM 4823 N N . ALA B 1 306 ? 1.672 -34.156 -0.661 1 94.56 306 ALA B N 1
ATOM 4824 C CA . ALA B 1 306 ? 2.012 -33.594 0.647 1 94.56 306 ALA B CA 1
ATOM 4825 C C . ALA B 1 306 ? 2.943 -34.531 1.413 1 94.56 306 ALA B C 1
ATOM 4827 O O . ALA B 1 306 ? 3.801 -34.062 2.174 1 94.56 306 ALA B O 1
ATOM 4828 N N . ALA B 1 307 ? 2.752 -35.812 1.198 1 90.75 307 ALA B N 1
ATOM 4829 C CA . ALA B 1 307 ? 3.543 -36.812 1.904 1 90.75 307 ALA B CA 1
ATOM 4830 C C . ALA B 1 307 ? 4.965 -36.875 1.349 1 90.75 307 ALA B C 1
ATOM 4832 O O . ALA B 1 307 ? 5.875 -37.375 2.018 1 90.75 307 ALA B O 1
ATOM 4833 N N . GLY B 1 308 ? 5.203 -36.344 0.236 1 88.69 308 GLY B N 1
ATOM 4834 C CA . GLY B 1 308 ? 6.531 -36.344 -0.352 1 88.69 308 GLY B CA 1
ATOM 4835 C C . GLY B 1 308 ? 6.867 -37.625 -1.082 1 88.69 308 GLY B C 1
ATOM 4836 O O . GLY B 1 308 ? 8.008 -37.844 -1.519 1 88.69 308 GLY B O 1
#

Nearest PDB structures (foldseek):
  4f4o-assembly1_F  TM=8.783E-01  e=2.344E-38  Sus scrofa
  8xmw-assembly1_2  TM=8.733E-01  e=3.233E-34  Homo sapiens
  4x0l-assembly1_C  TM=9.212E-01  e=1.267E-31  Homo sapiens
  6tb2-assembly1_C  TM=9.035E-01  e=7.313E-31  Homo sapiens
  1zjk-assembly1_A  TM=8.136E-01  e=3.006E-24  Homo sapiens

Sequence (616 aa):
KPAEIEHGYVEHLIKYRCNPYYQLRGSGDGTYKCDEDHMWVSSEAGKEVPICEPVCGKPKNPPRQLQRIIGGLLAGKGSFPWQGRLVTRHNLTVGATLIGDQWLLTTGRNVYLNHSENTKPEEIAPTLQLFLGSREQPALGIERVVLHPSYPEAVDLALLKLKQKVLLGEEVMPICLPQKDYVRPGRVGYVSGWGRGATFAFPNMLKYVMLPVAEGEKCRQYYEARNASYWVQPILSNDTFCVGMSELREDTCYGDAGGAFAVHDPDDNTWYVAGILSYDKTCTASKYGVYVDVQHVLAWVKETVAAGKPAEIEHGYVEHLIKYRCNPYYQLRGSGDGTYKCDEDHMWVSSEAGKEVPICEPVCGKPKNPPRQLQRIIGGLLAGKGSFPWQGRLVTRHNLTVGATLIGDQWLLTTGRNVYLNHSENTKPEEIAPTLQLFLGSREQPALGIERVVLHPSYPEAVDLALLKLKQKVLLGEEVMPICLPQKDYVRPGRVGYVSGWGRGATFAFPNMLKYVMLPVAEGEKCRQYYEARNASYWVQPILSNDTFCVGMSELREDTCYGDAGGAFAVHDPDDNTWYVAGILSYDKTCTASKYGVYVDVQHVLAWVKETVAAG

Organism: Eudyptula minor (NCBI:txid37083)

Foldseek 3Di:
DDDDDPPDDDWDKDADDDDPQWDKDFQVRRMWTQDPVRATQGPGRGRDHIDIFGHAQAAPDADDDDPDQFFWAFDDQLNQQQWKWKAFAPGDTFIWGHAGQWKIKFFQCRQCVVHDPPDDFQVSQQRMWMDTGDPPDDTWGWRGKAADPPPPQAGGMIMTGTPDGHDDDNNHHGAHADPDQQQDFFAKFKAKALFDPDPDPCSPTIIMGIWGWHDLVLVVVQQVVVDPPDDDGDRDHPQKTKIADPDQDLSHLGHGGNTFRWHADPVVRGIHGQWGFHARPRNPPNGITMTGGCVVCVVVVVVVVVVD/DDDDDPPDDDWDKDADDDDPQWDKDFQVRRMWTQDPVRATQGPGRGRDHIDIFGHAQAAPDADDDDPDQDFWAFDDQLNQQQWKWKAFAPGDTFIWGHAGQWKIKFFQCVQCVVHDPPDDQQVSQQRMWMDTGDPPDDTWGWDGKAADPPPPQAGGMIMTGTPDGHDDDNNHHGAHADPDQQQDFFAKFKAKALFPPDPDPCSRTIIMGIWGWHDLVLVVVQQVVVDPPDDDGDRDHPQKTKIADPDQDLSHLGHGGNTFRWHADPVVRGIHGQWGFHARPRNPPNGITMTGGCVVCVVVVVVVVVVD

Secondary structure (DSSP, 8-state):
-PPP-TTEEEEEEEEEEEPTTEEEESSTT-EEEE-TTS-EEBTTTBTPPPEEEE--S--SSPPP--SS--S-EEPPTTSSTTEEEEE-GGG-EEEEEE-SSSEEEE-HHHHTTTS-TT--HHHHGGG-EEEESSTTSPPEEEEEEEE-TTTTTT---EEEEESS----SSS--PPBPPSS----TT-EEEEEE--SS---S-TTS-EEEEEEBPPHHHHHHHHHHS-SSSS-----STTEEEEE-SS--GGG----TT-EEEEEETTTTEEEEEEEEEE-THHHH-SEEEEEEGGGGHHHHHHHHHH-/-PPP-TTEEEEEEEEEEEPTTEEEESSTT-EEEE-TTS-EEBTTTBTPPPEEEE--S--SSPPP--SS--S-EEPPTTSSTTEEEEE-GGG-EEEEEE-SSSEEEE-HHHHTTTS-TT--HHHHGGG-EEEESSTTSPPEEEEEEEE-TTTTTT---EEEEESS----SSS--PPBPPSS----TT-EEEEEE--SS---S-TTS-EEEEEEBPPHHHHHHHHHHS-SSSS-----STTEEEEE-SS--GGG----TT-EEEEEETTTTEEEEEEEEEE-THHHH-SEEEEEEGGGGHHHHHHHHHH-

InterPro domains:
  IPR000436 Sushi/SCR/CCP domain [PS50923] (1-54)
  IPR000436 Sushi/SCR/CCP domain [cd00033] (2-53)
  IPR001254 Serine proteases, trypsin domain [PF00089] (69-301)
  IPR001254 Serine proteases, trypsin domain [PS50240] (69-306)
  IPR001254 Serine proteases, trypsin domain [SM00020] (68-301)
  IPR001254 Serine proteases, trypsin domain [cd00190] (69-304)
  IPR001314 Peptidase S1A, chymotrypsin family [PR00722] (95-110)
  IPR001314 Peptidase S1A, chymotrypsin family [PR00722] (152-166)
  IPR001314 Peptidase S1A, chymotrypsin family [PR00722] (250-262)
  IPR008292 Haptoglobin [PIRSF001137] (1-306)
  IPR009003 Peptidase S1, PA clan [SSF50494] (47-305)
  IPR035976 Sushi/SCR/CCP superfamily [SSF57535] (5-61)

Radius of gyration: 40.99 Å; Cα contacts (8 Å, |Δi|>4): 1488; chains: 2; bounding box: 52×122×75 Å

pLDDT: mean 88.95, std 13.27, range [41.78, 98.88]

Solvent-accessible surface area (backbone atoms only — not comparable to full-atom values): 32504 Å² total; per-residue (Å²): 128,82,81,85,45,65,62,36,48,76,43,50,33,35,34,50,44,46,36,90,61,31,34,75,46,75,27,79,80,32,49,26,36,55,45,96,84,73,42,59,35,21,94,75,36,38,70,60,77,61,44,44,40,70,49,47,18,66,46,79,36,60,76,74,86,61,94,58,79,51,51,58,38,75,52,56,83,21,32,58,21,22,53,29,43,30,29,31,55,92,71,43,76,42,22,19,25,30,59,43,52,40,38,29,38,28,24,40,64,62,68,41,44,91,48,59,89,81,61,53,50,81,70,45,18,74,52,34,35,35,36,54,51,60,87,84,45,69,74,39,52,35,63,40,53,45,68,40,90,51,45,80,75,53,36,54,30,22,39,37,30,39,67,56,69,59,80,66,48,61,35,29,32,13,32,26,73,56,89,58,90,69,86,43,68,63,42,66,27,38,29,41,22,46,47,82,81,59,84,50,94,55,65,85,44,49,20,27,29,57,39,25,28,31,54,63,68,60,49,51,52,52,58,62,66,53,64,81,67,97,58,90,74,70,69,81,39,96,43,36,47,36,31,35,51,97,57,77,51,65,52,63,32,23,52,26,40,8,15,42,33,32,31,75,38,78,91,74,64,33,29,23,36,42,19,34,29,54,28,53,64,19,28,84,71,34,44,51,30,34,20,37,32,36,68,76,46,38,68,60,52,53,52,51,62,72,72,104,130,83,80,85,45,65,62,36,49,76,44,52,33,36,33,49,44,45,35,88,62,31,35,75,45,77,28,81,80,33,51,25,36,55,44,96,84,72,42,59,34,20,95,74,34,39,70,60,77,60,44,44,40,70,48,47,19,68,47,78,35,60,78,76,87,62,94,58,79,49,54,54,38,76,52,55,82,22,30,59,20,21,53,28,43,31,30,31,55,92,70,43,75,42,23,19,24,30,60,44,52,40,37,29,38,28,23,39,64,61,67,42,44,91,48,61,91,80,60,53,51,80,70,44,19,74,52,32,36,34,36,55,52,60,88,86,44,70,75,39,52,36,62,39,52,46,67,41,90,50,45,78,73,54,36,54,31,22,40,40,30,40,67,56,68,59,80,66,49,60,33,29,32,14,34,27,73,56,89,60,89,70,86,44,67,64,42,66,26,38,29,41,22,46,46,83,80,59,84,53,94,54,64,85,44,50,21,26,31,56,40,26,29,33,55,64,66,60,51,51,51,52,60,63,66,51,64,78,74,92,54,92,74,71,70,82,41,97,42,37,47,36,32,34,50,98,57,75,53,65,50,64,31,24,54,28,40,7,15,42,34,32,30,78,38,77,91,75,64,33,30,22,35,42,20,34,28,55,29,52,65,19,28,83,71,34,42,51,31,33,21,39,32,35,68,77,46,39,68,60,52,54,52,52,62,73,72,106